Protein AF-0000000078793362 (afdb_homodimer)

pLDDT: mean 88.27, std 21.74, range [21.7, 98.94]

Secondary structure (DSSP, 8-state):
-----TTSGGGG------------------PBPSPSSSSSEETTEE-SPPPPTTEEEEEEEEEEEEGGG-GGGGGGTTS--EEEEEEEEEEETTEEEEEEEETGGGEEEEEEEEEEE--BTTSSS--EEEEEEEEEEE----TT-SSPPP-TTTTEEEEEEEEEEEE-SSSEEEEEEEEEEEES---TTSS-S---SEEEEEEEEEEEEEETTEEEEEEEE-BSSS-SPPEEEEEEEEEETTEEEEEEEESB---SHHHHHHS-BPPTTTS-EEEEEEEEEEE-S------/-TTS-TTGGG--------------------PBPSPSSSSSEETTEE-SPPPPTTEEEEEEEEEEEEGGG-GGGGGGTTS--EEEEEEEEEEETTEEEEEEEETGGGEEEEEEEEEEE--BTTSSS--EEEEEEEEEEE----TT-SSPPP-TTTTEEEEEEEEEEEE-SSSEEEEEEEEEEEES---TTSS-S---SEEEEEEEEEEEEEETTEEEEEEEE-BSSS-SPPEEEEEEEEEETTEEEEEEEESB---SHHHHHHS-BPPTTTS-EEEEEEEEEEE-S------

Foldseek 3Di:
DCPDDPPDDPPPPDDPPPPPVPPPPPVVPFAFDPDLDDDQDFLQDGALDFDDAQKKKKKKKWWFFFQLVDVVCDRRPVGDIWMKIKIKHHNDRFKIKMWMFIPQLRKIKIKMKGWDDTDTPVCPPFKTKMKMKMKMFRDDDPVVDPDDDDDGLQRMKMKMKIWIKGDPDPFKIKIKIWMKMAGSAQDPVRQFAAGHRMWIKIKMKMWGDPDPFKIKIWIWIDTDPDDADIKTKIWMWGDDDQKIKIKMWMQDRDRHRRRNRGHHGHDPPNGIIIMMMIMHMGRDDDPPPPD/DPPDDPPDDPDPPPPPPPCPVPVPPCVVPFAFDPDLDDDQDFLQDGALDFDDAQKKKKKKKWWFFFQLVDVVCDRRVVGDIWMKIKIKHHNDRFKIKMWMFIPQLRKIKIKMKGWDDTDTPVCPPFKTKMKMKMKMFRDDDPVVDPDDDDDGLQRMKMKMKIWIKGDPDPFKIKIKIWMKMAGSAQDPVRQFDAGHRMWIKIKMKMWGDPDPFKIKIWIWIDTDPDDADIKTKIWMWGDDDQKIKIKMWMQDSDRHRRRNRGHHGHDPPNGIIIMMMIMHMGRRDDPPPPD

Nearest PDB structures (foldseek):
  4d65-assembly1_C  TM=4.438E-01  e=2.595E-05  Providencia stuartii
  3pgs-assembly2_B  TM=4.623E-01  e=5.839E-05  Escherichia coli K-12
  7pzf-assembly1_C  TM=4.274E-01  e=9.201E-04  Klebsiella pneumoniae
  6rd3-assembly1_B  TM=3.744E-01  e=4.809E-04  Klebsiella pneumoniae
  3v8x-assembly1_A  TM=3.320E-01  e=4.142E-01  Neisseria meningitidis serogroup B

Structure (mmCIF, N/CA/C/O backbone):
data_AF-0000000078793362-model_v1
#
loop_
_entity.id
_entity.type
_entity.pdbx_description
1 polymer 'DUF5777 domain-containing protein'
#
loop_
_atom_site.group_PDB
_atom_site.id
_atom_site.type_symbol
_atom_site.label_atom_id
_atom_site.label_alt_id
_atom_site.label_comp_id
_atom_site.label_asym_id
_atom_site.label_entity_id
_atom_site.label_seq_id
_atom_site.pdbx_PDB_ins_code
_atom_site.Cartn_x
_atom_site.Cartn_y
_atom_site.Cartn_z
_atom_site.occupancy
_atom_site.B_iso_or_equiv
_atom_site.auth_seq_id
_atom_site.auth_comp_id
_atom_site.auth_asym_id
_atom_site.auth_atom_id
_atom_site.pdbx_PDB_model_num
ATOM 1 N N . MET A 1 1 ? -81.188 -9.18 53.062 1 22.25 1 MET A N 1
ATOM 2 C CA . MET A 1 1 ? -81.938 -7.953 53 1 22.25 1 MET A CA 1
ATOM 3 C C . MET A 1 1 ? -81.375 -6.953 52.031 1 22.25 1 MET A C 1
ATOM 5 O O . MET A 1 1 ? -82 -6.5 51.094 1 22.25 1 MET A O 1
ATOM 9 N N . ARG A 1 2 ? -80.5 -6.125 52.656 1 21.81 2 ARG A N 1
ATOM 10 C CA . ARG A 1 2 ? -80.25 -4.707 52.438 1 21.81 2 ARG A CA 1
ATOM 11 C C . ARG A 1 2 ? -79.375 -4.508 51.188 1 21.81 2 ARG A C 1
ATOM 13 O O . ARG A 1 2 ? -78.125 -4.559 51.281 1 21.81 2 ARG A O 1
ATOM 20 N N . LYS A 1 3 ? -79.75 -5.27 50.094 1 24.55 3 LYS A N 1
ATOM 21 C CA . LYS A 1 3 ? -79 -5.457 48.844 1 24.55 3 LYS A CA 1
ATOM 22 C C . LYS A 1 3 ? -78.75 -4.125 48.156 1 24.55 3 LYS A C 1
ATOM 24 O O . LYS A 1 3 ? -79.312 -3.857 47.094 1 24.55 3 LYS A O 1
ATOM 29 N N . PHE A 1 4 ? -78.812 -3.049 49.156 1 23.23 4 PHE A N 1
ATOM 30 C CA . PHE A 1 4 ? -79 -1.658 48.75 1 23.23 4 PHE A CA 1
ATOM 31 C C . PHE A 1 4 ? -78.062 -1.281 47.625 1 23.23 4 PHE A C 1
ATOM 33 O O . PHE A 1 4 ? -77.125 -2 47.344 1 23.23 4 PHE A O 1
ATOM 40 N N . LEU A 1 5 ? -77.688 0.034 47.438 1 24.77 5 LEU A N 1
ATOM 41 C CA . LEU A 1 5 ? -77.625 1.236 46.625 1 24.77 5 LEU A CA 1
ATOM 42 C C . LEU A 1 5 ? -76.25 1.409 45.969 1 24.77 5 LEU A C 1
ATOM 44 O O . LEU A 1 5 ? -76 2.449 45.375 1 24.77 5 LEU A O 1
ATOM 48 N N . ILE A 1 6 ? -75.312 0.423 46.188 1 28.39 6 ILE A N 1
ATOM 49 C CA . ILE A 1 6 ? -73.938 0.98 46.25 1 28.39 6 ILE A CA 1
ATOM 50 C C . ILE A 1 6 ? -73.5 1.388 44.875 1 28.39 6 ILE A C 1
ATOM 52 O O . ILE A 1 6 ? -72.5 0.839 44.344 1 28.39 6 ILE A O 1
ATOM 56 N N . VAL A 1 7 ? -74.5 1.48 43.875 1 26.69 7 VAL A N 1
ATOM 57 C CA . VAL A 1 7 ? -74.125 1.462 42.469 1 26.69 7 VAL A CA 1
ATOM 58 C C . VAL A 1 7 ? -73.375 2.756 42.125 1 26.69 7 VAL A C 1
ATOM 60 O O . VAL A 1 7 ? -72.938 2.936 41 1 26.69 7 VAL A O 1
ATOM 63 N N . PHE A 1 8 ? -73.688 3.84 43.031 1 23.98 8 PHE A N 1
ATOM 64 C CA . PHE A 1 8 ? -73.75 5.129 42.344 1 23.98 8 PHE A CA 1
ATOM 65 C C . PHE A 1 8 ? -72.375 5.426 41.656 1 23.98 8 PHE A C 1
ATOM 67 O O . PHE A 1 8 ? -72.375 5.871 40.5 1 23.98 8 PHE A O 1
ATOM 74 N N . ALA A 1 9 ? -71.375 5.801 42.438 1 24.72 9 ALA A N 1
ATOM 75 C CA . ALA A 1 9 ? -70.75 7.094 42.312 1 24.72 9 ALA A CA 1
ATOM 76 C C . ALA A 1 9 ? -69.625 7.051 41.281 1 24.72 9 ALA A C 1
ATOM 78 O O . ALA A 1 9 ? -68.812 7.988 41.156 1 24.72 9 ALA A O 1
ATOM 79 N N . PHE A 1 10 ? -69.312 5.91 40.625 1 24.2 10 PHE A N 1
ATOM 80 C CA . PHE A 1 10 ? -67.875 5.84 40.25 1 24.2 10 PHE A CA 1
ATOM 81 C C . PHE A 1 10 ? -67.625 6.711 39.031 1 24.2 10 PHE A C 1
ATOM 83 O O . PHE A 1 10 ? -66.5 6.691 38.5 1 24.2 10 PHE A O 1
ATOM 90 N N . PHE A 1 11 ? -68.688 7.152 38.344 1 25.36 11 PHE A N 1
ATOM 91 C CA . PHE A 1 11 ? -68.375 7.406 36.938 1 25.36 11 PHE A CA 1
ATOM 92 C C . PHE A 1 11 ? -67.5 8.68 36.781 1 25.36 11 PHE A C 1
ATOM 94 O O . PHE A 1 11 ? -67.25 9.109 35.688 1 25.36 11 PHE A O 1
ATOM 101 N N . SER A 1 12 ? -67.5 9.578 37.812 1 23.89 12 SER A N 1
ATOM 102 C CA . SER A 1 12 ? -67.312 10.922 37.281 1 23.89 12 SER A CA 1
ATOM 103 C C . SER A 1 12 ? -65.875 11.094 36.781 1 23.89 12 SER A C 1
ATOM 105 O O . SER A 1 12 ? -65.312 12.195 36.844 1 23.89 12 SER A O 1
ATOM 107 N N . CYS A 1 13 ? -65.062 10.078 36.656 1 26.42 13 CYS A N 1
ATOM 108 C CA . CYS A 1 13 ? -63.688 10.5 36.5 1 26.42 13 CYS A CA 1
ATOM 109 C C . CYS A 1 13 ? -63.5 11.367 35.281 1 26.42 13 CYS A C 1
ATOM 111 O O . CYS A 1 13 ? -63.531 10.859 34.156 1 26.42 13 CYS A O 1
ATOM 113 N N . ALA A 1 14 ? -64.125 12.57 35.219 1 21.91 14 ALA A N 1
ATOM 114 C CA . ALA A 1 14 ? -64.062 13.57 34.156 1 21.91 14 ALA A CA 1
ATOM 115 C C . ALA A 1 14 ? -62.594 13.773 33.75 1 21.91 14 ALA A C 1
ATOM 117 O O . ALA A 1 14 ? -61.656 13.531 34.531 1 21.91 14 ALA A O 1
ATOM 118 N N . SER A 1 15 ? -62.406 14.203 32.406 1 25.67 15 SER A N 1
ATOM 119 C CA . SER A 1 15 ? -61.5 14.469 31.297 1 25.67 15 SER A CA 1
ATOM 120 C C . SER A 1 15 ? -60.562 15.641 31.609 1 25.67 15 SER A C 1
ATOM 122 O O . SER A 1 15 ? -60.938 16.797 31.406 1 25.67 15 SER A O 1
ATOM 124 N N . TRP A 1 16 ? -60.094 15.891 32.844 1 24.94 16 TRP A N 1
ATOM 125 C CA . TRP A 1 16 ? -59.25 17.078 32.844 1 24.94 16 TRP A CA 1
ATOM 126 C C . TRP A 1 16 ? -58.219 17.016 31.734 1 24.94 16 TRP A C 1
ATOM 128 O O . TRP A 1 16 ? -57.375 16.109 31.688 1 24.94 16 TRP A O 1
ATOM 138 N N . SER A 1 17 ? -58.625 17.562 30.531 1 25.78 17 SER A N 1
ATOM 139 C CA . SER A 1 17 ? -57.75 17.922 29.422 1 25.78 17 SER A CA 1
ATOM 140 C C . SER A 1 17 ? -56.594 18.812 29.875 1 25.78 17 SER A C 1
ATOM 142 O O . SER A 1 17 ? -56.812 19.969 30.234 1 25.78 17 SER A O 1
ATOM 144 N N . ALA A 1 18 ? -55.75 18.406 30.766 1 23.22 18 ALA A N 1
ATOM 145 C CA . ALA A 1 18 ? -54.562 19.219 31.031 1 23.22 18 ALA A CA 1
ATOM 146 C C . ALA A 1 18 ? -53.906 19.703 29.734 1 23.22 18 ALA A C 1
ATOM 148 O O . ALA A 1 18 ? -53.469 18.891 28.922 1 23.22 18 ALA A O 1
ATOM 149 N N . ASN A 1 19 ? -54.375 20.844 29.219 1 26.34 19 ASN A N 1
ATOM 150 C CA . ASN A 1 19 ? -53.688 21.625 28.203 1 26.34 19 ASN A CA 1
ATOM 151 C C . ASN A 1 19 ? -52.281 21.969 28.609 1 26.34 19 ASN A C 1
ATOM 153 O O . ASN A 1 19 ? -52.031 22.984 29.266 1 26.34 19 ASN A O 1
ATOM 157 N N . ALA A 1 20 ? -51.469 21.203 29.266 1 26.69 20 ALA A N 1
ATOM 158 C CA . ALA A 1 20 ? -50.094 21.656 29.484 1 26.69 20 ALA A CA 1
ATOM 159 C C . ALA A 1 20 ? -49.438 22.062 28.156 1 26.69 20 ALA A C 1
ATOM 161 O O . ALA A 1 20 ? -49.156 21.203 27.312 1 26.69 20 ALA A O 1
ATOM 162 N N . GLN A 1 21 ? -49.844 23.188 27.672 1 27.19 21 GLN A N 1
ATOM 163 C CA . GLN A 1 21 ? -49.094 23.828 26.594 1 27.19 21 GLN A CA 1
ATOM 164 C C . GLN A 1 21 ? -47.625 23.938 26.938 1 27.19 21 GLN A C 1
ATOM 166 O O . GLN A 1 21 ? -47.219 24.734 27.812 1 27.19 21 GLN A O 1
ATOM 171 N N . LEU A 1 22 ? -46.906 22.906 27.234 1 30.66 22 LEU A N 1
ATOM 172 C CA . LEU A 1 22 ? -45.469 23.047 27.297 1 30.66 22 LEU A CA 1
ATOM 173 C C . LEU A 1 22 ? -44.938 23.938 26.172 1 30.66 22 LEU A C 1
ATOM 175 O O . LEU A 1 22 ? -45.188 23.656 25 1 30.66 22 LEU A O 1
ATOM 179 N N . GLU A 1 23 ? -44.906 25.172 26.344 1 29.25 23 GLU A N 1
ATOM 180 C CA . GLU A 1 23 ? -44.125 26.031 25.453 1 29.25 23 GLU A CA 1
ATOM 181 C C . GLU A 1 23 ? -42.812 25.375 25.078 1 29.25 23 GLU A C 1
ATOM 183 O O . GLU A 1 23 ? -42 25.047 25.938 1 29.25 23 GLU A O 1
ATOM 188 N N . ARG A 1 24 ? -42.75 24.516 24.125 1 30.44 24 ARG A N 1
ATOM 189 C CA . ARG A 1 24 ? -41.531 24.094 23.422 1 30.44 24 ARG A CA 1
ATOM 190 C C . ARG A 1 24 ? -40.562 25.266 23.25 1 30.44 24 ARG A C 1
ATOM 192 O O . ARG A 1 24 ? -40.844 26.188 22.469 1 30.44 24 ARG A O 1
ATOM 199 N N . LYS A 1 25 ? -40.188 25.828 24.344 1 35.38 25 LYS A N 1
ATOM 200 C CA . LYS A 1 25 ? -39.031 26.734 24.156 1 35.38 25 LYS A CA 1
ATOM 201 C C . LYS A 1 25 ? -38.156 26.25 23.016 1 35.38 25 LYS A C 1
ATOM 203 O O . LYS A 1 25 ? -37.625 25.141 23.047 1 35.38 25 LYS A O 1
ATOM 208 N N . LEU A 1 26 ? -38.438 26.5 21.812 1 35.91 26 LEU A N 1
ATOM 209 C CA . LEU A 1 26 ? -37.656 26.453 20.594 1 35.91 26 LEU A CA 1
ATOM 210 C C . LEU A 1 26 ? -36.219 26.938 20.844 1 35.91 26 LEU A C 1
ATOM 212 O O . LEU A 1 26 ? -35.938 28.125 20.781 1 35.91 26 LEU A O 1
ATOM 216 N N . ALA A 1 27 ? -35.75 26.969 21.984 1 40.16 27 ALA A N 1
ATOM 217 C CA . ALA A 1 27 ? -34.344 27.328 22.156 1 40.16 27 ALA A CA 1
ATOM 218 C C . ALA A 1 27 ? -33.5 26.797 21 1 40.16 27 ALA A C 1
ATOM 220 O O . ALA A 1 27 ? -33.344 25.578 20.844 1 40.16 27 ALA A O 1
ATOM 221 N N . THR A 1 28 ? -33.438 27.266 19.797 1 47.19 28 THR A N 1
ATOM 222 C CA . THR A 1 28 ? -32.656 27 18.594 1 47.19 28 THR A CA 1
ATOM 223 C C . THR A 1 28 ? -31.203 26.719 18.953 1 47.19 28 THR A C 1
ATOM 225 O O . THR A 1 28 ? -30.453 27.625 19.297 1 47.19 28 THR A O 1
ATOM 228 N N . GLU A 1 29 ? -30.828 25.875 19.766 1 58.84 29 GLU A N 1
ATOM 229 C CA . GLU A 1 29 ? -29.484 25.422 20.141 1 58.84 29 GLU A CA 1
ATOM 230 C C . GLU A 1 29 ? -28.531 25.516 18.953 1 58.84 29 GLU A C 1
ATOM 232 O O . GLU A 1 29 ? -28.875 25.109 17.828 1 58.84 29 GLU A O 1
ATOM 237 N N . THR A 1 30 ? -27.516 26.5 19.062 1 73.25 30 THR A N 1
ATOM 238 C CA . THR A 1 30 ? -26.438 26.672 18.094 1 73.25 30 THR A CA 1
ATOM 239 C C . THR A 1 30 ? -25.844 25.328 17.672 1 73.25 30 THR A C 1
ATOM 241 O O . THR A 1 30 ? -25.359 24.578 18.5 1 73.25 30 THR A O 1
ATOM 244 N N . GLN A 1 31 ? -26.203 24.953 16.531 1 88.81 31 GLN A N 1
ATOM 245 C CA . GLN A 1 31 ? -25.719 23.688 15.977 1 88.81 31 GLN A CA 1
ATOM 246 C C . GLN A 1 31 ? -24.391 23.875 15.242 1 88.81 31 GLN A C 1
ATOM 248 O O . GLN A 1 31 ? -24.188 24.891 14.57 1 88.81 31 GLN A O 1
ATOM 253 N N . GLU A 1 32 ? -23.422 22.984 15.484 1 88.81 32 GLU A N 1
ATOM 254 C CA . GLU A 1 32 ? -22.172 22.984 14.742 1 88.81 32 GLU A CA 1
ATOM 255 C C . GLU A 1 32 ? -22.406 22.719 13.258 1 88.81 32 GLU A C 1
ATOM 257 O O . GLU A 1 32 ? -23.406 22.125 12.875 1 88.81 32 GLU A O 1
ATOM 262 N N . VAL A 1 33 ? -21.531 23.25 12.484 1 87.06 33 VAL A N 1
ATOM 263 C CA . VAL A 1 33 ? -21.625 22.984 11.055 1 87.06 33 VAL A CA 1
ATOM 264 C C . VAL A 1 33 ? -21.297 21.516 10.789 1 87.06 33 VAL A C 1
ATOM 266 O O . VAL A 1 33 ? -20.656 20.859 11.609 1 87.06 33 VAL A O 1
ATOM 269 N N . ASP A 1 34 ? -21.672 21.016 9.57 1 84.81 34 ASP A N 1
ATOM 270 C CA . ASP A 1 34 ? -21.234 19.703 9.109 1 84.81 34 ASP A CA 1
ATOM 271 C C . ASP A 1 34 ? -19.719 19.641 8.984 1 84.81 34 ASP A C 1
ATOM 273 O O . ASP A 1 34 ? -19.047 20.672 9.102 1 84.81 34 ASP A O 1
ATOM 277 N N . LEU A 1 35 ? -19.25 18.469 8.727 1 89.69 35 LEU A N 1
ATOM 278 C CA . LEU A 1 35 ? -17.812 18.25 8.602 1 89.69 35 LEU A CA 1
ATOM 279 C C . LEU A 1 35 ? -17.203 19.234 7.629 1 89.69 35 LEU A C 1
ATOM 281 O O . LEU A 1 35 ? -17.672 19.391 6.504 1 89.69 35 LEU A O 1
ATOM 285 N N . ILE A 1 36 ? -16.188 19.906 8.109 1 96.19 36 ILE A N 1
ATOM 286 C CA . ILE A 1 36 ? -15.414 20.812 7.258 1 96.19 36 ILE A CA 1
ATOM 287 C C . ILE A 1 36 ? -14.523 20 6.32 1 96.19 36 ILE A C 1
ATOM 289 O O . ILE A 1 36 ? -14.438 20.297 5.125 1 96.19 36 ILE A O 1
ATOM 293 N N . PHE A 1 37 ? -13.883 18.984 6.801 1 97.94 37 PHE A N 1
ATOM 294 C CA . PHE A 1 37 ? -13.07 18.031 6.051 1 97.94 37 PHE A CA 1
ATOM 295 C C . PHE A 1 37 ? -13.492 16.609 6.344 1 97.94 37 PHE A C 1
ATOM 297 O O . PHE A 1 37 ? -14.164 16.344 7.344 1 97.94 37 PHE A O 1
ATOM 304 N N . HIS A 1 38 ? -13.031 15.641 5.496 1 95.81 38 HIS A N 1
ATOM 305 C CA . HIS A 1 38 ? -13.492 14.266 5.582 1 95.81 38 HIS A CA 1
ATOM 306 C C . HIS A 1 38 ? -12.781 13.516 6.707 1 95.81 38 HIS A C 1
ATOM 308 O O . HIS A 1 38 ? -13.297 12.516 7.219 1 95.81 38 HIS A O 1
ATOM 314 N N . ALA A 1 39 ? -11.609 13.961 7.039 1 96.88 39 ALA A N 1
ATOM 315 C CA . ALA A 1 39 ? -10.75 13.195 7.941 1 96.88 39 ALA A CA 1
ATOM 316 C C . ALA A 1 39 ? -9.844 14.117 8.75 1 96.88 39 ALA A C 1
ATOM 318 O O . ALA A 1 39 ? -9.742 15.312 8.453 1 96.88 39 ALA A O 1
ATOM 319 N N . PRO A 1 40 ? -9.234 13.562 9.781 1 97.5 40 PRO A N 1
ATOM 320 C CA . PRO A 1 40 ? -8.312 14.352 10.594 1 97.5 40 PRO A CA 1
ATOM 321 C C . PRO A 1 40 ? -7.113 14.867 9.805 1 97.5 40 PRO A C 1
ATOM 323 O O . PRO A 1 40 ? -6.414 15.781 10.258 1 97.5 40 PRO A O 1
ATOM 326 N N . ARG A 1 41 ? -6.887 14.281 8.695 1 96.75 41 ARG A N 1
ATOM 327 C CA . ARG A 1 41 ? -5.828 14.766 7.812 1 96.75 41 ARG A CA 1
ATOM 328 C C . ARG A 1 41 ? -6.367 15.047 6.414 1 96.75 41 ARG A C 1
ATOM 330 O O . ARG A 1 41 ? -7.27 14.352 5.941 1 96.75 41 ARG A O 1
ATOM 337 N N . HIS A 1 42 ? -5.891 16.016 5.871 1 97.69 42 HIS A N 1
ATOM 338 C CA . HIS A 1 42 ? -6.113 16.469 4.504 1 97.69 42 HIS A CA 1
ATOM 339 C C . HIS A 1 42 ? -4.816 16.469 3.703 1 97.69 42 HIS A C 1
ATOM 341 O O . HIS A 1 42 ? -4.039 17.422 3.768 1 97.69 42 HIS A O 1
ATOM 347 N N . ILE A 1 43 ? -4.648 15.406 2.828 1 97.88 43 ILE A N 1
ATOM 348 C CA . ILE A 1 43 ? -3.367 15.125 2.184 1 97.88 43 ILE A CA 1
ATOM 349 C C . ILE A 1 43 ? -2.275 14.992 3.242 1 97.88 43 ILE A C 1
ATOM 351 O O . ILE A 1 43 ? -2.18 13.961 3.916 1 97.88 43 ILE A O 1
ATOM 355 N N . ASN A 1 44 ? -1.525 16.047 3.609 1 97.81 44 ASN A N 1
ATOM 356 C CA . ASN A 1 44 ? -0.51 15.969 4.656 1 97.81 44 ASN A CA 1
ATOM 357 C C . ASN A 1 44 ? -0.941 16.734 5.906 1 97.81 44 ASN A C 1
ATOM 359 O O . ASN A 1 44 ? -0.541 16.375 7.02 1 97.81 44 ASN A O 1
ATOM 363 N N . LEU A 1 45 ? -1.749 17.703 5.766 1 98.25 45 LEU A N 1
ATOM 364 C CA . LEU A 1 45 ? -2.037 18.641 6.844 1 98.25 45 LEU A CA 1
ATOM 365 C C . LEU A 1 45 ? -3.104 18.078 7.781 1 98.25 45 LEU A C 1
ATOM 367 O O . LEU A 1 45 ? -4.066 17.453 7.328 1 98.25 45 LEU A O 1
ATOM 371 N N . LEU A 1 46 ? -2.914 18.328 9.047 1 98.44 46 LEU A N 1
ATOM 372 C CA . LEU A 1 46 ? -3.975 18.047 10.008 1 98.44 46 LEU A CA 1
ATOM 373 C C . LEU A 1 46 ? -5.125 19.047 9.844 1 98.44 46 LEU A C 1
ATOM 375 O O . LEU A 1 46 ? -4.918 20.188 9.43 1 98.44 46 LEU A O 1
ATOM 379 N N . THR A 1 47 ? -6.309 18.609 10.195 1 98.5 47 THR A N 1
ATOM 380 C CA . THR A 1 47 ? -7.5 19.438 10.055 1 98.5 47 THR A CA 1
ATOM 381 C C . THR A 1 47 ? -8.109 19.75 11.414 1 98.5 47 THR A C 1
ATOM 383 O O . THR A 1 47 ? -7.652 19.234 12.438 1 98.5 47 THR A O 1
ATOM 386 N N . VAL A 1 48 ? -9.188 20.5 11.344 1 98.62 48 VAL A N 1
ATOM 387 C CA . VAL A 1 48 ? -9.898 20.906 12.547 1 98.62 48 VAL A CA 1
ATOM 388 C C . VAL A 1 48 ? -10.906 19.828 12.938 1 98.62 48 VAL A C 1
ATOM 390 O O . VAL A 1 48 ? -11.625 19.984 13.93 1 98.62 48 VAL A O 1
ATOM 393 N N . GLU A 1 49 ? -10.93 18.719 12.227 1 97.69 49 GLU A N 1
ATOM 394 C CA . GLU A 1 49 ? -11.945 17.703 12.508 1 97.69 49 GLU A CA 1
ATOM 395 C C . GLU A 1 49 ? -11.594 16.906 13.758 1 97.69 49 GLU A C 1
ATOM 397 O O . GLU A 1 49 ? -10.578 16.219 13.789 1 97.69 49 GLU A O 1
ATOM 402 N N . PRO A 1 50 ? -12.5 16.969 14.75 1 97.06 50 PRO A N 1
ATOM 403 C CA . PRO A 1 50 ? -12.234 16.141 15.93 1 97.06 50 PRO A CA 1
ATOM 404 C C . PRO A 1 50 ? -12.641 14.68 15.734 1 97.06 50 PRO A C 1
ATOM 406 O O . PRO A 1 50 ? -13.344 14.352 14.773 1 97.06 50 PRO A O 1
ATOM 409 N N . LEU A 1 51 ? -12.062 13.875 16.578 1 97 51 LEU A N 1
ATOM 410 C CA . LEU A 1 51 ? -12.555 12.508 16.719 1 97 51 LEU A CA 1
ATOM 411 C C . LEU A 1 51 ? -13.641 12.43 17.781 1 97 51 LEU A C 1
ATOM 413 O O . LEU A 1 51 ? -13.633 13.211 18.75 1 97 51 LEU A O 1
ATOM 417 N N . ASP A 1 52 ? -14.516 11.461 17.609 1 95.38 52 ASP A N 1
ATOM 418 C CA . ASP A 1 52 ? -15.469 11.195 18.688 1 95.38 52 ASP A CA 1
ATOM 419 C C . ASP A 1 52 ? -14.773 10.57 19.891 1 95.38 52 ASP A C 1
ATOM 421 O O . ASP A 1 52 ? -13.836 9.789 19.75 1 95.38 52 ASP A O 1
ATOM 425 N N . GLU A 1 53 ? -15.383 10.977 21 1 96.69 53 GLU A N 1
ATOM 426 C CA . GLU A 1 53 ? -14.812 10.445 22.234 1 96.69 53 GLU A CA 1
ATOM 427 C C . GLU A 1 53 ? -14.773 8.922 22.219 1 96.69 53 GLU A C 1
ATOM 429 O O . GLU A 1 53 ? -15.727 8.281 21.781 1 96.69 53 GLU A O 1
ATOM 434 N N . LYS A 1 54 ? -13.664 8.344 22.656 1 97.38 54 LYS A N 1
ATOM 435 C CA . LYS A 1 54 ? -13.445 6.906 22.797 1 97.38 54 LYS A CA 1
ATOM 436 C C . LYS A 1 54 ? -13.422 6.219 21.438 1 97.38 54 LYS A C 1
ATOM 438 O O . LYS A 1 54 ? -13.984 5.133 21.281 1 97.38 54 LYS A O 1
ATOM 443 N N . THR A 1 55 ? -12.867 6.918 20.484 1 97.25 55 THR A N 1
ATOM 444 C CA . THR A 1 55 ? -12.641 6.293 19.188 1 97.25 55 THR A CA 1
ATOM 445 C C . THR A 1 55 ? -11.148 6.293 18.844 1 97.25 55 THR A C 1
ATOM 447 O O . THR A 1 55 ? -10.391 7.125 19.344 1 97.25 55 THR A O 1
ATOM 450 N N . LEU A 1 56 ? -10.758 5.289 18.094 1 97.94 56 LEU A N 1
ATOM 451 C CA . LEU A 1 56 ? -9.406 5.141 17.578 1 97.94 56 LEU A CA 1
ATOM 452 C C . LEU A 1 56 ? -9.367 5.379 16.062 1 97.94 56 LEU A C 1
ATOM 454 O O . LEU A 1 56 ? -10.07 4.695 15.312 1 97.94 56 LEU A O 1
ATOM 458 N N . HIS A 1 57 ? -8.695 6.379 15.758 1 98.06 57 HIS A N 1
ATOM 459 C CA . HIS A 1 57 ? -8.453 6.633 14.344 1 98.06 57 HIS A CA 1
ATOM 460 C C . HIS A 1 57 ? -7.141 6 13.883 1 98.06 57 HIS A C 1
ATOM 462 O O . HIS A 1 57 ? -6.078 6.289 14.445 1 98.06 57 HIS A O 1
ATOM 468 N N . PHE A 1 58 ? -7.242 5.129 12.945 1 97.31 58 PHE A N 1
ATOM 469 C CA . PHE A 1 58 ? -6.082 4.512 12.312 1 97.31 58 PHE A CA 1
ATOM 470 C C . PHE A 1 58 ? -5.906 5.023 10.891 1 97.31 58 PHE A C 1
ATOM 472 O O . PHE A 1 58 ? -6.871 5.086 10.125 1 97.31 58 PHE A O 1
ATOM 479 N N . ALA A 1 59 ? -4.641 5.371 10.539 1 97.56 59 ALA A N 1
ATOM 480 C CA . ALA A 1 59 ? -4.383 5.844 9.18 1 97.56 59 ALA A CA 1
ATOM 481 C C . ALA A 1 59 ? -3.055 5.305 8.656 1 97.56 59 ALA A C 1
ATOM 483 O O . ALA A 1 59 ? -2.096 5.148 9.414 1 97.56 59 ALA A O 1
ATOM 484 N N . ILE A 1 60 ? -3.012 4.977 7.434 1 96.56 60 ILE A N 1
ATOM 485 C CA . ILE A 1 60 ? -1.797 4.676 6.684 1 96.56 60 ILE A CA 1
ATOM 486 C C . ILE A 1 60 ? -1.623 5.691 5.555 1 96.56 60 ILE A C 1
ATOM 488 O O . ILE A 1 60 ? -2.539 5.91 4.762 1 96.56 60 ILE A O 1
ATOM 492 N N . MET A 1 61 ? -0.465 6.312 5.523 1 97.75 61 MET A N 1
ATOM 493 C CA . MET A 1 61 ? -0.125 7.273 4.48 1 97.75 61 MET A CA 1
ATOM 494 C C . MET A 1 61 ? 1.011 6.75 3.607 1 97.75 61 MET A C 1
ATOM 496 O O . MET A 1 61 ? 1.953 6.137 4.109 1 97.75 61 MET A O 1
ATOM 500 N N . HIS A 1 62 ? 0.904 7.062 2.334 1 96 62 HIS A N 1
ATOM 501 C CA . HIS A 1 62 ? 1.903 6.652 1.354 1 96 62 HIS A CA 1
ATOM 502 C C . HIS A 1 62 ? 2.207 7.785 0.375 1 96 62 HIS A C 1
ATOM 504 O O . HIS A 1 62 ? 1.292 8.453 -0.114 1 96 62 HIS A O 1
ATOM 510 N N . THR A 1 63 ? 3.42 7.922 0.114 1 97.56 63 THR A N 1
ATOM 511 C CA . THR A 1 63 ? 3.816 8.734 -1.029 1 97.56 63 THR A CA 1
ATOM 512 C C . THR A 1 63 ? 4.93 8.055 -1.82 1 97.56 63 THR A C 1
ATOM 514 O O . THR A 1 63 ? 5.934 7.629 -1.246 1 97.56 63 THR A O 1
ATOM 517 N N . PHE A 1 64 ? 4.734 7.969 -3.127 1 96.94 64 PHE A N 1
ATOM 518 C CA . PHE A 1 64 ? 5.648 7.223 -3.988 1 96.94 64 PHE A CA 1
ATOM 519 C C . PHE A 1 64 ? 6.668 8.156 -4.625 1 96.94 64 PHE A C 1
ATOM 521 O O . PHE A 1 64 ? 6.914 9.258 -4.125 1 96.94 64 PHE A O 1
ATOM 528 N N . GLY A 1 65 ? 7.465 7.641 -5.641 1 96.31 65 GLY A N 1
ATOM 529 C CA . GLY A 1 65 ? 8.438 8.438 -6.367 1 96.31 65 GLY A CA 1
ATOM 530 C C . GLY A 1 65 ? 7.809 9.445 -7.309 1 96.31 65 GLY A C 1
ATOM 531 O O . GLY A 1 65 ? 6.582 9.539 -7.391 1 96.31 65 GLY A O 1
ATOM 532 N N . THR A 1 66 ? 8.688 10.18 -7.922 1 97.12 66 THR A N 1
ATOM 533 C CA . THR A 1 66 ? 8.203 11.25 -8.789 1 97.12 66 THR A CA 1
ATOM 534 C C . THR A 1 66 ? 7.68 10.68 -10.109 1 97.12 66 THR A C 1
ATOM 536 O O . THR A 1 66 ? 8.148 9.633 -10.562 1 97.12 66 THR A O 1
ATOM 539 N N . ILE A 1 67 ? 6.773 11.352 -10.695 1 96.44 67 ILE A N 1
ATOM 540 C CA . ILE A 1 67 ? 6.082 10.852 -11.875 1 96.44 67 ILE A CA 1
ATOM 541 C C . ILE A 1 67 ? 6.973 11.023 -13.102 1 96.44 67 ILE A C 1
ATOM 543 O O . ILE A 1 67 ? 6.727 10.414 -14.148 1 96.44 67 ILE A O 1
ATOM 547 N N . ASP A 1 68 ? 7.98 11.852 -13.023 1 95.19 68 ASP A N 1
ATOM 548 C CA . ASP A 1 68 ? 8.789 12.164 -14.195 1 95.19 68 ASP A CA 1
ATOM 549 C C . ASP A 1 68 ? 9.641 10.977 -14.609 1 95.19 68 ASP A C 1
ATOM 551 O O . ASP A 1 68 ? 10.305 11.008 -15.648 1 95.19 68 ASP A O 1
ATOM 555 N N . GLY A 1 69 ? 9.609 9.945 -13.938 1 91.44 69 GLY A N 1
ATOM 556 C CA . GLY A 1 69 ? 10.25 8.711 -14.359 1 91.44 69 GLY A CA 1
ATOM 557 C C . GLY A 1 69 ? 9.484 7.988 -15.461 1 91.44 69 GLY A C 1
ATOM 558 O O . GLY A 1 69 ? 10.008 7.059 -16.078 1 91.44 69 GLY A O 1
ATOM 559 N N . GLY A 1 70 ? 8.242 8.383 -15.617 1 93 70 GLY A N 1
ATOM 560 C CA . GLY A 1 70 ? 7.441 7.883 -16.719 1 93 70 GLY A CA 1
ATOM 561 C C . GLY A 1 70 ? 6.98 6.449 -16.531 1 93 70 GLY A C 1
ATOM 562 O O . GLY A 1 70 ? 6.961 5.945 -15.406 1 93 70 GLY A O 1
ATOM 563 N N . ILE A 1 71 ? 6.602 5.875 -17.656 1 92.19 71 ILE A N 1
ATOM 564 C CA . ILE A 1 71 ? 6.004 4.547 -17.641 1 92.19 71 ILE A CA 1
ATOM 565 C C . ILE A 1 71 ? 7.047 3.512 -17.234 1 92.19 71 ILE A C 1
ATOM 567 O O . ILE A 1 71 ? 6.711 2.479 -16.641 1 92.19 71 ILE A O 1
ATOM 571 N N . GLN A 1 72 ? 8.352 3.838 -17.438 1 92.12 72 GLN A N 1
ATOM 572 C CA . GLN A 1 72 ? 9.438 2.943 -17.062 1 92.12 72 GLN A CA 1
ATOM 573 C C . GLN A 1 72 ? 9.43 2.662 -15.562 1 92.12 72 GLN A C 1
ATOM 575 O O . GLN A 1 72 ? 9.82 1.578 -15.125 1 92.12 72 GLN A O 1
ATOM 580 N N . ASN A 1 73 ? 8.992 3.592 -14.836 1 93.56 73 ASN A N 1
ATOM 581 C CA . ASN A 1 73 ? 8.883 3.402 -13.398 1 93.56 73 ASN A CA 1
ATOM 582 C C . ASN A 1 73 ? 7.43 3.471 -12.93 1 93.56 73 ASN A C 1
ATOM 584 O O . ASN A 1 73 ? 7.164 3.766 -11.766 1 93.56 73 ASN A O 1
ATOM 588 N N . LEU A 1 74 ? 6.633 3.291 -13.945 1 95.5 74 LEU A N 1
ATOM 589 C CA . LEU A 1 74 ? 5.191 3.324 -13.711 1 95.5 74 LEU A CA 1
ATOM 590 C C . LEU A 1 74 ? 4.797 4.59 -12.961 1 95.5 74 LEU A C 1
ATOM 592 O O . LEU A 1 74 ? 4.102 4.523 -11.938 1 95.5 74 LEU A O 1
ATOM 596 N N . PHE A 1 75 ? 5.352 5.68 -13.43 1 94.81 75 PHE A N 1
ATOM 597 C CA . PHE A 1 75 ? 5.035 7.02 -12.953 1 94.81 75 PHE A CA 1
ATOM 598 C C . PHE A 1 75 ? 5.25 7.121 -11.445 1 94.81 75 PHE A C 1
ATOM 600 O O . PHE A 1 75 ? 4.41 7.668 -10.727 1 94.81 75 PHE A O 1
ATOM 607 N N . GLY A 1 76 ? 6.344 6.5 -10.977 1 95.44 76 GLY A N 1
ATOM 608 C CA . GLY A 1 76 ? 6.773 6.637 -9.594 1 95.44 76 GLY A CA 1
ATOM 609 C C . GLY A 1 76 ? 6.363 5.469 -8.719 1 95.44 76 GLY A C 1
ATOM 610 O O . GLY A 1 76 ? 6.922 5.266 -7.641 1 95.44 76 GLY A O 1
ATOM 611 N N . LEU A 1 77 ? 5.453 4.609 -9.156 1 93.5 77 LEU A N 1
ATOM 612 C CA . LEU A 1 77 ? 4.898 3.525 -8.352 1 93.5 77 LEU A CA 1
ATOM 613 C C . LEU A 1 77 ? 5.93 2.428 -8.125 1 93.5 77 LEU A C 1
ATOM 615 O O . LEU A 1 77 ? 5.832 1.662 -7.164 1 93.5 77 LEU A O 1
ATOM 619 N N . ASP A 1 78 ? 6.887 2.389 -8.984 1 92.81 78 ASP A N 1
ATOM 620 C CA . ASP A 1 78 ? 7.922 1.37 -8.844 1 92.81 78 ASP A CA 1
ATOM 621 C C . ASP A 1 78 ? 8.977 1.796 -7.828 1 92.81 78 ASP A C 1
ATOM 623 O O . ASP A 1 78 ? 9.828 0.994 -7.438 1 92.81 78 ASP A O 1
ATOM 627 N N . ASN A 1 79 ? 8.773 3.016 -7.531 1 88.88 79 ASN A N 1
ATOM 628 C CA . ASN A 1 79 ? 9.75 3.516 -6.574 1 88.88 79 ASN A CA 1
ATOM 629 C C . ASN A 1 79 ? 9.289 3.301 -5.137 1 88.88 79 ASN A C 1
ATOM 631 O O . ASN A 1 79 ? 8.086 3.244 -4.867 1 88.88 79 ASN A O 1
ATOM 635 N N . GLY A 1 80 ? 10.016 2.746 -4.316 1 86.75 80 GLY A N 1
ATOM 636 C CA . GLY A 1 80 ? 9.648 2.578 -2.918 1 86.75 80 GLY A CA 1
ATOM 637 C C . GLY A 1 80 ? 8.852 3.746 -2.367 1 86.75 80 GLY A C 1
ATOM 638 O O . GLY A 1 80 ? 9.039 4.887 -2.797 1 86.75 80 GLY A O 1
ATOM 639 N N . ALA A 1 81 ? 7.863 3.479 -1.54 1 93.62 81 ALA A N 1
ATOM 640 C CA . ALA A 1 81 ? 7.062 4.516 -0.899 1 93.62 81 ALA A CA 1
ATOM 641 C C . ALA A 1 81 ? 7.625 4.875 0.473 1 93.62 81 ALA A C 1
ATOM 643 O O . ALA A 1 81 ? 8.234 4.035 1.142 1 93.62 81 ALA A O 1
ATOM 644 N N . VAL A 1 82 ? 7.461 6.145 0.771 1 96.69 82 VAL A N 1
ATOM 645 C CA . VAL A 1 82 ? 7.496 6.5 2.186 1 96.69 82 VAL A CA 1
ATOM 646 C C . VAL A 1 82 ? 6.137 6.227 2.824 1 96.69 82 VAL A C 1
ATOM 648 O O . VAL A 1 82 ? 5.102 6.633 2.291 1 96.69 82 VAL A O 1
ATOM 651 N N . ILE A 1 83 ? 6.227 5.512 3.889 1 96.81 83 ILE A N 1
ATOM 652 C CA . ILE A 1 83 ? 4.988 5.09 4.531 1 96.81 83 ILE A CA 1
ATOM 653 C C . ILE A 1 83 ? 4.941 5.625 5.961 1 96.81 83 ILE A C 1
ATOM 655 O O . ILE A 1 83 ? 5.969 5.688 6.641 1 96.81 83 ILE A O 1
ATOM 659 N N . GLN A 1 84 ? 3.764 5.984 6.43 1 98 84 GLN A N 1
ATOM 660 C CA . GLN A 1 84 ? 3.535 6.359 7.82 1 98 84 GLN A CA 1
ATOM 661 C C . GLN A 1 84 ? 2.281 5.688 8.375 1 98 84 GLN A C 1
ATOM 663 O O . GLN A 1 84 ? 1.221 5.73 7.746 1 98 84 GLN A O 1
ATOM 668 N N . PHE A 1 85 ? 2.453 5.074 9.484 1 97.56 85 PHE A N 1
ATOM 669 C CA . PHE A 1 85 ? 1.326 4.59 10.281 1 97.56 85 PHE A CA 1
ATOM 670 C C . PHE A 1 85 ? 0.995 5.57 11.398 1 97.56 85 PHE A C 1
ATOM 672 O O . PHE A 1 85 ? 1.895 6.113 12.039 1 97.56 85 PHE A O 1
ATOM 679 N N . SER A 1 86 ? -0.273 5.766 11.641 1 98.31 86 SER A N 1
ATOM 680 C CA . SER A 1 86 ? -0.661 6.637 12.75 1 98.31 86 SER A CA 1
ATOM 681 C C . SER A 1 86 ? -1.87 6.078 13.492 1 98.31 86 SER A C 1
ATOM 683 O O . SER A 1 86 ? -2.795 5.547 12.875 1 98.31 86 SER A O 1
ATOM 685 N N . PHE A 1 87 ? -1.826 6.18 14.789 1 98.44 87 PHE A N 1
ATOM 686 C CA . PHE A 1 87 ? -2.916 5.898 15.711 1 98.44 87 PHE A CA 1
ATOM 687 C C . PHE A 1 87 ? -3.244 7.125 16.562 1 98.44 87 PHE A C 1
ATOM 689 O O . PHE A 1 87 ? -2.357 7.711 17.188 1 98.44 87 PHE A O 1
ATOM 696 N N . GLU A 1 88 ? -4.461 7.5 16.516 1 98.69 88 GLU A N 1
ATOM 697 C CA . GLU A 1 88 ? -4.922 8.633 17.312 1 98.69 88 GLU A CA 1
ATOM 698 C C . GLU A 1 88 ? -6.168 8.273 18.125 1 98.69 88 GLU A C 1
ATOM 700 O O . GLU A 1 88 ? -7.156 7.793 17.562 1 98.69 88 GLU A O 1
ATOM 705 N N . TYR A 1 89 ? -6.094 8.492 19.391 1 98.69 89 TYR A N 1
ATOM 706 C CA . TYR A 1 89 ? -7.184 8.148 20.297 1 98.69 89 TYR A CA 1
ATOM 707 C C . TYR A 1 89 ? -7.797 9.398 20.922 1 98.69 89 TYR A C 1
ATOM 709 O O . TYR A 1 89 ? -7.082 10.234 21.469 1 98.69 89 TYR A O 1
ATOM 717 N N . ALA A 1 90 ? -9.133 9.445 20.891 1 98.56 90 ALA A N 1
ATOM 718 C CA . ALA A 1 90 ? -9.828 10.586 21.484 1 98.56 90 ALA A CA 1
ATOM 719 C C . ALA A 1 90 ? -10.156 10.328 22.953 1 98.56 90 ALA A C 1
ATOM 721 O O . ALA A 1 90 ? -11.125 9.633 23.266 1 98.56 90 ALA A O 1
ATOM 722 N N . LEU A 1 91 ? -9.438 10.977 23.781 1 97.81 91 LEU A N 1
ATOM 723 C CA . LEU A 1 91 ? -9.656 10.852 25.219 1 97.81 91 LEU A CA 1
ATOM 724 C C . LEU A 1 91 ? -10.859 11.672 25.656 1 97.81 91 LEU A C 1
ATOM 726 O O . LEU A 1 91 ? -11.516 11.336 26.641 1 97.81 91 LEU A O 1
ATOM 730 N N . HIS A 1 92 ? -11.133 12.703 24.922 1 96.44 92 HIS A N 1
ATOM 731 C CA . HIS A 1 92 ? -12.242 13.641 25.109 1 96.44 92 HIS A CA 1
ATOM 732 C C . HIS A 1 92 ? -12.758 14.156 23.766 1 96.44 92 HIS A C 1
ATOM 734 O O . HIS A 1 92 ? -12.094 13.984 22.734 1 96.44 92 HIS A O 1
ATOM 740 N N . GLU A 1 93 ? -13.906 14.727 23.797 1 95.25 93 GLU A N 1
ATOM 741 C CA . GLU A 1 93 ? -14.492 15.234 22.562 1 95.25 93 GLU A CA 1
ATOM 742 C C . GLU A 1 93 ? -13.609 16.312 21.922 1 95.25 93 GLU A C 1
ATOM 744 O O . GLU A 1 93 ? -13.641 16.5 20.703 1 95.25 93 GLU A O 1
ATOM 749 N N . ASN A 1 94 ? -12.797 16.984 22.766 1 97.56 94 ASN A N 1
ATOM 750 C CA . ASN A 1 94 ? -11.992 18.078 22.219 1 97.56 94 ASN A CA 1
ATOM 751 C C . ASN A 1 94 ? -10.5 17.75 22.297 1 97.56 94 ASN A C 1
ATOM 753 O O . ASN A 1 94 ? -9.664 18.625 22.062 1 97.56 94 ASN A O 1
ATOM 757 N N . PHE A 1 95 ? -10.195 16.578 22.719 1 98.56 95 PHE A N 1
ATOM 758 C CA . PHE A 1 95 ? -8.781 16.281 22.906 1 98.56 95 PHE A CA 1
ATOM 759 C C . PHE A 1 95 ? -8.461 14.852 22.469 1 98.56 95 PHE A C 1
ATOM 761 O O . PHE A 1 95 ? -9.164 13.906 22.844 1 98.56 95 PHE A O 1
ATOM 768 N N . SER A 1 96 ? -7.375 14.758 21.688 1 98.75 96 SER A N 1
ATOM 769 C CA . SER A 1 96 ? -6.895 13.445 21.266 1 98.75 96 SER A CA 1
ATOM 770 C C . SER A 1 96 ? -5.375 13.367 21.344 1 98.75 96 SER A C 1
ATOM 772 O O . SER A 1 96 ? -4.688 14.391 21.312 1 98.75 96 SER A O 1
ATOM 774 N N . LEU A 1 97 ? -4.914 12.148 21.562 1 98.81 97 LEU A N 1
ATOM 775 C CA . LEU A 1 97 ? -3.492 11.82 21.531 1 98.81 97 LEU A CA 1
ATOM 776 C C . LEU A 1 97 ? -3.186 10.82 20.422 1 98.81 97 LEU A C 1
ATOM 778 O O . LEU A 1 97 ? -3.953 9.883 20.188 1 98.81 97 LEU A O 1
ATOM 782 N N . GLY A 1 98 ? -2.047 11.078 19.781 1 98.5 98 GLY A N 1
ATOM 783 C CA . GLY A 1 98 ? -1.692 10.203 18.672 1 98.5 98 GLY A CA 1
ATOM 784 C C . GLY A 1 98 ? -0.221 9.836 18.656 1 98.5 98 GLY A C 1
ATOM 785 O O . GLY A 1 98 ? 0.597 10.484 19.312 1 98.5 98 GLY A O 1
ATOM 786 N N . MET A 1 99 ? 0.068 8.797 17.969 1 98.62 99 MET A N 1
ATOM 787 C CA . MET A 1 99 ? 1.426 8.352 17.656 1 98.62 99 MET A CA 1
ATOM 788 C C . MET A 1 99 ? 1.55 7.926 16.203 1 98.62 99 MET A C 1
ATOM 790 O O . MET A 1 99 ? 0.589 7.426 15.609 1 98.62 99 MET A O 1
ATOM 794 N N . SER A 1 100 ? 2.652 8.18 15.672 1 98.38 100 SER A N 1
ATOM 795 C CA . SER A 1 100 ? 2.889 7.777 14.289 1 98.38 100 SER A CA 1
ATOM 796 C C . SER A 1 100 ? 4.324 7.309 14.086 1 98.38 100 SER A C 1
ATOM 798 O O . SER A 1 100 ? 5.203 7.609 14.898 1 98.38 100 SER A O 1
ATOM 800 N N . ARG A 1 101 ? 4.574 6.535 13.086 1 98 101 ARG A N 1
ATOM 801 C CA . ARG A 1 101 ? 5.91 6.137 12.648 1 98 101 ARG A CA 1
ATOM 802 C C . ARG A 1 101 ? 6.039 6.242 11.133 1 98 101 ARG A C 1
ATOM 804 O O . ARG A 1 101 ? 5.27 5.625 10.391 1 98 101 ARG A O 1
ATOM 811 N N . GLN A 1 102 ? 6.922 6.973 10.742 1 97.31 102 GLN A N 1
ATOM 812 C CA . GLN A 1 102 ? 7.246 7.141 9.328 1 97.31 102 GLN A CA 1
ATOM 813 C C . GLN A 1 102 ? 8.484 6.336 8.945 1 97.31 102 GLN A C 1
ATOM 815 O O . GLN A 1 102 ? 9.453 6.281 9.703 1 97.31 102 GLN A O 1
ATOM 820 N N . SER A 1 103 ? 8.477 5.785 7.766 1 96.38 103 SER A N 1
ATOM 821 C CA . SER A 1 103 ? 9.578 4.918 7.348 1 96.38 103 SER A CA 1
ATOM 822 C C . SER A 1 103 ? 10.852 5.715 7.117 1 96.38 103 SER A C 1
ATOM 824 O O . SER A 1 103 ? 11.953 5.234 7.398 1 96.38 103 SER A O 1
ATOM 826 N N . ARG A 1 104 ? 10.68 6.953 6.543 1 95.69 104 ARG A N 1
ATOM 827 C CA . ARG A 1 104 ? 11.852 7.805 6.359 1 95.69 104 ARG A CA 1
ATOM 828 C C . ARG A 1 104 ? 12.523 8.109 7.695 1 95.69 104 ARG A C 1
ATOM 830 O O . ARG A 1 104 ? 11.891 8.664 8.602 1 95.69 104 ARG A O 1
ATOM 837 N N . ASP A 1 105 ? 13.727 7.75 7.828 1 96.56 105 ASP A N 1
ATOM 838 C CA . ASP A 1 105 ? 14.531 7.934 9.031 1 96.56 105 ASP A CA 1
ATOM 839 C C . ASP A 1 105 ? 13.914 7.203 10.219 1 96.56 105 ASP A C 1
ATOM 841 O O . ASP A 1 105 ? 14.266 7.465 11.375 1 96.56 105 ASP A O 1
ATOM 845 N N . LYS A 1 106 ? 12.961 6.395 9.93 1 97.12 106 LYS A N 1
ATOM 846 C CA . LYS A 1 106 ? 12.312 5.59 10.953 1 97.12 106 LYS A CA 1
ATOM 847 C C . LYS A 1 106 ? 11.883 6.453 12.141 1 97.12 106 LYS A C 1
ATOM 849 O O . LYS A 1 106 ? 12.203 6.141 13.289 1 97.12 106 LYS A O 1
ATOM 854 N N . MET A 1 107 ? 11.156 7.438 11.875 1 97.44 107 MET A N 1
ATOM 855 C CA . MET A 1 107 ? 10.844 8.469 12.859 1 97.44 107 MET A CA 1
ATOM 856 C C . MET A 1 107 ? 9.57 8.133 13.617 1 97.44 107 MET A C 1
ATOM 858 O O . MET A 1 107 ? 8.516 7.934 13.008 1 97.44 107 MET A O 1
ATOM 862 N N . TYR A 1 108 ? 9.672 8.094 14.945 1 98.25 108 TYR A N 1
ATOM 863 C CA . TYR A 1 108 ? 8.516 7.992 15.82 1 98.25 108 TYR A CA 1
ATOM 864 C C . TYR A 1 108 ? 8.055 9.367 16.281 1 98.25 108 TYR A C 1
ATOM 866 O O . TYR A 1 108 ? 8.875 10.227 16.609 1 98.25 108 TYR A O 1
ATOM 874 N N . ASN A 1 109 ? 6.797 9.555 16.297 1 98.56 109 ASN A N 1
ATOM 875 C CA . ASN A 1 109 ? 6.215 10.844 16.641 1 98.56 109 ASN A CA 1
ATOM 876 C C . ASN A 1 109 ? 5.027 10.695 17.578 1 98.56 109 ASN A C 1
ATOM 878 O O . ASN A 1 109 ? 4.164 9.844 17.375 1 98.56 109 ASN A O 1
ATOM 882 N N . LEU A 1 110 ? 5.055 11.43 18.688 1 98.69 110 LEU A N 1
ATOM 883 C CA . LEU A 1 110 ? 3.906 11.594 19.578 1 98.69 110 LEU A CA 1
ATOM 884 C C . LEU A 1 110 ? 3.277 12.969 19.406 1 98.69 110 LEU A C 1
ATOM 886 O O . LEU A 1 110 ? 3.984 13.977 19.344 1 98.69 110 LEU A O 1
ATOM 890 N N . TYR A 1 111 ? 1.934 12.977 19.281 1 98.75 111 TYR A N 1
ATOM 891 C CA . TYR A 1 111 ? 1.321 14.289 19.109 1 98.75 111 TYR A CA 1
ATOM 892 C C . TYR A 1 111 ? -0.039 14.344 19.797 1 98.75 111 TYR A C 1
ATOM 894 O O . TYR A 1 111 ? -0.642 13.312 20.078 1 98.75 111 TYR A O 1
ATOM 902 N N . GLY A 1 112 ? -0.468 15.539 20.078 1 98.81 112 GLY A N 1
ATOM 903 C CA . GLY A 1 112 ? -1.785 15.836 20.625 1 98.81 112 GLY A CA 1
ATOM 904 C C . GLY A 1 112 ? -2.518 16.922 19.859 1 98.81 112 GLY A C 1
ATOM 905 O O . GLY A 1 112 ? -1.897 17.859 19.359 1 98.81 112 GLY A O 1
ATOM 906 N N . ARG A 1 113 ? -3.799 16.781 19.797 1 98.75 113 ARG A N 1
ATOM 907 C CA . ARG A 1 113 ? -4.641 17.812 19.203 1 98.75 113 ARG A CA 1
ATOM 908 C C . ARG A 1 113 ? -5.688 18.312 20.188 1 98.75 113 ARG A C 1
ATOM 910 O O . ARG A 1 113 ? -6.246 17.531 20.969 1 98.75 113 ARG A O 1
ATOM 917 N N . TYR A 1 114 ? -5.906 19.547 20.172 1 98.81 114 TYR A N 1
ATOM 918 C CA . TYR A 1 114 ? -6.945 20.188 20.984 1 98.81 114 TYR A CA 1
ATOM 919 C C . TYR A 1 114 ? -7.816 21.094 20.125 1 98.81 114 TYR A C 1
ATOM 921 O O . TYR A 1 114 ? -7.301 21.953 19.391 1 98.81 114 TYR A O 1
ATOM 929 N N . HIS A 1 115 ? -9.117 20.922 20.281 1 98.62 115 HIS A N 1
ATOM 930 C CA . HIS A 1 115 ? -10.094 21.672 19.5 1 98.62 115 HIS A CA 1
ATOM 931 C C . HIS A 1 115 ? -10.742 22.766 20.328 1 98.62 115 HIS A C 1
ATOM 933 O O . HIS A 1 115 ? -11.609 22.484 21.156 1 98.62 115 HIS A O 1
ATOM 939 N N . LEU A 1 116 ? -10.438 23.984 20.047 1 98.06 116 LEU A N 1
ATOM 940 C CA . LEU A 1 116 ? -10.773 25.125 20.891 1 98.06 116 LEU A CA 1
ATOM 941 C C . LEU A 1 116 ? -12.156 25.672 20.531 1 98.06 116 LEU A C 1
ATOM 943 O O . LEU A 1 116 ? -12.938 26.016 21.406 1 98.06 116 LEU A O 1
ATOM 947 N N . LEU A 1 117 ? -12.32 25.875 19.219 1 97.88 117 LEU A N 1
ATOM 948 C CA . LEU A 1 117 ? -13.57 26.438 18.719 1 97.88 117 LEU A CA 1
ATOM 949 C C . LEU A 1 117 ? -14.172 25.562 17.625 1 97.88 117 LEU A C 1
ATOM 951 O O . LEU A 1 117 ? -13.438 24.922 16.859 1 97.88 117 LEU A O 1
ATOM 955 N N . LYS A 1 118 ? -15.477 25.594 17.578 1 97.12 118 LYS A N 1
ATOM 956 C CA . LYS A 1 118 ? -16.219 24.922 16.516 1 97.12 118 LYS A CA 1
ATOM 957 C C . LYS A 1 118 ? -17.172 25.891 15.805 1 97.12 118 LYS A C 1
ATOM 959 O O . LYS A 1 118 ? -17.938 26.609 16.453 1 97.12 118 LYS A O 1
ATOM 964 N N . GLN A 1 119 ? -17.016 25.812 14.57 1 97.75 119 GLN A N 1
ATOM 965 C CA . GLN A 1 119 ? -17.906 26.672 13.789 1 97.75 119 GLN A CA 1
ATOM 966 C C . GLN A 1 119 ? -19.375 26.297 14 1 97.75 119 GLN A C 1
ATOM 968 O O . GLN A 1 119 ? -19.703 25.109 14.039 1 97.75 119 GLN A O 1
ATOM 973 N N . THR A 1 120 ? -20.25 27.375 13.984 1 96.38 120 THR A N 1
ATOM 974 C CA . THR A 1 120 ? -21.672 27.109 14.172 1 96.38 120 THR A CA 1
ATOM 975 C C . THR A 1 120 ? -22.453 27.531 12.938 1 96.38 120 THR A C 1
ATOM 977 O O . THR A 1 120 ? -22.031 28.406 12.18 1 96.38 120 THR A O 1
ATOM 980 N N . GLN A 1 121 ? -23.625 26.969 12.797 1 93.88 121 GLN A N 1
ATOM 981 C CA . GLN A 1 121 ? -24.484 27.203 11.641 1 93.88 121 GLN A CA 1
ATOM 982 C C . GLN A 1 121 ? -25.062 28.625 11.672 1 93.88 121 GLN A C 1
ATOM 984 O O . GLN A 1 121 ? -25.297 29.219 10.617 1 93.88 121 GLN A O 1
ATOM 989 N N . ASP A 1 122 ? -25.266 29.078 12.938 1 92.56 122 ASP A N 1
ATOM 990 C CA . ASP A 1 122 ? -25.859 30.391 13.078 1 92.56 122 ASP A CA 1
ATOM 991 C C . ASP A 1 122 ? -24.797 31.484 12.992 1 92.56 122 ASP A C 1
ATOM 993 O O . ASP A 1 122 ? -25.078 32.656 13.258 1 92.56 122 ASP A O 1
ATOM 997 N N . ASP A 1 123 ? -23.594 31.188 12.742 1 92.38 123 ASP A N 1
ATOM 998 C CA . ASP A 1 123 ? -22.453 32.094 12.523 1 92.38 123 ASP A CA 1
ATOM 999 C C . ASP A 1 123 ? -22.078 32.812 13.797 1 92.38 123 ASP A C 1
ATOM 1001 O O . ASP A 1 123 ? -21.375 33.844 13.75 1 92.38 123 ASP A O 1
ATOM 1005 N N . LYS A 1 124 ? -22.625 32.375 14.93 1 94.69 124 LYS A N 1
ATOM 1006 C CA . LYS A 1 124 ? -22.141 32.938 16.188 1 94.69 124 LYS A CA 1
ATOM 1007 C C . LYS A 1 124 ? -20.641 32.656 16.375 1 94.69 124 LYS A C 1
ATOM 1009 O O . LYS A 1 124 ? -19.906 33.5 16.891 1 94.69 124 LYS A O 1
ATOM 1014 N N . MET A 1 125 ? -20.297 31.516 16.047 1 96.81 125 MET A N 1
ATOM 1015 C CA . MET A 1 125 ? -18.875 31.156 15.93 1 96.81 125 MET A CA 1
ATOM 1016 C C . MET A 1 125 ? -18.5 30.875 14.484 1 96.81 125 MET A C 1
ATOM 1018 O O . MET A 1 125 ? -18.656 29.766 14 1 96.81 125 MET A O 1
ATOM 1022 N N . PRO A 1 126 ? -17.891 31.766 13.859 1 97.06 126 PRO A N 1
ATOM 1023 C CA . PRO A 1 126 ? -17.766 31.703 12.398 1 97.06 126 PRO A CA 1
ATOM 1024 C C . PRO A 1 126 ? -16.625 30.797 11.945 1 97.06 126 PRO A C 1
ATOM 1026 O O . PRO A 1 126 ? -16.531 30.469 10.758 1 97.06 126 PRO A O 1
ATOM 1029 N N . ILE A 1 127 ? -15.734 30.375 12.875 1 98.38 127 ILE A N 1
ATOM 1030 C CA . ILE A 1 127 ? -14.609 29.531 12.461 1 98.38 127 ILE A CA 1
ATOM 1031 C C . ILE A 1 127 ? -14.406 28.406 13.469 1 98.38 127 ILE A C 1
ATOM 1033 O O . ILE A 1 127 ? -14.867 28.5 14.602 1 98.38 127 ILE A O 1
ATOM 1037 N N . SER A 1 128 ? -13.789 27.312 12.992 1 98.62 128 SER A N 1
ATOM 1038 C CA . SER A 1 128 ? -13.219 26.312 13.891 1 98.62 128 SER A CA 1
ATOM 1039 C C . SER A 1 128 ? -11.727 26.562 14.109 1 98.62 128 SER A C 1
ATOM 1041 O O . SER A 1 128 ? -11.023 27.016 13.203 1 98.62 128 SER A O 1
ATOM 1043 N N . LEU A 1 129 ? -11.32 26.312 15.297 1 98.81 129 LEU A N 1
ATOM 1044 C CA . LEU A 1 129 ? -9.93 26.531 15.68 1 98.81 129 LEU A CA 1
ATOM 1045 C C . LEU A 1 129 ? -9.383 25.359 16.484 1 98.81 129 LEU A C 1
ATOM 1047 O O . LEU A 1 129 ? -10 24.938 17.453 1 98.81 129 LEU A O 1
ATOM 1051 N N . SER A 1 130 ? -8.25 24.797 16.016 1 98.75 130 SER A N 1
ATOM 1052 C CA . SER A 1 130 ? -7.582 23.688 16.688 1 98.75 130 SER A CA 1
ATOM 1053 C C . SER A 1 130 ? -6.07 23.891 16.734 1 98.75 130 SER A C 1
ATOM 1055 O O . SER A 1 130 ? -5.523 24.672 15.953 1 98.75 130 SER A O 1
ATOM 1057 N N . PHE A 1 131 ? -5.422 23.266 17.609 1 98.12 131 PHE A N 1
ATOM 1058 C CA . PHE A 1 131 ? -3.963 23.266 17.562 1 98.12 131 PHE A CA 1
ATOM 1059 C C . PHE A 1 131 ? -3.412 21.859 17.797 1 98.12 131 PHE A C 1
ATOM 1061 O O . PHE A 1 131 ? -4.109 21 18.328 1 98.12 131 PHE A O 1
ATOM 1068 N N . MET A 1 132 ? -2.238 21.625 17.391 1 98.75 132 MET A N 1
ATOM 1069 C CA . MET A 1 132 ? -1.493 20.375 17.547 1 98.75 132 MET A CA 1
ATOM 1070 C C . MET A 1 132 ? -0.06 20.656 17.984 1 98.75 132 MET A C 1
ATOM 1072 O O . MET A 1 132 ? 0.587 21.562 17.484 1 98.75 132 MET A O 1
ATOM 1076 N N . GLY A 1 133 ? 0.439 19.844 18.891 1 98.88 133 GLY A N 1
ATOM 1077 C CA . GLY A 1 133 ? 1.846 19.75 19.25 1 98.88 133 GLY A CA 1
ATOM 1078 C C . GLY A 1 133 ? 2.41 18.344 19.125 1 98.88 133 GLY A C 1
ATOM 1079 O O . GLY A 1 133 ? 1.73 17.375 19.438 1 98.88 133 GLY A O 1
ATOM 1080 N N . ALA A 1 134 ? 3.693 18.297 18.688 1 98.88 134 ALA A N 1
ATOM 1081 C CA . ALA A 1 134 ? 4.277 16.969 18.484 1 98.88 134 ALA A CA 1
ATOM 1082 C C . ALA A 1 134 ? 5.75 16.953 18.891 1 98.88 134 ALA A C 1
ATOM 1084 O O . ALA A 1 134 ? 6.426 17.984 18.828 1 98.88 134 ALA A O 1
ATOM 1085 N N . ALA A 1 135 ? 6.184 15.836 19.281 1 98.88 135 ALA A N 1
ATOM 1086 C CA . ALA A 1 135 ? 7.582 15.508 19.562 1 98.88 135 ALA A CA 1
ATOM 1087 C C . ALA A 1 135 ? 7.984 14.195 18.891 1 98.88 135 ALA A C 1
ATOM 1089 O O . ALA A 1 135 ? 7.301 13.18 19.047 1 98.88 135 ALA A O 1
ATOM 1090 N N . GLY A 1 136 ? 9.07 14.258 18.156 1 98.69 136 GLY A N 1
ATOM 1091 C CA . GLY A 1 136 ? 9.5 13.07 17.438 1 98.69 136 GLY A CA 1
ATOM 1092 C C . GLY A 1 136 ? 10.984 12.781 17.594 1 98.69 136 GLY A C 1
ATOM 1093 O O . GLY A 1 136 ? 11.742 13.633 18.062 1 98.69 136 GLY A O 1
ATOM 1094 N N . VAL A 1 137 ? 11.328 11.562 17.203 1 98.44 137 VAL A N 1
ATOM 1095 C CA . VAL A 1 137 ? 12.719 11.148 17.297 1 98.44 137 VAL A CA 1
ATOM 1096 C C . VAL A 1 137 ? 13.055 10.227 16.125 1 98.44 137 VAL A C 1
ATOM 1098 O O . VAL A 1 137 ? 12.266 9.344 15.766 1 98.44 137 VAL A O 1
ATOM 1101 N N . ASN A 1 138 ? 14.203 10.516 15.492 1 97.38 138 ASN A N 1
ATOM 1102 C CA . ASN A 1 138 ? 14.781 9.617 14.492 1 97.38 138 ASN A CA 1
ATOM 1103 C C . ASN A 1 138 ? 15.398 8.383 15.148 1 97.38 138 ASN A C 1
ATOM 1105 O O . ASN A 1 138 ? 16.219 8.5 16.062 1 97.38 138 ASN A O 1
ATOM 1109 N N . THR A 1 139 ? 15.047 7.203 14.594 1 96.5 139 THR A N 1
ATOM 1110 C CA . THR A 1 139 ? 15.555 5.996 15.234 1 96.5 139 THR A CA 1
ATOM 1111 C C . THR A 1 139 ? 16.344 5.148 14.234 1 96.5 139 THR A C 1
ATOM 1113 O O . THR A 1 139 ? 16.594 3.965 14.477 1 96.5 139 THR A O 1
ATOM 1116 N N . SER A 1 140 ? 16.734 5.672 13.148 1 95.06 140 SER A N 1
ATOM 1117 C CA . SER A 1 140 ? 17.578 4.969 12.188 1 95.06 140 SER A CA 1
ATOM 1118 C C . SER A 1 1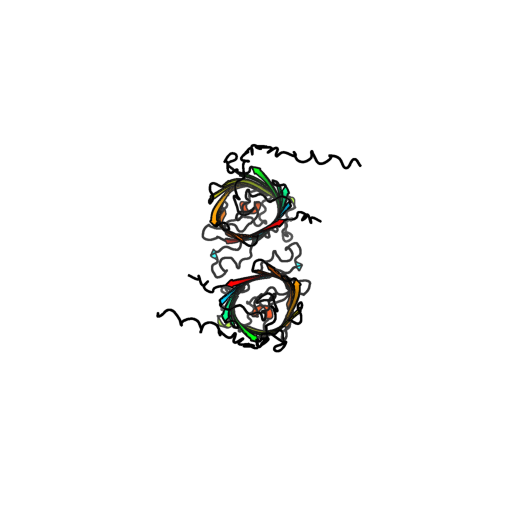40 ? 18.875 4.496 12.828 1 95.06 140 SER A C 1
ATOM 1120 O O . SER A 1 140 ? 19.312 5.059 13.836 1 95.06 140 SER A O 1
ATOM 1122 N N . ASN A 1 141 ? 19.438 3.428 12.227 1 91.75 141 ASN A N 1
ATOM 1123 C CA . ASN A 1 141 ? 20.734 2.936 12.68 1 91.75 141 ASN A CA 1
ATOM 1124 C C . ASN A 1 141 ? 21.875 3.756 12.094 1 91.75 141 ASN A C 1
ATOM 1126 O O . ASN A 1 141 ? 22.078 3.764 10.875 1 91.75 141 ASN A O 1
ATOM 1130 N N . TYR A 1 142 ? 22.609 4.371 12.961 1 89.81 142 TYR A N 1
ATOM 1131 C CA . TYR A 1 142 ? 23.703 5.23 12.508 1 89.81 142 TYR A CA 1
ATOM 1132 C C . TYR A 1 142 ? 25.047 4.633 12.859 1 89.81 142 TYR A C 1
ATOM 1134 O O . TYR A 1 142 ? 26.078 5.324 12.828 1 89.81 142 TYR A O 1
ATOM 1142 N N . GLN A 1 143 ? 25.125 3.379 13.094 1 86.69 143 GLN A N 1
ATOM 1143 C CA . GLN A 1 143 ? 26.344 2.719 13.547 1 86.69 143 GLN A CA 1
ATOM 1144 C C . GLN A 1 143 ? 27.375 2.656 12.43 1 86.69 143 GLN A C 1
ATOM 1146 O O . GLN A 1 143 ? 28.562 2.412 12.695 1 86.69 143 GLN A O 1
ATOM 1151 N N . PHE A 1 144 ? 26.953 2.908 11.32 1 85 144 PHE A N 1
ATOM 1152 C CA . PHE A 1 144 ? 27.875 2.867 10.188 1 85 144 PHE A CA 1
ATOM 1153 C C . PHE A 1 144 ? 28.781 4.098 10.188 1 85 144 PHE A C 1
ATOM 1155 O O . PHE A 1 144 ? 29.781 4.129 9.484 1 85 144 PHE A O 1
ATOM 1162 N N . LEU A 1 145 ? 28.375 5.035 10.953 1 84.19 145 LEU A N 1
ATOM 1163 C CA . LEU A 1 145 ? 29.156 6.273 11 1 84.19 145 LEU A CA 1
ATOM 1164 C C . LEU A 1 145 ? 30.453 6.07 11.758 1 84.19 145 LEU A C 1
ATOM 1166 O O . LEU A 1 145 ? 30.5 5.352 12.766 1 84.19 145 LEU A O 1
ATOM 1170 N N . GLN A 1 146 ? 31.438 6.668 11.156 1 85.12 146 GLN A N 1
ATOM 1171 C CA . GLN A 1 146 ? 32.75 6.625 11.828 1 85.12 146 GLN A CA 1
ATOM 1172 C C . GLN A 1 146 ? 32.75 7.555 13.039 1 85.12 146 GLN A C 1
ATOM 1174 O O . GLN A 1 146 ? 33.406 7.25 14.047 1 85.12 146 GLN A O 1
ATOM 1179 N N . GLU A 1 147 ? 32 8.539 12.883 1 82.12 147 GLU A N 1
ATOM 1180 C CA . GLU A 1 147 ? 31.875 9.477 13.992 1 82.12 147 GLU A CA 1
ATOM 1181 C C . GLU A 1 147 ? 30.828 9 15 1 82.12 147 GLU A C 1
ATOM 1183 O O . GLU A 1 147 ? 30.203 7.957 14.797 1 82.12 147 GLU A O 1
ATOM 1188 N N . ALA A 1 148 ? 30.828 9.734 16.062 1 84.38 148 ALA A N 1
ATOM 1189 C CA . ALA A 1 148 ? 29.844 9.391 17.078 1 84.38 148 ALA A CA 1
ATOM 1190 C C . ALA A 1 148 ? 28.422 9.484 16.531 1 84.38 148 ALA A C 1
ATOM 1192 O O . ALA A 1 148 ? 28.094 10.406 15.766 1 84.38 148 ALA A O 1
ATOM 1193 N N . ASN A 1 149 ? 27.625 8.516 16.828 1 89.44 149 ASN A N 1
ATOM 1194 C CA . ASN A 1 149 ? 26.219 8.555 16.484 1 89.44 149 ASN A CA 1
ATOM 1195 C C . ASN A 1 149 ? 25.5 9.727 17.172 1 89.44 149 ASN A C 1
ATOM 1197 O O . ASN A 1 149 ? 25.797 10.047 18.328 1 89.44 149 ASN A O 1
ATOM 1201 N N . PRO A 1 150 ? 24.578 10.43 16.406 1 94.19 150 PRO A N 1
ATOM 1202 C CA . PRO A 1 150 ? 23.75 11.391 17.125 1 94.19 150 PRO A CA 1
ATOM 1203 C C . PRO A 1 150 ? 23.031 10.758 18.312 1 94.19 150 PRO A C 1
ATOM 1205 O O . PRO A 1 150 ? 22.578 9.609 18.234 1 94.19 150 PRO A O 1
ATOM 1208 N N . ASN A 1 151 ? 23.047 11.484 19.422 1 94.38 151 ASN A N 1
ATOM 1209 C CA . ASN A 1 151 ? 22.344 10.969 20.609 1 94.38 151 ASN A CA 1
ATOM 1210 C C . ASN A 1 151 ? 20.859 11.273 20.547 1 94.38 151 ASN A C 1
ATOM 1212 O O . ASN A 1 151 ? 20.375 11.891 19.594 1 94.38 151 ASN A O 1
ATOM 1216 N N . PHE A 1 152 ? 20.156 10.898 21.531 1 96.25 152 PHE A N 1
ATOM 1217 C CA . PHE A 1 152 ? 18.703 11 21.562 1 96.25 152 PHE A CA 1
ATOM 1218 C C . PHE A 1 152 ? 18.266 12.445 21.391 1 96.25 152 PHE A C 1
ATOM 1220 O O . PHE A 1 152 ? 17.359 12.727 20.594 1 96.25 152 PHE A O 1
ATOM 1227 N N . VAL A 1 153 ? 18.812 13.344 22.109 1 97.44 153 VAL A N 1
ATOM 1228 C CA . VAL A 1 153 ? 18.453 14.75 22.062 1 97.44 153 VAL A CA 1
ATOM 1229 C C . VAL A 1 153 ? 18.719 15.32 20.672 1 97.44 153 VAL A C 1
ATOM 1231 O O . VAL A 1 153 ? 17.875 16 20.094 1 97.44 153 VAL A O 1
ATOM 1234 N N . GLU A 1 154 ? 19.844 14.945 20.062 1 97.12 154 GLU A N 1
ATOM 1235 C CA . GLU A 1 154 ? 20.219 15.414 18.719 1 97.12 154 GLU A CA 1
ATOM 1236 C C . GLU A 1 154 ? 19.266 14.883 17.656 1 97.12 154 GLU A C 1
ATOM 1238 O O . GLU A 1 154 ? 19.031 15.539 16.641 1 97.12 154 GLU A O 1
ATOM 1243 N N . ARG A 1 155 ? 18.672 13.734 17.906 1 97.94 155 ARG A N 1
ATOM 1244 C CA . ARG A 1 155 ? 17.781 13.078 16.953 1 97.94 155 ARG A CA 1
ATOM 1245 C C . ARG A 1 155 ? 16.344 13.57 17.109 1 97.94 155 ARG A C 1
ATOM 1247 O O . ARG A 1 155 ? 15.453 13.172 16.359 1 97.94 155 ARG A O 1
ATOM 1254 N N . SER A 1 156 ? 16.141 14.445 18.078 1 98.62 156 SER A N 1
ATOM 1255 C CA . SER A 1 156 ? 14.781 14.867 18.422 1 98.62 156 SER A CA 1
ATOM 1256 C C . SER A 1 156 ? 14.359 16.078 17.609 1 98.62 156 SER A C 1
ATOM 1258 O O . SER A 1 156 ? 15.188 16.906 17.234 1 98.62 156 SER A O 1
ATOM 1260 N N . SER A 1 157 ? 13.086 16.156 17.328 1 98.75 157 SER A N 1
ATOM 1261 C CA . SER A 1 157 ? 12.461 17.297 16.672 1 98.75 157 SER A CA 1
ATOM 1262 C C . SER A 1 157 ? 11.039 17.516 17.172 1 98.75 157 SER A C 1
ATOM 1264 O O . SER A 1 157 ? 10.43 16.609 17.75 1 98.75 157 SER A O 1
ATOM 1266 N N . PHE A 1 158 ? 10.523 18.703 17 1 98.88 158 PHE A N 1
ATOM 1267 C CA . PHE A 1 158 ? 9.227 19.125 17.516 1 98.88 158 PHE A CA 1
ATOM 1268 C C . PHE A 1 158 ? 8.414 19.828 16.422 1 98.88 158 PHE A C 1
ATOM 1270 O O . PHE A 1 158 ? 8.984 20.391 15.492 1 98.88 158 PHE A O 1
ATOM 1277 N N . ALA A 1 159 ? 7.148 19.766 16.578 1 98.81 159 ALA A N 1
ATOM 1278 C CA . ALA A 1 159 ? 6.27 20.453 15.625 1 98.81 159 ALA A CA 1
ATOM 1279 C C . ALA A 1 159 ? 5.078 21.078 16.344 1 98.81 159 ALA A C 1
ATOM 1281 O O . ALA A 1 159 ? 4.629 20.578 17.375 1 98.81 159 ALA A O 1
ATOM 1282 N N . PHE A 1 160 ? 4.621 22.141 15.773 1 98.75 160 PHE A N 1
ATOM 1283 C CA . PHE A 1 160 ? 3.41 22.828 16.188 1 98.75 160 PHE A CA 1
ATOM 1284 C C . PHE A 1 160 ? 2.596 23.266 14.977 1 98.75 160 PHE A C 1
ATOM 1286 O O . PHE A 1 160 ? 3.158 23.688 13.961 1 98.75 160 PHE A O 1
ATOM 1293 N N . GLN A 1 161 ? 1.296 23.156 15.109 1 98.69 161 GLN A N 1
ATOM 1294 C CA . GLN A 1 161 ? 0.378 23.578 14.055 1 98.69 161 GLN A CA 1
ATOM 1295 C C . GLN A 1 161 ? -0.891 24.188 14.633 1 98.69 161 GLN A C 1
ATOM 1297 O O . GLN A 1 161 ? -1.538 23.578 15.5 1 98.69 161 GLN A O 1
ATOM 1302 N N . LEU A 1 162 ? -1.2 25.391 14.219 1 98.81 162 LEU A N 1
ATOM 1303 C CA . LEU A 1 162 ? -2.5 26.016 14.469 1 98.81 162 LEU A CA 1
ATOM 1304 C C . LEU A 1 162 ? -3.398 25.891 13.242 1 98.81 162 LEU A C 1
ATOM 1306 O O . LEU A 1 162 ? -2.963 26.172 12.125 1 98.81 162 LEU A O 1
ATOM 1310 N N . MET A 1 163 ? -4.621 25.438 13.453 1 98.88 163 MET A N 1
ATOM 1311 C CA . MET A 1 163 ? -5.535 25.234 12.328 1 98.88 163 MET A CA 1
ATOM 1312 C C . MET A 1 163 ? -6.785 26.094 12.484 1 98.88 163 MET A C 1
ATOM 1314 O O . MET A 1 163 ? -7.535 25.938 13.453 1 98.88 163 MET A O 1
ATOM 1318 N N . ALA A 1 164 ? -6.969 27.016 11.609 1 98.88 164 ALA A N 1
ATOM 1319 C CA . ALA A 1 164 ? -8.188 27.812 11.508 1 98.88 164 ALA A CA 1
ATOM 1320 C C . ALA A 1 164 ? -8.945 27.5 10.219 1 98.88 164 ALA A C 1
ATOM 1322 O O . ALA A 1 164 ? -8.406 27.688 9.125 1 98.88 164 ALA A O 1
ATOM 1323 N N . ALA A 1 165 ? -10.188 27.078 10.391 1 98.94 165 ALA A N 1
ATOM 1324 C CA . ALA A 1 165 ? -10.914 26.609 9.211 1 98.94 165 ALA A CA 1
ATOM 1325 C C . ALA A 1 165 ? -12.344 27.141 9.211 1 98.94 165 ALA A C 1
ATOM 1327 O O . ALA A 1 165 ? -12.891 27.469 10.266 1 98.94 165 ALA A O 1
ATOM 1328 N N . ARG A 1 166 ? -12.914 27.172 8.016 1 98.75 166 ARG A N 1
ATOM 1329 C CA . ARG A 1 166 ? -14.305 27.578 7.852 1 98.75 166 ARG A CA 1
ATOM 1330 C C . ARG A 1 166 ? -14.945 26.875 6.66 1 98.75 166 ARG A C 1
ATOM 1332 O O . ARG A 1 166 ? -14.328 26.734 5.605 1 98.75 166 ARG A O 1
ATOM 1339 N N . ARG A 1 167 ? -16.047 26.406 6.945 1 98.31 167 ARG A N 1
ATOM 1340 C CA . ARG A 1 167 ? -16.953 25.984 5.875 1 98.31 167 ARG A CA 1
ATOM 1341 C C . ARG A 1 167 ? -17.75 27.172 5.336 1 98.31 167 ARG A C 1
ATOM 1343 O O . ARG A 1 167 ? -18.734 27.594 5.941 1 98.31 167 ARG A O 1
ATOM 1350 N N . PHE A 1 168 ? -17.422 27.656 4.133 1 97.75 168 PHE A N 1
ATOM 1351 C CA . PHE A 1 168 ? -18.016 28.859 3.586 1 97.75 168 PHE A CA 1
ATOM 1352 C C . PHE A 1 168 ? -19.359 28.578 2.934 1 97.75 168 PHE A C 1
ATOM 1354 O O . PHE A 1 168 ? -20.234 29.438 2.885 1 97.75 168 PHE A O 1
ATOM 1361 N N . SER A 1 169 ? -19.469 27.344 2.426 1 96.62 169 SER A N 1
ATOM 1362 C CA . SER A 1 169 ? -20.688 26.859 1.801 1 96.62 169 SER A CA 1
ATOM 1363 C C . SER A 1 169 ? -20.797 25.344 1.908 1 96.62 169 SER A C 1
ATOM 1365 O O . SER A 1 169 ? -19.953 24.688 2.527 1 96.62 169 SER A O 1
ATOM 1367 N N . ASP A 1 170 ? -21.812 24.875 1.287 1 95.19 170 ASP A N 1
ATOM 1368 C CA . ASP A 1 170 ? -22 23.422 1.296 1 95.19 170 ASP A CA 1
ATOM 1369 C C . ASP A 1 170 ? -20.922 22.734 0.454 1 95.19 170 ASP A C 1
ATOM 1371 O O . ASP A 1 170 ? -20.75 21.516 0.545 1 95.19 170 ASP A O 1
ATOM 1375 N N . LYS A 1 171 ? -20.156 23.516 -0.259 1 97.62 171 LYS A N 1
ATOM 1376 C CA . LYS A 1 171 ? -19.234 22.891 -1.193 1 97.62 171 LYS A CA 1
ATOM 1377 C C . LYS A 1 171 ? -17.797 23.281 -0.884 1 97.62 171 LYS A C 1
ATOM 1379 O O . LYS A 1 171 ? -16.844 22.578 -1.253 1 97.62 171 LYS A O 1
ATOM 1384 N N . ILE A 1 172 ? -17.641 24.406 -0.241 1 98.56 172 ILE A N 1
ATOM 1385 C CA . ILE A 1 172 ? -16.297 24.953 -0.154 1 98.56 172 ILE A CA 1
ATOM 1386 C C . ILE A 1 172 ? -15.875 25.047 1.31 1 98.56 172 ILE 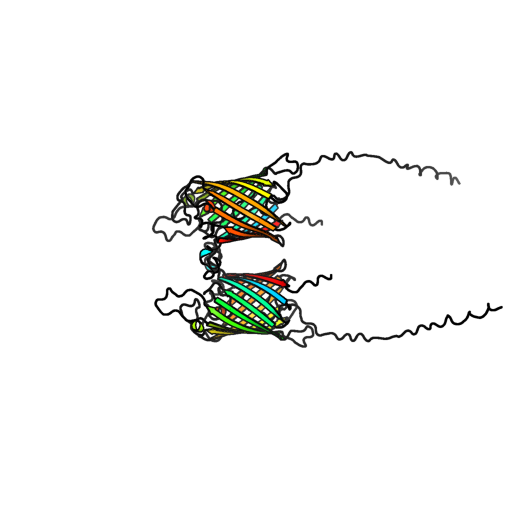A C 1
ATOM 1388 O O . ILE A 1 172 ? -16.547 25.688 2.115 1 98.56 172 ILE A O 1
ATOM 1392 N N . SER A 1 173 ? -14.797 24.469 1.685 1 98.75 173 SER A N 1
ATOM 1393 C CA . SER A 1 173 ? -14.133 24.594 2.977 1 98.75 173 SER A CA 1
ATOM 1394 C C . SER A 1 173 ? -12.664 24.984 2.807 1 98.75 173 SER A C 1
ATOM 1396 O O . SER A 1 173 ? -11.992 24.484 1.901 1 98.75 173 SER A O 1
ATOM 1398 N N . LEU A 1 174 ? -12.234 25.891 3.672 1 98.88 174 LEU A N 1
ATOM 1399 C CA . LEU A 1 174 ? -10.844 26.328 3.639 1 98.88 174 LEU A CA 1
ATOM 1400 C C . LEU A 1 174 ? -10.234 26.312 5.039 1 98.88 174 LEU A C 1
ATOM 1402 O O . LEU A 1 174 ? -10.945 26.531 6.027 1 98.88 174 LEU A O 1
ATOM 1406 N N . GLN A 1 175 ? -8.945 26.078 5.113 1 98.94 175 GLN A N 1
ATOM 1407 C CA . GLN A 1 175 ? -8.188 26.109 6.359 1 98.94 175 GLN A CA 1
ATOM 1408 C C . GLN A 1 175 ? -6.828 26.766 6.156 1 98.94 175 GLN A C 1
ATOM 1410 O O . GLN A 1 175 ? -6.148 26.516 5.156 1 98.94 175 GLN A O 1
ATOM 1415 N N . VAL A 1 176 ? -6.477 27.594 7.078 1 98.94 176 VAL A N 1
ATOM 1416 C CA . VAL A 1 176 ? -5.141 28.172 7.152 1 98.94 176 VAL A CA 1
ATOM 1417 C C . VAL A 1 176 ? -4.43 27.672 8.406 1 98.94 176 VAL A C 1
ATOM 1419 O O . VAL A 1 176 ? -5.016 27.641 9.492 1 98.94 176 VAL A O 1
ATOM 1422 N N . SER A 1 177 ? -3.16 27.266 8.203 1 98.88 177 SER A N 1
ATOM 1423 C CA . SER A 1 177 ? -2.459 26.625 9.305 1 98.88 177 SER A CA 1
ATOM 1424 C C . SER A 1 177 ? -1.042 27.172 9.453 1 98.88 177 SER A C 1
ATOM 1426 O O . SER A 1 177 ? -0.109 26.656 8.828 1 98.88 177 SER A O 1
ATOM 1428 N N . PRO A 1 178 ? -0.854 28.203 10.305 1 98.81 178 PRO A N 1
ATOM 1429 C CA . PRO A 1 178 ? 0.528 28.469 10.719 1 98.81 178 PRO A CA 1
ATOM 1430 C C . PRO A 1 178 ? 1.206 27.234 11.32 1 98.81 178 PRO A C 1
ATOM 1432 O O . PRO A 1 178 ? 0.614 26.547 12.148 1 98.81 178 PRO A O 1
ATOM 1435 N N . MET A 1 179 ? 2.439 26.969 10.859 1 98.62 179 MET A N 1
ATOM 1436 C CA . MET A 1 179 ? 3.145 25.75 11.25 1 98.62 179 MET A CA 1
ATOM 1437 C C . MET A 1 179 ? 4.59 26.062 11.633 1 98.62 179 MET A C 1
ATOM 1439 O O . MET A 1 179 ? 5.184 27 11.117 1 98.62 179 MET A O 1
ATOM 1443 N N . MET A 1 180 ? 5.086 25.188 12.477 1 98.56 180 MET A N 1
ATOM 1444 C CA . MET A 1 180 ? 6.492 25.281 12.859 1 98.56 180 MET A CA 1
ATOM 1445 C C . MET A 1 180 ? 7.082 23.891 13.094 1 98.56 180 MET A C 1
ATOM 1447 O O . MET A 1 180 ? 6.391 23 13.562 1 98.56 180 MET A O 1
ATOM 1451 N N . ALA A 1 181 ? 8.336 23.703 12.781 1 98.81 181 ALA A N 1
ATOM 1452 C CA . ALA A 1 181 ? 9.141 22.531 13.133 1 98.81 181 ALA A CA 1
ATOM 1453 C C . ALA A 1 181 ? 10.508 22.953 13.672 1 98.81 181 ALA A C 1
ATOM 1455 O O . ALA A 1 181 ? 11.125 23.891 13.164 1 98.81 181 ALA A O 1
ATOM 1456 N N . TYR A 1 182 ? 10.891 22.312 14.672 1 98.88 182 TYR A N 1
ATOM 1457 C CA . TYR A 1 182 ? 12.188 22.578 15.281 1 98.88 182 TYR A CA 1
ATOM 1458 C C . TYR A 1 182 ? 13.008 21.297 15.391 1 98.88 182 TYR A C 1
ATOM 1460 O O . TYR A 1 182 ? 12.586 20.344 16.031 1 98.88 182 TYR A O 1
ATOM 1468 N N . PHE A 1 183 ? 14.133 21.297 14.797 1 98.75 183 PHE A N 1
ATOM 1469 C CA . PHE A 1 183 ? 15.102 20.219 14.922 1 98.75 183 PHE A CA 1
ATOM 1470 C C . PHE A 1 183 ? 16.219 20.609 15.891 1 98.75 183 PHE A C 1
ATOM 1472 O O . PHE A 1 183 ? 16.875 21.625 15.711 1 98.75 183 PHE A O 1
ATOM 1479 N N . VAL A 1 184 ? 16.422 19.75 16.891 1 98.5 184 VAL A N 1
ATOM 1480 C CA . VAL A 1 184 ? 17.453 20.062 17.859 1 98.5 184 VAL A CA 1
ATOM 1481 C C . VAL A 1 184 ? 18.812 20.125 17.156 1 98.5 184 VAL A C 1
ATOM 1483 O O . VAL A 1 184 ? 19.609 21.047 17.406 1 98.5 184 VAL A O 1
ATOM 1486 N N . ASP A 1 185 ? 19.031 19.141 16.281 1 96.88 185 ASP A N 1
ATOM 1487 C CA . ASP A 1 185 ? 20.234 19.109 15.445 1 96.88 185 ASP A CA 1
ATOM 1488 C C . ASP A 1 185 ? 19.891 18.75 14 1 96.88 185 ASP A C 1
ATOM 1490 O O . ASP A 1 185 ? 19.641 17.578 13.695 1 96.88 185 ASP A O 1
ATOM 1494 N N . PRO A 1 186 ? 19.906 19.75 13.148 1 95.44 186 PRO A N 1
ATOM 1495 C CA . PRO A 1 186 ? 19.672 19.438 11.734 1 95.44 186 PRO A CA 1
ATOM 1496 C C . PRO A 1 186 ? 20.859 18.734 11.078 1 95.44 186 PRO A C 1
ATOM 1498 O O . PRO A 1 186 ? 21.453 19.266 10.141 1 95.44 186 PRO A O 1
ATOM 1501 N N . ASN A 1 187 ? 21.109 17.594 11.461 1 92.88 187 ASN A N 1
ATOM 1502 C CA . ASN A 1 187 ? 22.266 16.797 11.031 1 92.88 187 ASN A CA 1
ATOM 1503 C C . ASN A 1 187 ? 22.125 16.375 9.57 1 92.88 187 ASN A C 1
ATOM 1505 O O . ASN A 1 187 ? 21.094 15.836 9.164 1 92.88 187 ASN A O 1
ATOM 1509 N N . PRO A 1 188 ? 23.172 16.484 8.812 1 90.88 188 PRO A N 1
ATOM 1510 C CA . PRO A 1 188 ? 23.109 16.141 7.387 1 90.88 188 PRO A CA 1
ATOM 1511 C C . PRO A 1 188 ? 22.828 14.656 7.145 1 90.88 188 PRO A C 1
ATOM 1513 O O . PRO A 1 188 ? 22.469 14.273 6.031 1 90.88 188 PRO A O 1
ATOM 1516 N N . ILE A 1 189 ? 22.984 13.891 8.133 1 92.69 189 ILE A N 1
ATOM 1517 C CA . ILE A 1 189 ? 22.75 12.461 7.957 1 92.69 189 ILE A CA 1
ATOM 1518 C C . ILE A 1 189 ? 21.25 12.18 7.957 1 92.69 189 ILE A C 1
ATOM 1520 O O . ILE A 1 189 ? 20.812 11.102 7.547 1 92.69 189 ILE A O 1
ATOM 1524 N N . PHE A 1 190 ? 20.5 13.125 8.562 1 94.56 190 PHE A N 1
ATOM 1525 C CA . PHE A 1 190 ? 19.062 12.977 8.492 1 94.56 190 PHE A CA 1
ATOM 1526 C C . PHE A 1 190 ? 18.547 13.234 7.074 1 94.56 190 PHE A C 1
ATOM 1528 O O . PHE A 1 190 ? 19.078 14.094 6.371 1 94.56 190 PHE A O 1
ATOM 1535 N N . LEU A 1 191 ? 17.625 12.469 6.625 1 93.81 191 LEU A N 1
ATOM 1536 C CA . LEU A 1 191 ? 17.125 12.555 5.254 1 93.81 191 LEU A CA 1
ATOM 1537 C C . LEU A 1 191 ? 16.156 13.719 5.098 1 93.81 191 LEU A C 1
ATOM 1539 O O . LEU A 1 191 ? 15.016 13.531 4.66 1 93.81 191 LEU A O 1
ATOM 1543 N N . ILE A 1 192 ? 16.609 14.852 5.52 1 95.38 192 ILE A N 1
ATOM 1544 C CA . ILE A 1 192 ? 15.953 16.125 5.266 1 95.38 192 ILE A CA 1
ATOM 1545 C C . ILE A 1 192 ? 16.797 16.953 4.301 1 95.38 192 ILE A C 1
ATOM 1547 O O . ILE A 1 192 ? 17.938 16.594 3.984 1 95.38 192 ILE A O 1
ATOM 1551 N N . GLU A 1 193 ? 16.266 18.031 3.775 1 96.69 193 GLU A N 1
ATOM 1552 C CA . GLU A 1 193 ? 16.984 18.875 2.836 1 96.69 193 GLU A CA 1
ATOM 1553 C C . GLU A 1 193 ? 17.469 20.156 3.512 1 96.69 193 GLU A C 1
ATOM 1555 O O . GLU A 1 193 ? 18.562 20.641 3.217 1 96.69 193 GLU A O 1
ATOM 1560 N N . GLY A 1 194 ? 16.719 20.688 4.457 1 96.38 194 GLY A N 1
ATOM 1561 C CA . GLY A 1 194 ? 17.062 21.922 5.137 1 96.38 194 GLY A CA 1
ATOM 1562 C C . GLY A 1 194 ? 18.172 21.75 6.152 1 96.38 194 GLY A C 1
ATOM 1563 O O . GLY A 1 194 ? 18.5 20.625 6.539 1 96.38 194 GLY A O 1
ATOM 1564 N N . ASP A 1 195 ? 18.75 22.906 6.617 1 96.62 195 ASP A N 1
ATOM 1565 C CA . ASP A 1 195 ? 19.859 22.859 7.562 1 96.62 195 ASP A CA 1
ATOM 1566 C C . ASP A 1 195 ? 19.609 23.781 8.758 1 96.62 195 ASP A C 1
ATOM 1568 O O . ASP A 1 195 ? 20.516 24.078 9.531 1 96.62 195 ASP A O 1
ATOM 1572 N N . GLN A 1 196 ? 18.391 24.203 8.891 1 97.31 196 GLN A N 1
ATOM 1573 C CA . GLN A 1 196 ? 18.031 25.078 9.992 1 97.31 196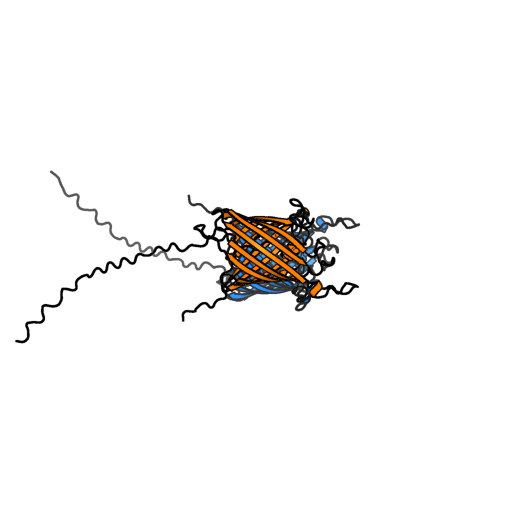 GLN A CA 1
ATOM 1574 C C . GLN A 1 196 ? 17.422 24.281 11.148 1 97.31 196 GLN A C 1
ATOM 1576 O O . GLN A 1 196 ? 16.906 23.188 10.945 1 97.31 196 GLN A O 1
ATOM 1581 N N . ASN A 1 197 ? 17.5 24.891 12.273 1 98.44 197 ASN A N 1
ATOM 1582 C CA . ASN A 1 197 ? 16.812 24.297 13.414 1 98.44 197 ASN A CA 1
ATOM 1583 C C . ASN A 1 197 ? 15.312 24.562 13.359 1 98.44 197 ASN A C 1
ATOM 1585 O O . ASN A 1 197 ? 14.508 23.688 13.688 1 98.44 197 ASN A O 1
ATOM 1589 N N . LEU A 1 198 ? 15.023 25.781 12.953 1 98.75 198 LEU A N 1
ATOM 1590 C CA . LEU A 1 198 ? 13.633 26.219 13.008 1 98.75 198 LEU A CA 1
ATOM 1591 C C . LEU A 1 198 ? 13.07 26.422 11.609 1 98.75 198 LEU A C 1
ATOM 1593 O O . LEU A 1 198 ? 13.688 27.109 10.781 1 98.75 198 LEU A O 1
ATOM 1597 N N . TYR A 1 199 ? 11.953 25.812 11.375 1 98.75 199 TYR A N 1
ATOM 1598 C CA . TYR A 1 199 ? 11.211 25.984 10.141 1 98.75 199 TYR A CA 1
ATOM 1599 C C . TYR A 1 199 ? 9.82 26.562 10.414 1 98.75 199 TYR A C 1
ATOM 1601 O O . TYR A 1 199 ? 9.102 26.078 11.281 1 98.75 199 TYR A O 1
ATOM 1609 N N . LEU A 1 200 ? 9.5 27.625 9.703 1 98.81 200 LEU A N 1
ATOM 1610 C CA . LEU A 1 200 ? 8.18 28.25 9.766 1 98.81 200 LEU A CA 1
ATOM 1611 C C . LEU A 1 200 ? 7.48 28.172 8.414 1 98.81 200 LEU A C 1
ATOM 1613 O O . LEU A 1 200 ? 8.117 28.328 7.367 1 98.81 200 LEU A O 1
ATOM 1617 N N . ALA A 1 201 ? 6.211 27.859 8.445 1 98.75 201 ALA A N 1
ATOM 1618 C CA . ALA A 1 201 ? 5.426 27.766 7.215 1 98.75 201 ALA A CA 1
ATOM 1619 C C . ALA A 1 201 ? 3.969 28.141 7.465 1 98.75 201 ALA A C 1
ATOM 1621 O O . ALA A 1 201 ? 3.545 28.281 8.617 1 98.75 201 ALA A O 1
ATOM 1622 N N . LEU A 1 202 ? 3.271 28.422 6.352 1 98.81 202 LEU A N 1
ATOM 1623 C CA . LEU A 1 202 ? 1.837 28.688 6.375 1 98.81 202 LEU A CA 1
ATOM 1624 C C . LEU A 1 202 ? 1.093 27.703 5.469 1 98.81 202 LEU A C 1
ATOM 1626 O O . LEU A 1 202 ? 1.076 27.875 4.246 1 98.81 202 LEU A O 1
ATOM 1630 N N . GLY A 1 203 ? 0.379 26.766 6.109 1 98.75 203 GLY A N 1
ATOM 1631 C CA . GLY A 1 203 ? -0.343 25.781 5.328 1 98.75 203 GLY A CA 1
ATOM 1632 C C . GLY A 1 203 ? -1.722 26.25 4.902 1 98.75 203 GLY A C 1
ATOM 1633 O O . GLY A 1 203 ? -2.432 26.891 5.672 1 98.75 203 GLY A O 1
ATOM 1634 N N . PHE A 1 204 ? -2.061 25.891 3.658 1 98.88 204 PHE A N 1
ATOM 1635 C CA . PHE A 1 204 ? -3.398 26.125 3.125 1 98.88 204 PHE A CA 1
ATOM 1636 C C . PHE A 1 204 ? -4.043 24.812 2.689 1 98.88 204 PHE A C 1
ATOM 1638 O O . PHE A 1 204 ? -3.438 24.031 1.945 1 98.88 204 PHE A O 1
ATOM 1645 N N . SER A 1 205 ? -5.203 24.562 3.197 1 98.88 205 SER A N 1
ATOM 1646 C CA . SER A 1 205 ? -6.012 23.422 2.775 1 98.88 205 SER A CA 1
ATOM 1647 C C . SER A 1 205 ? -7.328 23.875 2.154 1 98.88 205 SER A C 1
ATOM 1649 O O . SER A 1 205 ? -7.977 24.797 2.664 1 98.88 205 SER A O 1
ATOM 1651 N N . GLY A 1 206 ? -7.684 23.25 1.016 1 98.88 206 GLY A N 1
ATOM 1652 C CA . GLY A 1 206 ? -8.961 23.5 0.36 1 98.88 206 GLY A CA 1
ATOM 1653 C C . GLY A 1 206 ? -9.703 22.219 0.002 1 98.88 206 GLY A C 1
ATOM 1654 O O . GLY A 1 206 ? -9.094 21.234 -0.4 1 98.88 206 GLY A O 1
ATOM 1655 N N . LYS A 1 207 ? -10.969 22.312 0.17 1 98.75 207 LYS A N 1
ATOM 1656 C CA . LYS A 1 207 ? -11.852 21.219 -0.189 1 98.75 207 LYS A CA 1
ATOM 1657 C C . LYS A 1 207 ? -13.031 21.703 -1.025 1 98.75 207 LYS A C 1
ATOM 1659 O O . LYS A 1 207 ? -13.656 22.719 -0.69 1 98.75 207 LYS A O 1
ATOM 1664 N N . TYR A 1 208 ? -13.305 21.094 -2.141 1 98.75 208 TYR A N 1
ATOM 1665 C CA . TYR A 1 208 ? -14.492 21.297 -2.961 1 98.75 208 TYR A CA 1
ATOM 1666 C C . TYR A 1 208 ? -15.32 20.016 -3.057 1 98.75 208 TYR A C 1
ATOM 1668 O O . TYR A 1 208 ? -14.898 19.047 -3.689 1 98.75 208 TYR A O 1
ATOM 1676 N N . LYS A 1 209 ? -16.406 20.078 -2.48 1 98 209 LYS A N 1
ATOM 1677 C CA . LYS A 1 209 ? -17.281 18.906 -2.438 1 98 209 LYS A CA 1
ATOM 1678 C C . LYS A 1 209 ? -17.922 18.641 -3.805 1 98 209 LYS A C 1
ATOM 1680 O O . LYS A 1 209 ? -18.562 19.516 -4.375 1 98 209 LYS A O 1
ATOM 1685 N N . ILE A 1 210 ? -17.75 17.422 -4.312 1 97.81 210 ILE A N 1
ATOM 1686 C CA . ILE A 1 210 ? -18.312 17 -5.59 1 97.81 210 ILE A CA 1
ATOM 1687 C C . ILE A 1 210 ? -19.609 16.234 -5.352 1 97.81 210 ILE A C 1
ATOM 1689 O O . ILE A 1 210 ? -20.594 16.422 -6.07 1 97.81 210 ILE A O 1
ATOM 1693 N N . SER A 1 211 ? -19.578 15.32 -4.371 1 95.69 211 SER A N 1
ATOM 1694 C CA . SER A 1 211 ? -20.734 14.555 -3.914 1 95.69 211 SER A CA 1
ATOM 1695 C C . SER A 1 211 ? -20.719 14.383 -2.398 1 95.69 211 SER A C 1
ATOM 1697 O O . SER A 1 211 ? -19.844 14.922 -1.717 1 95.69 211 SER A O 1
ATOM 1699 N N . SER A 1 212 ? -21.734 13.68 -1.938 1 92.88 212 SER A N 1
ATOM 1700 C CA . SER A 1 212 ? -21.797 13.469 -0.495 1 92.88 212 SER A CA 1
ATOM 1701 C C . SER A 1 212 ? -20.625 12.625 -0.006 1 92.88 212 SER A C 1
ATOM 1703 O O . SER A 1 212 ? -20.281 12.664 1.175 1 92.88 212 SER A O 1
ATOM 1705 N N . LYS A 1 213 ? -20 11.961 -0.939 1 95.19 213 LYS A N 1
ATOM 1706 C CA . LYS A 1 213 ? -18.969 11.008 -0.523 1 95.19 213 LYS A CA 1
ATOM 1707 C C . LYS A 1 213 ? -17.625 11.336 -1.161 1 95.19 213 LYS A C 1
ATOM 1709 O O . LYS A 1 213 ? -16.672 10.578 -1.024 1 95.19 213 LYS A O 1
ATOM 1714 N N . SER A 1 214 ? -17.578 12.43 -1.888 1 97.06 214 SER A N 1
ATOM 1715 C CA . SER A 1 214 ? -16.328 12.711 -2.584 1 97.06 214 SER A CA 1
ATOM 1716 C C . SER A 1 214 ? -16.047 14.203 -2.643 1 97.06 214 SER A C 1
ATOM 1718 O O . SER A 1 214 ? -16.969 15.016 -2.697 1 97.06 214 SER A O 1
ATOM 1720 N N . SER A 1 215 ? -14.75 14.562 -2.619 1 98.5 215 SER A N 1
ATOM 1721 C CA . SER A 1 215 ? -14.32 15.953 -2.701 1 98.5 215 SER A CA 1
ATOM 1722 C C . SER A 1 215 ? -12.977 16.078 -3.416 1 98.5 215 SER A C 1
ATOM 1724 O O . SER A 1 215 ? -12.133 15.18 -3.316 1 98.5 215 SER A O 1
ATOM 1726 N N . ILE A 1 216 ? -12.82 17.188 -4.062 1 98.75 216 ILE A N 1
ATOM 1727 C CA . ILE A 1 216 ? -11.5 17.594 -4.535 1 98.75 216 ILE A CA 1
ATOM 1728 C C . ILE A 1 216 ? -10.742 18.297 -3.412 1 98.75 216 ILE A C 1
ATOM 1730 O O . ILE A 1 216 ? -11.32 19.109 -2.68 1 98.75 216 ILE A O 1
ATOM 1734 N N . THR A 1 217 ? -9.477 18 -3.32 1 98.75 217 THR A N 1
ATOM 1735 C CA . THR A 1 217 ? -8.688 18.562 -2.23 1 98.75 217 THR A CA 1
ATOM 1736 C C . THR A 1 217 ? -7.449 19.266 -2.773 1 98.75 217 THR A C 1
ATOM 1738 O O . THR A 1 217 ? -6.887 18.859 -3.791 1 98.75 217 THR A O 1
ATOM 1741 N N . MET A 1 218 ? -7.07 20.344 -2.055 1 98.69 218 MET A N 1
ATOM 1742 C CA . MET A 1 218 ? -5.898 21.125 -2.424 1 98.69 218 MET A CA 1
ATOM 1743 C C . MET A 1 218 ? -5.055 21.453 -1.196 1 98.69 218 MET A C 1
ATOM 1745 O O . MET A 1 218 ? -5.598 21.734 -0.123 1 98.69 218 MET A O 1
ATOM 1749 N N . GLN A 1 219 ? -3.797 21.453 -1.396 1 98.75 219 GLN A N 1
ATOM 1750 C CA . GLN A 1 219 ? -2.832 21.797 -0.357 1 98.75 219 GLN A CA 1
ATOM 1751 C C . GLN A 1 219 ? -1.741 22.719 -0.903 1 98.75 219 GLN A C 1
ATOM 1753 O O . GLN A 1 219 ? -1.242 22.5 -2.01 1 98.75 219 GLN A O 1
ATOM 1758 N N . TRP A 1 220 ? -1.407 23.766 -0.176 1 98.75 220 TRP A N 1
ATOM 1759 C CA . TRP A 1 220 ? -0.261 24.625 -0.44 1 98.75 220 TRP A CA 1
ATOM 1760 C C . TRP A 1 220 ? 0.424 25.031 0.86 1 98.75 220 TRP A C 1
ATOM 1762 O O . TRP A 1 220 ? -0.227 25.516 1.787 1 98.75 220 TRP A O 1
ATOM 1772 N N . ILE A 1 221 ? 1.746 24.781 0.917 1 98.62 221 ILE A N 1
ATOM 1773 C CA . ILE A 1 221 ? 2.508 25.094 2.119 1 98.62 221 ILE A CA 1
ATOM 1774 C C . ILE A 1 221 ? 3.738 25.922 1.748 1 98.62 221 ILE A C 1
ATOM 1776 O O . ILE A 1 221 ? 4.836 25.375 1.594 1 98.62 221 ILE A O 1
ATOM 1780 N N . PRO A 1 222 ? 3.621 27.172 1.705 1 98.19 222 PRO A N 1
ATOM 1781 C CA . PRO A 1 222 ? 4.801 28.016 1.483 1 98.19 222 PRO A CA 1
ATOM 1782 C C . PRO A 1 222 ? 5.703 28.094 2.713 1 98.19 222 PRO A C 1
ATOM 1784 O O . PRO A 1 222 ? 5.207 28.172 3.842 1 98.19 222 PRO A O 1
ATOM 1787 N N . ASN A 1 223 ? 6.992 28.047 2.41 1 96.88 223 ASN A N 1
ATOM 1788 C CA . ASN A 1 223 ? 7.984 28.266 3.457 1 96.88 223 ASN A CA 1
ATOM 1789 C C . ASN A 1 223 ? 8.172 29.75 3.748 1 96.88 223 ASN A C 1
ATOM 1791 O O . ASN A 1 223 ? 8.188 30.578 2.828 1 96.88 223 ASN A O 1
ATOM 1795 N N . LEU A 1 224 ? 8.367 30.062 5.016 1 98.31 224 LEU A N 1
ATOM 1796 C CA . LEU A 1 224 ? 8.383 31.484 5.359 1 98.31 224 LEU A CA 1
ATOM 1797 C C . LEU A 1 224 ? 9.789 31.938 5.723 1 98.31 224 LEU A C 1
ATOM 1799 O O . LEU A 1 224 ? 10.086 33.125 5.699 1 98.31 224 LEU A O 1
ATOM 1803 N N . ASN A 1 225 ? 10.688 31.031 6.117 1 98.25 225 ASN A N 1
ATOM 1804 C CA . ASN A 1 225 ? 11.969 31.5 6.633 1 98.25 225 ASN A CA 1
ATOM 1805 C C . ASN A 1 225 ? 13.133 30.719 6.047 1 98.25 225 ASN A C 1
ATOM 1807 O O . ASN A 1 225 ? 14.188 30.578 6.68 1 98.25 225 ASN A O 1
ATOM 1811 N N . ASN A 1 226 ? 12.898 30.062 4.93 1 96.81 226 ASN A N 1
ATOM 1812 C CA . ASN A 1 226 ? 13.953 29.359 4.223 1 96.81 226 ASN A CA 1
ATOM 1813 C C . ASN A 1 226 ? 13.688 29.297 2.721 1 96.81 226 ASN A C 1
ATOM 1815 O O . ASN A 1 226 ? 12.648 29.766 2.252 1 96.81 226 ASN A O 1
ATOM 1819 N N . ASP A 1 227 ? 14.617 28.672 1.933 1 96.62 227 ASP A N 1
ATOM 1820 C CA . ASP A 1 227 ? 14.539 28.734 0.477 1 96.62 227 ASP A CA 1
ATOM 1821 C C . ASP A 1 227 ? 14.148 27.375 -0.101 1 96.62 227 ASP A C 1
ATOM 1823 O O . ASP A 1 227 ? 14.359 27.109 -1.287 1 96.62 227 ASP A O 1
ATOM 1827 N N . LEU A 1 228 ? 13.695 26.5 0.748 1 97.19 228 LEU A N 1
ATOM 1828 C CA . LEU A 1 228 ? 13.203 25.234 0.231 1 97.19 228 LEU A CA 1
ATOM 1829 C C . LEU A 1 228 ? 11.969 25.438 -0.642 1 97.19 228 LEU A C 1
ATOM 1831 O O . LEU A 1 228 ? 11.211 26.391 -0.439 1 97.19 228 LEU A O 1
ATOM 1835 N N . ARG A 1 229 ? 11.82 24.547 -1.603 1 97.38 229 ARG A N 1
ATOM 1836 C CA . ARG A 1 229 ? 10.625 24.625 -2.438 1 97.38 229 ARG A CA 1
ATOM 1837 C C . ARG A 1 229 ? 9.359 24.422 -1.612 1 97.38 229 ARG A C 1
ATOM 1839 O O . ARG A 1 229 ? 9.328 23.562 -0.719 1 97.38 229 ARG A O 1
ATOM 1846 N N . ASN A 1 230 ? 8.344 25.109 -2.012 1 97.81 230 ASN A N 1
ATOM 1847 C CA . ASN A 1 230 ? 7.062 24.953 -1.338 1 97.81 230 ASN A CA 1
ATOM 1848 C C . ASN A 1 230 ? 6.414 23.609 -1.659 1 97.81 230 ASN A C 1
ATOM 1850 O O . ASN A 1 230 ? 6.727 23 -2.68 1 97.81 230 ASN A O 1
ATOM 1854 N N . ASN A 1 231 ? 5.547 23.188 -0.766 1 98 231 ASN A N 1
ATOM 1855 C CA . ASN A 1 231 ? 4.77 21.969 -0.965 1 98 231 ASN A CA 1
ATOM 1856 C C . ASN A 1 231 ? 3.426 22.266 -1.627 1 98 231 ASN A C 1
ATOM 1858 O O . ASN A 1 231 ? 2.689 23.141 -1.183 1 98 231 ASN A O 1
ATOM 1862 N N . VAL A 1 232 ? 3.148 21.547 -2.697 1 98.5 232 VAL A N 1
ATOM 1863 C CA . VAL A 1 232 ? 1.878 21.656 -3.404 1 98.5 232 VAL A CA 1
ATOM 1864 C C . VAL A 1 232 ? 1.248 20.266 -3.559 1 98.5 232 VAL A C 1
ATOM 1866 O O . VAL A 1 232 ? 1.95 19.281 -3.799 1 98.5 232 VAL A O 1
ATOM 1869 N N . GLY A 1 233 ? -0.095 20.25 -3.375 1 98.44 233 GLY A N 1
ATOM 1870 C CA . GLY A 1 233 ? -0.805 19 -3.551 1 98.44 233 GLY A CA 1
ATOM 1871 C C . GLY A 1 233 ? -2.209 19.172 -4.098 1 98.44 233 GLY A C 1
ATOM 1872 O O . GLY A 1 233 ? -2.867 20.188 -3.818 1 98.44 233 GLY A O 1
ATOM 1873 N N . LEU A 1 234 ? -2.66 18.234 -4.883 1 98.56 234 LEU A N 1
ATOM 1874 C CA . LEU A 1 234 ? -4.012 18.109 -5.414 1 98.56 234 LEU A CA 1
ATOM 1875 C C . LEU A 1 234 ? -4.508 16.672 -5.305 1 98.56 234 LEU A C 1
ATOM 1877 O O . LEU A 1 234 ? -3.758 15.734 -5.582 1 98.56 234 LEU A O 1
ATOM 1881 N N . GLY A 1 235 ? -5.777 16.562 -4.805 1 98.56 235 GLY A N 1
ATOM 1882 C CA . GLY A 1 235 ? -6.215 15.195 -4.598 1 98.56 235 GLY A CA 1
ATOM 1883 C C . GLY A 1 235 ? -7.723 15.039 -4.621 1 98.56 235 GLY A C 1
ATOM 1884 O O . GLY A 1 235 ? -8.445 15.969 -4.992 1 98.56 235 GLY A O 1
ATOM 1885 N N . ILE A 1 236 ? -8.141 13.82 -4.359 1 98.5 236 ILE A N 1
ATOM 1886 C CA . ILE A 1 236 ? -9.547 13.445 -4.223 1 98.5 236 ILE A CA 1
ATOM 1887 C C . ILE A 1 236 ? -9.742 12.617 -2.953 1 98.5 236 ILE A C 1
ATOM 1889 O O . ILE A 1 236 ? -8.938 11.742 -2.65 1 98.5 236 ILE A O 1
ATOM 1893 N N . ASP A 1 237 ? -10.75 12.984 -2.248 1 98.25 237 ASP A N 1
ATOM 1894 C CA . ASP A 1 237 ? -11.188 12.188 -1.104 1 98.25 237 ASP A CA 1
ATOM 1895 C C . ASP A 1 237 ? -12.453 11.406 -1.432 1 98.25 237 ASP A C 1
ATOM 1897 O O . ASP A 1 237 ? -13.367 11.93 -2.076 1 98.25 237 ASP A O 1
ATOM 1901 N N . LEU A 1 238 ? -12.43 10.172 -0.987 1 95.75 238 LEU A N 1
ATOM 1902 C CA . LEU A 1 238 ? -13.578 9.297 -1.192 1 95.75 238 LEU A CA 1
ATOM 1903 C C . LEU A 1 238 ? -13.945 8.57 0.097 1 95.75 238 LEU A C 1
ATOM 1905 O O . LEU A 1 238 ? -13.078 7.984 0.75 1 95.75 238 LEU A O 1
ATOM 1909 N N . GLU A 1 239 ? -15.203 8.68 0.35 1 93.5 239 GLU A N 1
ATOM 1910 C CA . GLU A 1 239 ? -15.719 7.871 1.454 1 93.5 239 GLU A CA 1
ATOM 1911 C C . GLU A 1 239 ? -16.328 6.57 0.948 1 93.5 239 GLU A C 1
ATOM 1913 O O . GLU A 1 239 ? -17.219 6.59 0.094 1 93.5 239 GLU A O 1
ATOM 1918 N N . ALA A 1 240 ? -15.797 5.477 1.51 1 84.62 240 ALA A N 1
ATOM 1919 C CA . ALA A 1 240 ? -16.328 4.18 1.103 1 84.62 240 ALA A CA 1
ATOM 1920 C C . ALA A 1 240 ? -16.094 3.131 2.188 1 84.62 240 ALA A C 1
ATOM 1922 O O . ALA A 1 240 ? -14.977 2.957 2.668 1 84.62 240 ALA A O 1
ATOM 1923 N N . GLY A 1 241 ? -17.219 2.439 2.656 1 80 241 GLY A N 1
ATOM 1924 C CA . GLY A 1 241 ? -17.094 1.301 3.551 1 80 241 GLY A CA 1
ATOM 1925 C C . GLY A 1 241 ? -16.531 1.67 4.91 1 80 241 GLY A C 1
ATOM 1926 O O . GLY A 1 241 ? -15.703 0.937 5.469 1 80 241 GLY A O 1
ATOM 1927 N N . GLY A 1 242 ? -16.75 2.76 5.367 1 85.81 242 GLY A N 1
ATOM 1928 C CA . GLY A 1 242 ? -16.266 3.17 6.668 1 85.81 242 GLY A CA 1
ATOM 1929 C C . GLY A 1 242 ? -14.852 3.727 6.621 1 85.81 242 GLY A C 1
ATOM 1930 O O . GLY A 1 242 ? -14.25 3.992 7.664 1 85.81 242 GLY A O 1
ATOM 1931 N N . HIS A 1 243 ? -14.406 3.812 5.402 1 91.25 243 HIS A N 1
ATOM 1932 C CA . HIS A 1 243 ? -13.07 4.352 5.199 1 91.25 243 HIS A CA 1
ATOM 1933 C C . HIS A 1 243 ? -13.117 5.688 4.465 1 91.25 243 HIS A C 1
ATOM 1935 O O . HIS A 1 243 ? -14.109 5.996 3.797 1 91.25 243 HIS A O 1
ATOM 1941 N N . VAL A 1 244 ? -12.148 6.531 4.738 1 95.75 244 VAL A N 1
ATOM 1942 C CA . VAL A 1 244 ? -11.867 7.676 3.873 1 95.75 244 VAL A CA 1
ATOM 1943 C C . VAL A 1 244 ? -10.57 7.43 3.102 1 95.75 244 VAL A C 1
ATOM 1945 O O . VAL A 1 244 ? -9.492 7.324 3.695 1 95.75 244 VAL A O 1
ATOM 1948 N N . PHE A 1 245 ? -10.727 7.324 1.834 1 95.25 245 PHE A N 1
ATOM 1949 C CA . PHE A 1 245 ? -9.594 7.176 0.93 1 95.25 245 PHE A CA 1
ATOM 1950 C C . PHE A 1 245 ? -9.172 8.523 0.354 1 95.25 245 PHE A C 1
ATOM 1952 O O . PHE A 1 245 ? -10.016 9.289 -0.11 1 95.25 245 PHE A O 1
ATOM 1959 N N . GLN A 1 246 ? -7.902 8.766 0.404 1 98 246 GLN A N 1
ATOM 1960 C CA . GLN A 1 246 ? -7.352 9.992 -0.157 1 98 246 GLN A CA 1
ATOM 1961 C C . GLN A 1 246 ? -6.27 9.695 -1.19 1 98 246 GLN A C 1
ATOM 1963 O O . GLN A 1 246 ? -5.219 9.148 -0.854 1 98 246 GLN A O 1
ATOM 1968 N N . MET A 1 247 ? -6.559 10.016 -2.357 1 97.94 247 MET A N 1
ATOM 1969 C CA . MET A 1 247 ? -5.574 9.914 -3.432 1 97.94 247 MET A CA 1
ATOM 1970 C C . MET A 1 247 ? -5.121 11.297 -3.887 1 97.94 247 MET A C 1
ATOM 1972 O O . MET A 1 247 ? -5.945 12.203 -4.039 1 97.94 247 MET A O 1
ATOM 1976 N N . TYR A 1 248 ? -3.803 11.453 -4.098 1 98.25 248 TYR A N 1
ATOM 1977 C CA . TYR A 1 248 ? -3.369 12.812 -4.41 1 98.25 248 TYR A CA 1
ATOM 1978 C C . TYR A 1 248 ? -2.033 12.797 -5.148 1 98.25 248 TYR A C 1
ATOM 1980 O O . TYR A 1 248 ? -1.317 11.797 -5.129 1 98.25 248 TYR A O 1
ATOM 1988 N N . PHE A 1 249 ? -1.79 13.875 -5.805 1 98.19 249 PHE A N 1
ATOM 1989 C CA . PHE A 1 249 ? -0.47 14.25 -6.301 1 98.19 249 PHE A CA 1
ATOM 1990 C C . PHE A 1 249 ? 0.146 15.344 -5.438 1 98.19 249 PHE A C 1
ATOM 1992 O O . PHE A 1 249 ? -0.505 16.344 -5.137 1 98.19 249 PHE A O 1
ATOM 1999 N N . VAL A 1 250 ? 1.361 15.117 -5.035 1 98.44 250 VAL A N 1
ATOM 2000 C CA . VAL A 1 250 ? 2.008 16.078 -4.145 1 98.44 250 VAL A CA 1
ATOM 2001 C C . VAL A 1 250 ? 3.48 16.219 -4.523 1 98.44 250 VAL A C 1
ATOM 2003 O O . VAL A 1 250 ? 4.047 15.352 -5.188 1 98.44 250 VAL A O 1
ATOM 2006 N N . THR A 1 251 ? 4.078 17.312 -4.027 1 98.25 251 THR A N 1
ATOM 2007 C CA . THR A 1 251 ? 5.484 17.516 -4.359 1 98.25 251 THR A CA 1
ATOM 2008 C C . THR A 1 251 ? 6.383 16.922 -3.275 1 98.25 251 THR A C 1
ATOM 2010 O O . THR A 1 251 ? 7.57 16.688 -3.508 1 98.25 251 THR A O 1
ATOM 2013 N N . SER A 1 252 ? 5.852 16.766 -2.096 1 97.56 252 SER A N 1
ATOM 2014 C CA . SER A 1 252 ? 6.652 16.219 -1.006 1 97.56 252 SER A CA 1
ATOM 2015 C C . SER A 1 252 ? 6.512 14.695 -0.926 1 97.56 252 SER A C 1
ATOM 2017 O O . SER A 1 252 ? 5.418 14.156 -1.104 1 97.56 252 SER A O 1
ATOM 2019 N N . GLN A 1 253 ? 7.617 14.031 -0.587 1 97.19 253 GLN A N 1
ATOM 2020 C CA . GLN A 1 253 ? 7.539 12.602 -0.308 1 97.19 253 GLN A CA 1
ATOM 2021 C C . GLN A 1 253 ? 7.312 12.344 1.179 1 97.19 253 GLN A C 1
ATOM 2023 O O . GLN A 1 253 ? 6.969 11.227 1.574 1 97.19 253 GLN A O 1
ATOM 2028 N N . LEU A 1 254 ? 7.582 13.305 1.988 1 97.56 254 LEU A N 1
ATOM 2029 C CA . LEU A 1 254 ? 7.594 13.141 3.438 1 97.56 254 LEU A CA 1
ATOM 2030 C C . LEU A 1 254 ? 6.199 13.367 4.02 1 97.56 254 LEU A C 1
ATOM 2032 O O . LEU A 1 254 ? 5.363 14.023 3.398 1 97.56 254 LEU A O 1
ATOM 2036 N N . LEU A 1 255 ? 5.973 12.828 5.23 1 97.5 255 LEU A N 1
ATOM 2037 C CA . LEU A 1 255 ? 4.574 12.68 5.625 1 97.5 255 LEU A CA 1
ATOM 2038 C C . LEU A 1 255 ? 4.309 13.383 6.953 1 97.5 255 LEU A C 1
ATOM 2040 O O . LEU A 1 255 ? 3.238 13.961 7.152 1 97.5 255 LEU A O 1
ATOM 2044 N N . ASN A 1 256 ? 5.191 13.375 7.883 1 95.75 256 ASN A N 1
ATOM 2045 C CA . ASN A 1 256 ? 4.914 14.016 9.164 1 95.75 256 ASN A CA 1
ATOM 2046 C C . ASN A 1 256 ? 5.25 15.508 9.125 1 95.75 256 ASN A C 1
ATOM 2048 O O . ASN A 1 256 ? 5.961 15.961 8.227 1 95.75 256 ASN A O 1
ATOM 2052 N N . GLU A 1 257 ? 4.832 16.219 10.117 1 96.81 257 GLU A N 1
ATOM 2053 C CA . GLU A 1 257 ? 4.879 17.672 10.141 1 96.81 257 GLU A CA 1
ATOM 2054 C C . GLU A 1 257 ? 6.316 18.188 10.117 1 96.81 257 GLU A C 1
ATOM 2056 O O . GLU A 1 257 ? 6.633 19.125 9.391 1 96.81 257 GLU A O 1
ATOM 2061 N N . GLN A 1 258 ? 7.176 17.594 10.883 1 98.12 258 GLN A N 1
ATOM 2062 C CA . GLN A 1 258 ? 8.562 18.047 10.961 1 98.12 258 GLN A CA 1
ATOM 2063 C C . GLN A 1 258 ? 9.266 17.906 9.617 1 98.12 258 GLN A C 1
ATOM 2065 O O . GLN A 1 258 ? 9.836 18.875 9.109 1 98.12 258 GLN A O 1
ATOM 2070 N N . TYR A 1 259 ? 9.133 16.75 9.055 1 97.56 259 TYR A N 1
ATOM 2071 C CA . TYR A 1 259 ? 9.836 16.469 7.812 1 97.56 259 TYR A CA 1
ATOM 2072 C C . TYR A 1 259 ? 9.188 17.188 6.641 1 97.56 259 TYR A C 1
ATOM 2074 O O . TYR A 1 259 ? 9.867 17.562 5.68 1 97.56 259 TYR A O 1
ATOM 2082 N N . LEU A 1 260 ? 7.926 17.375 6.75 1 97.38 260 LEU A N 1
ATOM 2083 C CA . LEU A 1 260 ? 7.211 18.125 5.715 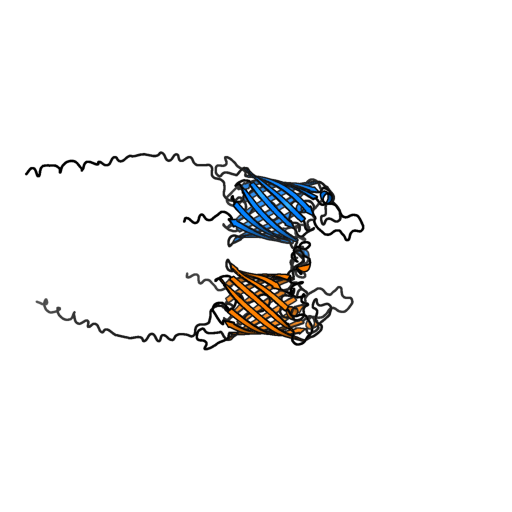1 97.38 260 LEU A CA 1
ATOM 2084 C C . LEU A 1 260 ? 7.801 19.516 5.535 1 97.38 260 LEU A C 1
ATOM 2086 O O . LEU A 1 260 ? 7.883 20.016 4.414 1 97.38 260 LEU A O 1
ATOM 2090 N N . LEU A 1 261 ? 8.219 20.109 6.598 1 98.19 261 LEU A N 1
ATOM 2091 C CA . LEU A 1 261 ? 8.688 21.484 6.543 1 98.19 261 LEU A CA 1
ATOM 2092 C C . LEU A 1 261 ? 10.18 21.547 6.23 1 98.19 261 LEU A C 1
ATOM 2094 O O . LEU A 1 261 ? 10.664 22.531 5.691 1 98.19 261 LEU A O 1
ATOM 2098 N N . ALA A 1 262 ? 10.875 20.469 6.508 1 97.88 262 ALA A N 1
ATOM 2099 C CA . ALA A 1 262 ? 12.328 20.484 6.367 1 97.88 262 ALA A CA 1
ATOM 2100 C C . ALA A 1 262 ? 12.766 19.703 5.137 1 97.88 262 ALA A C 1
ATOM 2102 O O . ALA A 1 262 ? 13.938 19.75 4.75 1 97.88 262 ALA A O 1
ATOM 2103 N N . GLY A 1 263 ? 11.828 18.953 4.621 1 95 263 GLY A N 1
ATOM 2104 C CA . GLY A 1 263 ? 12.18 18.062 3.525 1 95 263 GLY A CA 1
ATOM 2105 C C . GLY A 1 263 ? 12.281 18.781 2.188 1 95 263 GLY A C 1
ATOM 2106 O O . GLY A 1 263 ? 11.883 19.938 2.062 1 95 263 GLY A O 1
ATOM 2107 N N . GLY A 1 264 ? 12.828 18.047 1.224 1 93.69 264 GLY A N 1
ATOM 2108 C CA . GLY A 1 264 ? 12.859 18.547 -0.143 1 93.69 264 GLY A CA 1
ATOM 2109 C C . GLY A 1 264 ? 11.594 18.234 -0.917 1 93.69 264 GLY A C 1
ATOM 2110 O O . GLY A 1 264 ? 11 17.156 -0.75 1 93.69 264 GLY A O 1
ATOM 2111 N N . ASN A 1 265 ? 11.164 19.219 -1.7 1 97.25 265 ASN A N 1
ATOM 2112 C CA . ASN A 1 265 ? 9.977 19.031 -2.527 1 97.25 265 ASN A CA 1
ATOM 2113 C C . ASN A 1 265 ? 10.312 19.094 -4.016 1 97.25 265 ASN A C 1
ATOM 2115 O O . ASN A 1 265 ? 11.25 19.766 -4.418 1 97.25 265 ASN A O 1
ATOM 2119 N N . GLY A 1 266 ? 9.547 18.406 -4.801 1 97.12 266 GLY A N 1
ATOM 2120 C CA . GLY A 1 266 ? 9.734 18.406 -6.242 1 97.12 266 GLY A CA 1
ATOM 2121 C C . GLY A 1 266 ? 9.211 19.656 -6.91 1 97.12 266 GLY A C 1
ATOM 2122 O O . GLY A 1 266 ? 8.508 20.453 -6.289 1 97.12 266 GLY A O 1
ATOM 2123 N N . VAL A 1 267 ? 9.625 19.797 -8.172 1 96.44 267 VAL A N 1
ATOM 2124 C CA . VAL A 1 267 ? 9.117 20.891 -8.992 1 96.44 267 VAL A CA 1
ATOM 2125 C C . VAL A 1 267 ? 7.652 20.641 -9.336 1 96.44 267 VAL A C 1
ATOM 2127 O O . VAL A 1 267 ? 7.305 19.609 -9.898 1 96.44 267 VAL A O 1
ATOM 2130 N N . PRO A 1 268 ? 6.867 21.594 -8.969 1 94.06 268 PRO A N 1
ATOM 2131 C CA . PRO A 1 268 ? 5.449 21.422 -9.297 1 94.06 268 PRO A CA 1
ATOM 2132 C C . PRO A 1 268 ? 5.215 21.125 -10.773 1 94.06 268 PRO A C 1
ATOM 2134 O O . PRO A 1 268 ? 5.832 21.75 -11.633 1 94.06 268 PRO A O 1
ATOM 2137 N N . GLY A 1 269 ? 4.336 20.156 -11.039 1 90.31 269 GLY A N 1
ATOM 2138 C CA . GLY A 1 269 ? 4.039 19.75 -12.398 1 90.31 269 GLY A CA 1
ATOM 2139 C C . GLY A 1 269 ? 4.93 18.625 -12.898 1 90.31 269 GLY A C 1
ATOM 2140 O O . GLY A 1 269 ? 4.438 17.609 -13.406 1 90.31 269 GLY A O 1
ATOM 2141 N N . GLU A 1 270 ? 6.191 18.688 -12.633 1 93.19 270 GLU A N 1
ATOM 2142 C CA . GLU A 1 270 ? 7.156 17.734 -13.188 1 93.19 270 GLU A CA 1
ATOM 2143 C C . GLU A 1 270 ? 7.48 16.625 -12.195 1 93.19 270 GLU A C 1
ATOM 2145 O O . GLU A 1 270 ? 7.637 15.469 -12.578 1 93.19 270 GLU A O 1
ATOM 2150 N N . GLN A 1 271 ? 7.613 17.016 -11.016 1 97.25 271 GLN A N 1
ATOM 2151 C CA . GLN A 1 271 ? 8.102 16.078 -10.016 1 97.25 271 GLN A CA 1
ATOM 2152 C C . GLN A 1 271 ? 7.055 15.836 -8.922 1 97.25 271 GLN A C 1
ATOM 2154 O O . GLN A 1 271 ? 7.379 15.82 -7.738 1 97.25 271 GLN A O 1
ATOM 2159 N N . PHE A 1 272 ? 5.805 15.75 -9.383 1 97.81 272 PHE A N 1
ATOM 2160 C CA . PHE A 1 272 ? 4.754 15.289 -8.484 1 97.81 272 PHE A CA 1
ATOM 2161 C C . PHE A 1 272 ? 4.945 13.812 -8.133 1 97.81 272 PHE A C 1
ATOM 2163 O O . PHE A 1 272 ? 5.621 13.086 -8.859 1 97.81 272 PHE A O 1
ATOM 2170 N N . ARG A 1 273 ? 4.426 13.531 -7.055 1 98.19 273 ARG A N 1
ATOM 2171 C CA . ARG A 1 273 ? 4.391 12.156 -6.559 1 98.19 273 ARG A CA 1
ATOM 2172 C C . ARG A 1 273 ? 2.957 11.703 -6.301 1 98.19 273 ARG A C 1
ATOM 2174 O O . ARG A 1 273 ? 2.141 12.469 -5.789 1 98.19 273 ARG A O 1
ATOM 2181 N N . LEU A 1 274 ? 2.729 10.461 -6.664 1 97.44 274 LEU A N 1
ATOM 2182 C CA . LEU A 1 274 ? 1.443 9.891 -6.281 1 97.44 274 LEU A CA 1
ATOM 2183 C C . LEU A 1 274 ? 1.435 9.516 -4.805 1 97.44 274 LEU A C 1
ATOM 2185 O O . LEU A 1 274 ? 2.408 8.961 -4.293 1 97.44 274 LEU A O 1
ATOM 2189 N N . GLY A 1 275 ? 0.328 9.891 -4.133 1 97.38 275 GLY A N 1
ATOM 2190 C CA . GLY A 1 275 ? 0.117 9.516 -2.742 1 97.38 275 GLY A CA 1
ATOM 2191 C C . GLY A 1 275 ? -1.269 8.953 -2.48 1 97.38 275 GLY A C 1
ATOM 2192 O O . GLY A 1 275 ? -2.199 9.195 -3.252 1 97.38 275 GLY A O 1
ATOM 2193 N N . PHE A 1 276 ? -1.317 8.172 -1.4 1 95.94 276 PHE A N 1
ATOM 2194 C CA . PHE A 1 276 ? -2.562 7.523 -1.007 1 95.94 276 PHE A CA 1
ATOM 2195 C C . PHE A 1 276 ? -2.648 7.391 0.509 1 95.94 276 PHE A C 1
ATOM 2197 O O . PHE A 1 276 ? -1.723 6.891 1.148 1 95.94 276 PHE A O 1
ATOM 2204 N N . ASN A 1 277 ? -3.738 7.91 1.053 1 96.94 277 ASN A N 1
ATOM 2205 C CA . ASN A 1 277 ? -4.027 7.715 2.469 1 96.94 277 ASN A CA 1
ATOM 2206 C C . ASN A 1 277 ? -5.297 6.887 2.672 1 96.94 277 ASN A C 1
ATOM 2208 O O . ASN A 1 277 ? -6.277 7.059 1.946 1 96.94 277 ASN A O 1
ATOM 2212 N N . VAL A 1 278 ? -5.227 6.031 3.643 1 94.69 278 VAL A N 1
ATOM 2213 C CA . VAL A 1 278 ? -6.414 5.324 4.109 1 94.69 278 VAL A CA 1
ATOM 2214 C C . VAL A 1 278 ? -6.676 5.664 5.574 1 94.69 278 VAL A C 1
ATOM 2216 O O . VAL A 1 278 ? -5.777 5.559 6.414 1 94.69 278 VAL A O 1
ATOM 2219 N N . ASN A 1 279 ? -7.93 6.102 5.836 1 96.56 279 ASN A N 1
ATOM 2220 C CA . ASN A 1 279 ? -8.367 6.449 7.184 1 96.56 279 ASN A CA 1
ATOM 2221 C C . ASN A 1 279 ? -9.516 5.559 7.648 1 96.56 279 ASN A C 1
ATOM 2223 O O . ASN A 1 279 ? -10.469 5.336 6.906 1 96.56 279 ASN A O 1
ATOM 2227 N N . ARG A 1 280 ? -9.383 5.109 8.867 1 94.81 280 ARG A N 1
ATOM 2228 C CA . ARG A 1 280 ? -10.469 4.348 9.469 1 94.81 280 ARG A CA 1
ATOM 2229 C C . ARG A 1 280 ? -10.633 4.699 10.945 1 94.81 280 ARG A C 1
ATOM 2231 O O . ARG A 1 280 ? -9.641 4.871 11.656 1 94.81 280 ARG A O 1
ATOM 2238 N N . VAL A 1 281 ? -11.914 4.758 11.367 1 95.25 281 VAL A N 1
ATOM 2239 C CA . VAL A 1 281 ? -12.227 5.039 12.766 1 95.25 281 VAL A CA 1
ATOM 2240 C C . VAL A 1 281 ? -12.898 3.826 13.398 1 95.25 281 VAL A C 1
ATOM 2242 O O . VAL A 1 281 ? -13.82 3.244 12.812 1 95.25 281 VAL A O 1
ATOM 2245 N N . PHE A 1 282 ? -12.406 3.455 14.562 1 93.56 282 PHE A N 1
ATOM 2246 C CA . PHE A 1 282 ? -12.969 2.35 15.328 1 93.56 282 PHE A CA 1
ATOM 2247 C C . PHE A 1 282 ? -13.555 2.848 16.641 1 93.56 282 PHE A C 1
ATOM 2249 O O . PHE A 1 282 ? -12.914 3.629 17.359 1 93.56 282 PHE A O 1
ATOM 2256 N N . ALA A 1 283 ? -14.75 2.375 16.953 1 90.06 283 ALA A N 1
ATOM 2257 C CA . ALA A 1 283 ? -15.32 2.654 18.266 1 90.06 283 ALA A CA 1
ATOM 2258 C C . ALA A 1 283 ? -14.766 1.7 19.328 1 90.06 283 ALA A C 1
ATOM 2260 O O . ALA A 1 283 ? -14.609 0.504 19.062 1 90.06 283 ALA A O 1
ATOM 2261 N N . THR A 1 284 ? -14.352 2.135 20.469 1 88.44 284 THR A N 1
ATOM 2262 C CA . THR A 1 284 ? -13.781 1.276 21.5 1 88.44 284 THR A CA 1
ATOM 2263 C C . THR A 1 284 ? -14.672 1.255 22.734 1 88.44 284 THR A C 1
ATOM 2265 O O . THR A 1 284 ? -14.406 0.522 23.688 1 88.44 284 THR A O 1
ATOM 2268 N N . GLY A 1 285 ? -15.648 1.995 22.875 1 73 285 GLY A N 1
ATOM 2269 C CA . GLY A 1 285 ? -16.5 1.974 24.047 1 73 285 GLY A CA 1
ATOM 2270 C C . GLY A 1 285 ? -17.391 0.748 24.109 1 73 285 GLY A C 1
ATOM 2271 O O . GLY A 1 285 ? -17.609 0.077 23.109 1 73 285 GLY A O 1
ATOM 2272 N N . LYS A 1 286 ? -17.641 0.121 25.375 1 60 286 LYS A N 1
ATOM 2273 C CA . LYS A 1 286 ? -18.469 -1.029 25.703 1 60 286 LYS A CA 1
ATOM 2274 C C . LYS A 1 286 ? -19.844 -0.897 25.047 1 60 286 LYS A C 1
ATOM 2276 O O . LYS A 1 286 ? -20.5 0.144 25.172 1 60 286 LYS A O 1
ATOM 2281 N N . ARG A 1 287 ? -20.109 -1.712 24.125 1 52.72 287 ARG A N 1
ATOM 2282 C CA . ARG A 1 287 ? -21.516 -1.913 23.797 1 52.72 287 ARG A CA 1
ATOM 2283 C C . ARG A 1 287 ? -22.344 -2.146 25.062 1 52.72 287 ARG A C 1
ATOM 2285 O O . ARG A 1 287 ? -22 -3 25.875 1 52.72 287 ARG A O 1
ATOM 2292 N N . LYS A 1 288 ? -22.969 -1.309 25.516 1 41.16 288 LYS A N 1
ATOM 2293 C CA . LYS A 1 288 ? -23.906 -1.692 26.578 1 41.16 288 LYS A CA 1
ATOM 2294 C C . LYS A 1 288 ? -24.766 -2.877 26.141 1 41.16 288 LYS A C 1
ATOM 2296 O O . LYS A 1 288 ? -25.531 -2.777 25.188 1 41.16 288 LYS A O 1
ATOM 2301 N N . THR A 1 289 ? -24.156 -4.051 26.203 1 37.91 289 THR A N 1
ATOM 2302 C CA . THR A 1 289 ? -25.141 -5.125 26.188 1 37.91 289 THR A CA 1
ATOM 2303 C C . THR A 1 289 ? -26.266 -4.84 27.188 1 37.91 289 THR A C 1
ATOM 2305 O O . THR A 1 289 ? -26.016 -4.637 28.375 1 37.91 289 THR A O 1
ATOM 2308 N N . ASN A 1 290 ? -27.25 -4.102 26.734 1 32.16 290 ASN A N 1
ATOM 2309 C CA . ASN A 1 290 ? -28.422 -4.293 27.562 1 32.16 290 ASN A CA 1
ATOM 2310 C C . ASN A 1 290 ? -28.641 -5.766 27.906 1 32.16 290 ASN A C 1
ATOM 2312 O O . ASN A 1 290 ? -28.875 -6.582 27 1 32.16 290 ASN A O 1
ATOM 2316 N N . TRP A 1 291 ? -27.984 -6.18 28.984 1 29.92 291 TRP A N 1
ATOM 2317 C CA . TRP A 1 291 ? -28.672 -7.312 29.578 1 29.92 291 TRP A CA 1
ATOM 2318 C C . TRP A 1 291 ? -30.094 -6.926 30 1 29.92 291 TRP A C 1
ATOM 2320 O O . TRP A 1 291 ? -30.328 -5.793 30.422 1 29.92 291 TRP A O 1
ATOM 2330 N N . MET B 1 1 ? -95.812 -11.258 -25.172 1 21.7 1 MET B N 1
ATOM 2331 C CA . MET B 1 1 ? -95.875 -12.695 -24.938 1 21.7 1 MET B CA 1
ATOM 2332 C C . MET B 1 1 ? -94.5 -13.266 -24.594 1 21.7 1 MET B C 1
ATOM 2334 O O . MET B 1 1 ? -94.375 -14.469 -24.312 1 21.7 1 MET B O 1
ATOM 2338 N N . ARG B 1 2 ? -93.438 -12.555 -25.219 1 23.98 2 ARG B N 1
ATOM 2339 C CA . ARG B 1 2 ? -92.188 -13.141 -25.672 1 23.98 2 ARG B CA 1
ATOM 2340 C C . ARG B 1 2 ? -91.312 -13.438 -24.484 1 23.98 2 ARG B C 1
ATOM 2342 O O . ARG B 1 2 ? -90.062 -13.289 -24.578 1 23.98 2 ARG B O 1
ATOM 2349 N N . LYS B 1 3 ? -91.812 -13.344 -23.25 1 22.88 3 LYS B N 1
ATOM 2350 C CA . LYS B 1 3 ? -91.188 -13.164 -21.938 1 22.88 3 LYS B CA 1
ATOM 2351 C C . LYS B 1 3 ? -90.375 -14.383 -21.562 1 22.88 3 LYS B C 1
ATOM 2353 O O . LYS B 1 3 ? -89.625 -14.352 -20.594 1 22.88 3 LYS B O 1
ATOM 2358 N N . PHE B 1 4 ? -90.812 -15.531 -22.031 1 24.02 4 PHE B N 1
ATOM 2359 C CA . PHE B 1 4 ? -90.688 -16.656 -21.125 1 24.02 4 PHE B CA 1
ATOM 2360 C C . PHE B 1 4 ? -89.25 -17.141 -21.016 1 24.02 4 PHE B C 1
ATOM 2362 O O . PHE B 1 4 ? -88.75 -17.453 -19.922 1 24.02 4 PHE B O 1
ATOM 2369 N N . LEU B 1 5 ? -88.562 -17.531 -22.109 1 24.84 5 LEU B N 1
ATOM 2370 C CA . LEU B 1 5 ? -87.875 -18.828 -22.141 1 24.84 5 LEU B CA 1
ATOM 2371 C C . LEU B 1 5 ? -86.5 -18.75 -21.531 1 24.84 5 LEU B C 1
ATOM 2373 O O . LEU B 1 5 ? -85.812 -19.75 -21.5 1 24.84 5 LEU B O 1
ATOM 2377 N N . ILE B 1 6 ? -85.875 -17.547 -21.25 1 30.22 6 ILE B N 1
ATOM 2378 C CA . ILE B 1 6 ? -84.438 -17.484 -21.422 1 30.22 6 ILE B CA 1
ATOM 2379 C C . ILE B 1 6 ? -83.75 -18.109 -20.234 1 30.22 6 ILE B C 1
ATOM 2381 O O . ILE B 1 6 ? -83.062 -17.422 -19.484 1 30.22 6 ILE B O 1
ATOM 2385 N N . VAL B 1 7 ? -84.5 -18.938 -19.406 1 25.72 7 VAL B N 1
ATOM 2386 C CA . VAL B 1 7 ? -84.062 -19.25 -18.047 1 25.72 7 VAL B CA 1
ATOM 2387 C C . VAL B 1 7 ? -82.75 -20.062 -18.094 1 25.72 7 VAL B C 1
ATOM 2389 O O . VAL B 1 7 ? -81.875 -19.891 -17.234 1 25.72 7 VAL B O 1
ATOM 2392 N N . PHE B 1 8 ? -82.75 -21.141 -18.875 1 24.67 8 PHE B N 1
ATOM 2393 C CA . PHE B 1 8 ? -82.25 -22.391 -18.312 1 24.67 8 PHE B CA 1
ATOM 2394 C C . PHE B 1 8 ? -80.688 -22.375 -18.219 1 24.67 8 PHE B C 1
ATOM 2396 O O . PHE B 1 8 ? -80.125 -23.125 -17.453 1 24.67 8 PHE B O 1
ATOM 2403 N N . ALA B 1 9 ? -80 -21.938 -19.25 1 27.33 9 ALA B N 1
ATOM 2404 C CA . ALA B 1 9 ? -78.812 -22.734 -19.656 1 27.33 9 ALA B CA 1
ATOM 2405 C C . ALA B 1 9 ? -77.625 -22.469 -18.734 1 27.33 9 ALA B C 1
ATOM 2407 O O . ALA B 1 9 ? -76.5 -22.641 -19.125 1 27.33 9 ALA B O 1
ATOM 2408 N N . PHE B 1 10 ? -77.875 -21.797 -17.609 1 23.58 10 PHE B N 1
ATOM 2409 C CA . PHE B 1 10 ? -76.688 -21.172 -16.984 1 23.58 10 PHE B CA 1
ATOM 2410 C C . PHE B 1 10 ? -75.75 -22.234 -16.422 1 23.58 10 PHE B C 1
ATOM 2412 O O . PHE B 1 10 ? -74.562 -21.953 -16.219 1 23.58 10 PHE B O 1
ATOM 2419 N N . PHE B 1 11 ? -76.312 -23.25 -15.75 1 24.48 11 PHE B N 1
ATOM 2420 C CA . PHE B 1 11 ? -75.562 -23.609 -14.531 1 24.48 11 PHE B CA 1
ATOM 2421 C C . PHE B 1 11 ? -74.312 -24.453 -14.859 1 24.48 11 PHE B C 1
ATOM 2423 O O . PHE B 1 11 ? -73.562 -24.797 -13.961 1 24.48 11 PHE B O 1
ATOM 2430 N N . SER B 1 12 ? -74.438 -25.281 -15.883 1 23.67 12 SER B N 1
ATOM 2431 C CA . SER B 1 12 ? -73.625 -26.484 -15.633 1 23.67 12 SER B CA 1
ATOM 2432 C C . SER B 1 12 ? -72.125 -26.188 -15.688 1 23.67 12 SER B C 1
ATOM 2434 O O . SER B 1 12 ? -71.5 -26.438 -16.703 1 23.67 12 SER B O 1
ATOM 2436 N N . CYS B 1 13 ? -71.688 -24.984 -15.477 1 25.67 13 CYS B N 1
ATOM 2437 C CA . CYS B 1 13 ? -70.312 -24.844 -15.711 1 25.67 13 CYS B CA 1
ATOM 2438 C C . CYS B 1 13 ? -69.5 -25.828 -14.859 1 25.67 13 CYS B C 1
ATOM 2440 O O . CYS B 1 13 ? -69.438 -25.688 -13.633 1 25.67 13 CYS B O 1
ATOM 2442 N N . ALA B 1 14 ? -69.625 -27.141 -15.133 1 22.52 14 ALA B N 1
ATOM 2443 C CA . ALA B 1 14 ? -68.875 -28.25 -14.539 1 22.52 14 ALA B CA 1
ATOM 2444 C C . ALA B 1 14 ? -67.375 -27.891 -14.406 1 22.52 14 ALA B C 1
ATOM 2446 O O . ALA B 1 14 ? -66.812 -27.297 -15.305 1 22.52 14 ALA B O 1
ATOM 2447 N N . SER B 1 15 ? -66.875 -28.031 -13.141 1 26.03 15 SER B N 1
ATOM 2448 C CA . SER B 1 15 ? -65.625 -27.938 -12.438 1 26.03 15 SER B CA 1
ATOM 2449 C C . SER B 1 15 ? -64.562 -28.859 -13.07 1 26.03 15 SER B C 1
ATOM 2451 O O . SER B 1 15 ? -64.562 -30.062 -12.836 1 26.03 15 SER B O 1
ATOM 2453 N N . TRP B 1 16 ? -64.438 -28.969 -14.391 1 25.78 16 TRP B N 1
ATOM 2454 C CA . TRP B 1 16 ? -63.344 -29.859 -14.758 1 25.78 16 TRP B CA 1
ATOM 2455 C C . TRP B 1 16 ? -62.094 -29.5 -13.977 1 25.78 16 TRP B C 1
ATOM 2457 O O . TRP B 1 16 ? -61.594 -28.375 -14.086 1 25.78 16 TRP B O 1
ATOM 2467 N N . SER B 1 17 ? -62 -30.125 -12.758 1 26.55 17 SER B N 1
ATOM 2468 C CA . SER B 1 17 ? -60.781 -30.203 -11.969 1 26.55 17 SER B CA 1
ATOM 2469 C C . SER B 1 17 ? -59.594 -30.719 -12.812 1 26.55 17 SER B C 1
ATOM 2471 O O . SER B 1 17 ? -59.562 -31.891 -13.188 1 26.55 17 SER B O 1
ATOM 2473 N N . ALA B 1 18 ? -59.25 -30.109 -13.906 1 23.62 18 ALA B N 1
ATOM 2474 C CA . ALA B 1 18 ? -58 -30.562 -14.5 1 23.62 18 ALA B CA 1
ATOM 2475 C C . ALA B 1 18 ? -56.906 -30.734 -13.438 1 23.62 18 ALA B C 1
ATOM 2477 O O . ALA B 1 18 ? -56.5 -29.766 -12.797 1 23.62 18 ALA B O 1
ATOM 2478 N N . ASN B 1 19 ? -56.906 -31.922 -12.773 1 27.45 19 ASN B N 1
ATOM 2479 C CA . ASN B 1 19 ? -55.75 -32.406 -12.008 1 27.45 19 ASN B CA 1
ATOM 2480 C C . ASN B 1 19 ? -54.5 -32.375 -12.852 1 27.45 19 ASN B C 1
ATOM 2482 O O . ASN B 1 19 ? -54.188 -33.344 -13.562 1 27.45 19 ASN B O 1
ATOM 2486 N N . ALA B 1 20 ? -54.188 -31.469 -13.734 1 27.55 20 ALA B N 1
ATOM 2487 C CA . ALA B 1 20 ? -52.844 -31.531 -14.312 1 27.55 20 ALA B CA 1
ATOM 2488 C C . ALA B 1 20 ? -51.781 -31.641 -13.227 1 27.55 20 ALA B C 1
ATOM 2490 O O . ALA B 1 20 ? -51.531 -30.672 -12.492 1 27.55 20 ALA B O 1
ATOM 2491 N N . GLN B 1 21 ? -51.719 -32.781 -12.641 1 27.41 21 GLN B N 1
ATOM 2492 C CA . GLN B 1 21 ? -50.562 -33.125 -11.82 1 27.41 21 GLN B CA 1
ATOM 2493 C C . GLN B 1 21 ? -49.281 -32.844 -12.57 1 27.41 21 GLN B C 1
ATOM 2495 O O . GLN B 1 21 ? -48.938 -33.562 -13.516 1 27.41 21 GLN B O 1
ATOM 2500 N N . LEU B 1 22 ? -49.031 -31.688 -13.086 1 30.62 22 LEU B N 1
ATOM 2501 C CA . LEU B 1 22 ? -47.656 -31.438 -13.516 1 30.62 22 LEU B CA 1
ATOM 2502 C C . LEU B 1 22 ? -46.656 -32.062 -12.523 1 30.62 22 LEU B C 1
ATOM 2504 O O . LEU B 1 22 ? -46.688 -31.719 -11.336 1 30.62 22 LEU B O 1
ATOM 2508 N N . GLU B 1 23 ? -46.375 -33.281 -12.594 1 29.16 23 GLU B N 1
ATOM 2509 C CA . GLU B 1 23 ? -45.188 -33.812 -11.938 1 29.16 23 GLU B CA 1
ATOM 2510 C C . GLU B 1 23 ? -44.031 -32.812 -11.984 1 29.16 23 GLU B C 1
ATOM 2512 O O . GLU B 1 23 ? -43.594 -32.438 -13.07 1 29.16 23 GLU B O 1
ATOM 2517 N N . ARG B 1 24 ? -44 -31.828 -11.211 1 30.62 24 ARG B N 1
ATOM 2518 C CA . ARG B 1 24 ? -42.781 -31.078 -10.938 1 30.62 24 ARG B CA 1
ATOM 2519 C C . ARG B 1 24 ? -41.562 -32.031 -10.93 1 30.62 24 ARG B C 1
ATOM 2521 O O . ARG B 1 24 ? -41.406 -32.844 -10.016 1 30.62 24 ARG B O 1
ATOM 2528 N N . LYS B 1 25 ? -41.344 -32.688 -12.023 1 35.22 25 LYS B N 1
ATOM 2529 C CA . LYS B 1 25 ? -40 -33.281 -12.078 1 35.22 25 LYS B CA 1
ATOM 2530 C C . LYS B 1 25 ? -39 -32.5 -11.281 1 35.22 25 LYS B C 1
ATOM 2532 O O . LYS B 1 25 ? -38.781 -31.297 -11.539 1 35.22 25 LYS B O 1
ATOM 2537 N N . LEU B 1 26 ? -38.969 -32.594 -10.008 1 36.06 26 LEU B N 1
ATOM 2538 C CA . LEU B 1 26 ? -37.875 -32.25 -9.117 1 36.06 26 LEU B CA 1
ATOM 2539 C C . LEU B 1 26 ? -36.531 -32.531 -9.797 1 36.06 26 LEU B C 1
ATOM 2541 O O . LEU B 1 26 ? -36.031 -33.656 -9.805 1 36.06 26 LEU B O 1
ATOM 2545 N N . ALA B 1 27 ? -36.438 -32.5 -11.031 1 40.62 27 ALA B N 1
ATOM 2546 C CA . ALA B 1 27 ? -35.094 -32.594 -11.617 1 40.62 27 ALA B CA 1
ATOM 2547 C C . ALA B 1 27 ? -34.062 -31.953 -10.711 1 40.62 27 ALA B C 1
ATOM 2549 O O . ALA B 1 27 ? -34.062 -30.734 -10.516 1 40.62 27 ALA B O 1
ATOM 2550 N N . THR B 1 28 ? -33.688 -32.438 -9.562 1 47.03 28 THR B N 1
ATOM 2551 C CA . THR B 1 28 ? -32.625 -32.062 -8.648 1 47.03 28 THR B CA 1
ATOM 2552 C C . THR B 1 28 ? -31.391 -31.578 -9.422 1 47.03 28 THR B C 1
ATOM 2554 O O . THR B 1 28 ? -30.672 -32.406 -10.008 1 47.03 28 THR B O 1
ATOM 2557 N N . GLU B 1 29 ? -31.406 -30.719 -10.289 1 58.88 29 GLU B N 1
ATOM 2558 C CA . GLU B 1 29 ? -30.312 -30.094 -11.023 1 58.88 29 GLU B CA 1
ATOM 2559 C C . GLU B 1 29 ? -29.047 -30.031 -10.18 1 58.88 29 GLU B C 1
ATOM 2561 O O . GLU B 1 29 ? -29.109 -29.641 -9.008 1 58.88 29 GLU B O 1
ATOM 2566 N N . THR B 1 30 ? -28.016 -30.875 -10.602 1 73.44 30 THR B N 1
ATOM 2567 C CA . THR B 1 30 ? -26.688 -30.891 -9.992 1 73.44 30 THR B CA 1
ATOM 2568 C C . THR B 1 30 ? -26.188 -29.469 -9.75 1 73.44 30 THR B C 1
ATOM 2570 O O . THR B 1 30 ? -26.078 -28.672 -10.68 1 73.44 30 THR B O 1
ATOM 2573 N N . GLN B 1 31 ? -26.219 -29.125 -8.523 1 88.94 31 GLN B N 1
ATOM 2574 C CA . GLN B 1 31 ? -25.766 -27.797 -8.133 1 88.94 31 GLN B CA 1
ATOM 2575 C C . GLN B 1 31 ? -24.266 -27.781 -7.824 1 88.94 31 GLN B C 1
ATOM 2577 O O . GLN B 1 31 ? -23.75 -28.75 -7.258 1 88.94 31 GLN B O 1
ATOM 2582 N N . GLU B 1 32 ? -23.578 -26.781 -8.312 1 89.12 32 GLU B N 1
ATOM 2583 C CA . GLU B 1 32 ? -22.156 -26.578 -7.984 1 89.12 32 GLU B CA 1
ATOM 2584 C C . GLU B 1 32 ? -21.969 -26.328 -6.492 1 89.12 32 GLU B C 1
ATOM 2586 O O . GLU B 1 32 ? -22.891 -25.859 -5.816 1 89.12 32 GLU B O 1
ATOM 2591 N N . VAL B 1 33 ? -20.859 -26.719 -6.031 1 87.06 33 VAL B N 1
ATOM 2592 C CA . VAL B 1 33 ? -20.562 -26.438 -4.633 1 87.06 33 VAL B CA 1
ATOM 2593 C C . VAL B 1 33 ? -20.359 -24.938 -4.449 1 87.06 33 VAL B C 1
ATOM 2595 O O . VAL B 1 33 ? -20.094 -24.219 -5.41 1 87.06 33 VAL B O 1
ATOM 2598 N N . ASP B 1 34 ? -20.438 -24.453 -3.174 1 85.06 34 ASP B N 1
ATOM 2599 C CA . ASP B 1 34 ? -20.062 -23.094 -2.836 1 85.06 34 ASP B CA 1
ATOM 2600 C C . ASP B 1 34 ? -18.594 -22.812 -3.168 1 85.06 34 ASP B C 1
ATOM 2602 O O . ASP B 1 34 ? -17.859 -23.734 -3.496 1 85.06 34 ASP B O 1
ATOM 2606 N N . LEU B 1 35 ? -18.234 -21.578 -3.025 1 90.06 35 LEU B N 1
ATOM 2607 C CA . LEU B 1 35 ? -16.875 -21.156 -3.338 1 90.06 35 LEU B CA 1
ATOM 2608 C C . LEU B 1 35 ? -15.867 -22.047 -2.611 1 90.06 35 LEU B C 1
ATOM 2610 O O . LEU B 1 35 ? -15.961 -22.234 -1.396 1 90.06 35 LEU B O 1
ATOM 2614 N N . ILE B 1 36 ? -14.961 -22.578 -3.381 1 96.19 36 ILE B N 1
ATOM 2615 C CA . ILE B 1 36 ? -13.859 -23.344 -2.818 1 96.19 36 ILE B CA 1
ATOM 2616 C C . ILE B 1 36 ? -12.844 -22.406 -2.174 1 96.19 36 ILE B C 1
ATOM 2618 O O . ILE B 1 36 ? -12.367 -22.672 -1.066 1 96.19 36 ILE B O 1
ATOM 2622 N N . PHE B 1 37 ? -12.539 -21.328 -2.814 1 97.94 37 PHE B N 1
ATOM 2623 C CA . PHE B 1 37 ? -11.672 -20.266 -2.326 1 97.94 37 PHE B CA 1
ATOM 2624 C C . PHE B 1 37 ? -12.352 -18.906 -2.445 1 97.94 37 PHE B C 1
ATOM 2626 O O . PHE B 1 37 ? -13.328 -18.75 -3.188 1 97.94 37 PHE B O 1
ATOM 2633 N N . HIS B 1 38 ? -11.789 -17.875 -1.753 1 95.81 38 HIS B N 1
ATOM 2634 C CA . HIS B 1 38 ? -12.438 -16.578 -1.669 1 95.81 38 HIS B CA 1
ATOM 2635 C C . HIS B 1 38 ? -12.211 -15.766 -2.939 1 95.81 38 HIS B C 1
ATOM 2637 O O . HIS B 1 38 ? -12.984 -14.859 -3.248 1 95.81 38 HIS B O 1
ATOM 2643 N N . ALA B 1 39 ? -11.148 -16.062 -3.621 1 96.88 39 ALA B N 1
ATOM 2644 C CA . ALA B 1 39 ? -10.711 -15.203 -4.723 1 96.88 39 ALA B CA 1
ATOM 2645 C C . ALA B 1 39 ? -9.969 -16.016 -5.785 1 96.88 39 ALA B C 1
ATOM 2647 O O . ALA B 1 39 ? -9.625 -17.172 -5.559 1 96.88 39 ALA B O 1
ATOM 2648 N N . PRO B 1 40 ? -9.781 -15.391 -6.938 1 97.44 40 PRO B N 1
ATOM 2649 C CA . PRO B 1 40 ? -9.039 -16.062 -8.008 1 97.44 40 PRO B CA 1
ATOM 2650 C C . PRO B 1 40 ? -7.602 -16.391 -7.621 1 97.44 40 PRO B C 1
ATOM 2652 O O . PRO B 1 40 ? -6.949 -17.203 -8.281 1 97.44 40 PRO B O 1
ATOM 2655 N N . ARG B 1 41 ? -7.137 -15.766 -6.613 1 96.69 41 ARG B N 1
ATOM 2656 C CA . ARG B 1 41 ? -5.805 -16.078 -6.102 1 96.69 41 ARG B CA 1
ATOM 2657 C C . ARG B 1 41 ? -5.855 -16.406 -4.609 1 96.69 41 ARG B C 1
ATOM 2659 O O . ARG B 1 41 ? -6.66 -15.828 -3.871 1 96.69 41 ARG B O 1
ATOM 2666 N N . HIS B 1 42 ? -5.105 -17.281 -4.262 1 97.62 42 HIS B N 1
ATOM 2667 C CA . HIS B 1 42 ? -4.84 -17.734 -2.902 1 97.62 42 HIS B CA 1
ATOM 2668 C C . HIS B 1 42 ? -3.373 -17.531 -2.533 1 97.62 42 HIS B C 1
ATOM 2670 O O . HIS B 1 42 ? -2.525 -18.375 -2.854 1 97.62 42 HIS B O 1
ATOM 2676 N N . ILE B 1 43 ? -3.104 -16.438 -1.729 1 97.88 43 ILE B N 1
ATOM 2677 C CA . ILE B 1 43 ? -1.74 -15.977 -1.492 1 97.88 43 ILE B CA 1
ATOM 2678 C C . ILE B 1 43 ? -1.045 -15.719 -2.826 1 97.88 43 ILE B C 1
ATOM 2680 O O . ILE B 1 43 ? -1.294 -14.703 -3.477 1 97.88 43 ILE B O 1
ATOM 2684 N N . ASN B 1 44 ? -0.31 -16.672 -3.426 1 97.75 44 ASN B N 1
ATOM 2685 C CA . ASN B 1 44 ? 0.326 -16.484 -4.727 1 97.75 44 ASN B CA 1
ATOM 2686 C C . ASN B 1 44 ? -0.354 -17.328 -5.805 1 97.75 44 ASN B C 1
ATOM 2688 O O . ASN B 1 44 ? -0.354 -16.953 -6.98 1 97.75 44 ASN B O 1
ATOM 2692 N N . LEU B 1 45 ? -0.938 -18.375 -5.449 1 98.25 45 LEU B N 1
ATOM 2693 C CA . LEU B 1 45 ? -1.403 -19.375 -6.41 1 98.25 45 LEU B CA 1
ATOM 2694 C C . LEU B 1 45 ? -2.768 -18.984 -6.973 1 98.25 45 LEU B C 1
ATOM 2696 O O . LEU B 1 45 ? -3.629 -18.5 -6.238 1 98.25 45 LEU B O 1
ATOM 2700 N N . LEU B 1 46 ? -2.934 -19.25 -8.234 1 98.44 46 LEU B N 1
ATOM 2701 C CA . LEU B 1 46 ? -4.262 -19.141 -8.828 1 98.44 46 LEU B CA 1
ATOM 2702 C C . LEU B 1 46 ? -5.168 -20.266 -8.352 1 98.44 46 LEU B C 1
ATOM 2704 O O . LEU B 1 46 ? -4.688 -21.359 -8.047 1 98.44 46 LEU B O 1
ATOM 2708 N N . THR B 1 47 ? -6.441 -20.016 -8.32 1 98.5 47 THR B N 1
ATOM 2709 C CA . THR B 1 47 ? -7.406 -21 -7.844 1 98.5 47 THR B CA 1
ATOM 2710 C C . THR B 1 47 ? -8.352 -21.422 -8.969 1 98.5 47 THR B C 1
ATOM 2712 O O . THR B 1 47 ? -8.289 -20.875 -10.07 1 98.5 47 THR B O 1
ATOM 2715 N N . VAL B 1 48 ? -9.242 -22.297 -8.586 1 98.62 48 VAL B N 1
ATOM 2716 C CA . VAL B 1 48 ? -10.219 -22.828 -9.531 1 98.62 48 VAL B CA 1
ATOM 2717 C C . VAL B 1 48 ? -11.438 -21.906 -9.586 1 98.62 48 VAL B C 1
ATOM 2719 O O . VAL B 1 48 ? -12.398 -22.172 -10.312 1 98.62 48 VAL B O 1
ATOM 2722 N N . GLU B 1 49 ? -11.398 -20.797 -8.883 1 97.62 49 GLU B N 1
ATOM 2723 C CA . GLU B 1 49 ? -12.578 -19.938 -8.828 1 97.62 49 GLU B CA 1
ATOM 2724 C C . GLU B 1 49 ? -12.727 -19.125 -10.109 1 97.62 49 GLU B C 1
ATOM 2726 O O . GLU B 1 49 ? -11.867 -18.297 -10.422 1 97.62 49 GLU B O 1
ATOM 2731 N N . PRO B 1 50 ? -13.875 -19.328 -10.781 1 97 50 PRO B N 1
ATOM 2732 C CA . PRO B 1 50 ? -14.094 -18.5 -11.969 1 97 50 PRO B CA 1
ATOM 2733 C C . PRO B 1 50 ? -14.617 -17.109 -11.625 1 97 50 PRO B C 1
ATOM 2735 O O . PRO B 1 50 ? -15.039 -16.859 -10.492 1 97 50 PRO B O 1
ATOM 2738 N N . LEU B 1 51 ? -14.438 -16.25 -12.578 1 97 51 LEU B N 1
ATOM 2739 C CA . LEU B 1 51 ? -15.133 -14.961 -12.539 1 97 51 LEU B CA 1
ATOM 2740 C C . LEU B 1 51 ? -16.484 -15.062 -13.227 1 97 51 LEU B C 1
ATOM 2742 O O . LEU B 1 51 ? -16.672 -15.852 -14.148 1 97 51 LEU B O 1
ATOM 2746 N N . ASP B 1 52 ? -17.391 -14.211 -12.781 1 95.31 52 ASP B N 1
ATOM 2747 C CA . ASP B 1 52 ? -18.656 -14.094 -13.516 1 95.31 52 ASP B CA 1
ATOM 2748 C C . ASP B 1 52 ? -18.438 -13.414 -14.867 1 95.31 52 ASP B C 1
ATOM 2750 O O . ASP B 1 52 ? -17.609 -12.508 -14.984 1 95.31 52 ASP B O 1
ATOM 2754 N N . GLU B 1 53 ? -19.297 -13.922 -15.734 1 96.56 53 GLU B N 1
ATOM 2755 C CA . GLU B 1 53 ? -19.203 -13.344 -17.078 1 96.56 53 GLU B CA 1
ATOM 2756 C C . GLU B 1 53 ? -19.359 -11.828 -17.031 1 96.56 53 GLU B C 1
ATOM 2758 O O . GLU B 1 53 ? -20.219 -11.312 -16.312 1 96.56 53 GLU B O 1
ATOM 2763 N N . LYS B 1 54 ? -18.531 -11.109 -17.781 1 97.31 54 LYS B N 1
ATOM 2764 C CA . LYS B 1 54 ? -18.562 -9.664 -17.953 1 97.31 54 LYS B CA 1
ATOM 2765 C C . LYS B 1 54 ? -18.219 -8.945 -16.656 1 97.31 54 LYS B C 1
ATOM 2767 O O . LYS B 1 54 ? -18.859 -7.945 -16.297 1 97.31 54 LYS B O 1
ATOM 2772 N N . THR B 1 55 ? -17.312 -9.539 -15.922 1 97.19 55 THR B N 1
ATOM 2773 C CA . THR B 1 55 ? -16.781 -8.867 -14.734 1 97.19 55 THR B CA 1
ATOM 2774 C C . THR B 1 55 ? -15.281 -8.648 -14.859 1 97.19 55 THR B C 1
ATOM 2776 O O . THR B 1 55 ? -14.602 -9.375 -15.578 1 97.19 55 THR B O 1
ATOM 2779 N N . LEU B 1 56 ? -14.836 -7.578 -14.242 1 97.94 56 LEU B N 1
ATOM 2780 C CA . LEU B 1 56 ? -13.422 -7.234 -14.148 1 97.94 56 LEU B CA 1
ATOM 2781 C C . LEU B 1 56 ? -12.906 -7.434 -12.727 1 97.94 56 LEU B C 1
ATOM 2783 O O . LEU B 1 56 ? -13.43 -6.84 -11.781 1 97.94 56 LEU B O 1
ATOM 2787 N N . HIS B 1 57 ? -12.031 -8.328 -12.648 1 98 57 HIS B N 1
ATOM 2788 C CA . HIS B 1 57 ? -11.344 -8.516 -11.383 1 98 57 HIS B CA 1
ATOM 2789 C C . HIS B 1 57 ? -10.055 -7.703 -11.328 1 98 57 HIS B C 1
ATOM 2791 O O . HIS B 1 57 ? -9.18 -7.859 -12.18 1 98 57 HIS B O 1
ATOM 2797 N N . PHE B 1 58 ? -9.992 -6.828 -10.383 1 97.25 58 PHE B N 1
ATOM 2798 C CA . PHE B 1 58 ? -8.789 -6.047 -10.117 1 97.25 58 PHE B CA 1
ATOM 2799 C C . PHE B 1 58 ? -8.133 -6.496 -8.82 1 97.25 58 PHE B C 1
ATOM 2801 O O . PHE B 1 58 ? -8.805 -6.66 -7.801 1 97.25 58 PHE B O 1
ATOM 2808 N N . ALA B 1 59 ? -6.777 -6.68 -8.867 1 97.56 59 ALA B N 1
ATOM 2809 C CA . ALA B 1 59 ? -6.062 -7.086 -7.664 1 97.56 59 ALA B CA 1
ATOM 2810 C C . ALA B 1 59 ? -4.727 -6.359 -7.551 1 97.56 59 ALA B C 1
ATOM 2812 O O . ALA B 1 59 ? -4.066 -6.098 -8.562 1 97.56 59 ALA B O 1
ATOM 2813 N N . ILE B 1 60 ? -4.363 -6 -6.395 1 96.62 60 ILE B N 1
ATOM 2814 C CA . ILE B 1 60 ? -3.033 -5.523 -6.035 1 96.62 60 ILE B CA 1
ATOM 2815 C C . ILE B 1 60 ? -2.393 -6.48 -5.035 1 96.62 60 ILE B C 1
ATOM 2817 O O . ILE B 1 60 ? -2.99 -6.805 -4.004 1 96.62 60 ILE B O 1
ATOM 2821 N N . MET B 1 61 ? -1.2 -6.926 -5.363 1 97.75 61 MET B N 1
ATOM 2822 C CA . MET B 1 61 ? -0.435 -7.809 -4.488 1 97.75 61 MET B CA 1
ATOM 2823 C C . MET B 1 61 ? 0.828 -7.117 -3.986 1 97.75 61 MET B C 1
ATOM 2825 O O . MET B 1 61 ? 1.483 -6.391 -4.734 1 97.75 61 MET B O 1
ATOM 2829 N N . HIS B 1 62 ? 1.145 -7.406 -2.742 1 96.06 62 HIS B N 1
ATOM 2830 C CA . HIS B 1 62 ? 2.328 -6.848 -2.102 1 96.06 62 HIS B CA 1
ATOM 2831 C C . HIS B 1 62 ? 3.061 -7.902 -1.28 1 96.06 62 HIS B C 1
ATOM 2833 O O . HIS B 1 62 ? 2.436 -8.672 -0.546 1 96.06 62 HIS B O 1
ATOM 2839 N N . THR B 1 63 ? 4.301 -7.871 -1.399 1 97.56 63 THR B N 1
ATOM 2840 C CA . THR B 1 63 ? 5.129 -8.602 -0.444 1 97.56 63 THR B CA 1
ATOM 2841 C C . THR B 1 63 ? 6.32 -7.754 -0.01 1 97.56 63 THR B C 1
ATOM 2843 O O . THR B 1 63 ? 7.043 -7.211 -0.85 1 97.56 63 THR B O 1
ATOM 2846 N N . PHE B 1 64 ? 6.52 -7.66 1.299 1 96.94 64 PHE B N 1
ATOM 2847 C CA . PHE B 1 64 ? 7.535 -6.781 1.862 1 96.94 64 PHE B CA 1
ATOM 2848 C C . PHE B 1 64 ? 8.82 -7.551 2.15 1 96.94 64 PHE B C 1
ATOM 2850 O O . PHE B 1 64 ? 9.047 -8.617 1.582 1 96.94 64 PHE B O 1
ATOM 2857 N N . GLY B 1 65 ? 9.797 -6.898 2.885 1 96.31 65 GLY B N 1
ATOM 2858 C CA . GLY B 1 65 ? 11.047 -7.535 3.277 1 96.31 65 GLY B CA 1
ATOM 2859 C C . GLY B 1 65 ? 10.867 -8.602 4.34 1 96.31 65 GLY B C 1
ATOM 2860 O O . GLY B 1 65 ? 9.742 -8.859 4.785 1 96.31 65 GLY B O 1
ATOM 2861 N N . THR B 1 66 ? 11.984 -9.203 4.652 1 97.06 66 THR B N 1
ATOM 2862 C CA . THR B 1 66 ? 11.922 -10.305 5.602 1 97.06 66 THR B CA 1
ATOM 2863 C C . THR B 1 66 ? 11.75 -9.781 7.027 1 97.06 66 THR B C 1
ATOM 2865 O O . THR B 1 66 ? 12.188 -8.672 7.344 1 97.06 66 THR B O 1
ATOM 2868 N N . ILE B 1 67 ? 11.164 -10.562 7.836 1 96.38 67 ILE B N 1
ATOM 2869 C CA . ILE B 1 67 ? 10.797 -10.141 9.18 1 96.38 67 ILE B CA 1
ATOM 2870 C C . ILE B 1 67 ? 12.031 -10.164 10.086 1 96.38 67 ILE B C 1
ATOM 2872 O O . ILE B 1 67 ? 12.031 -9.57 11.164 1 96.38 67 ILE B O 1
ATOM 2876 N N . ASP B 1 68 ? 13.07 -10.836 9.68 1 95.12 68 ASP B N 1
ATOM 2877 C CA . ASP B 1 68 ? 14.227 -11.016 10.555 1 95.12 68 ASP B CA 1
ATOM 2878 C C . ASP B 1 68 ? 15 -9.711 10.719 1 95.12 68 ASP B C 1
ATOM 2880 O O . ASP B 1 68 ? 15.938 -9.633 11.516 1 95.12 68 ASP B O 1
ATOM 2884 N N . GLY B 1 69 ? 14.633 -8.711 10.109 1 91.38 69 GLY B N 1
ATOM 2885 C CA . GLY B 1 69 ? 15.195 -7.391 10.352 1 91.38 69 GLY B CA 1
ATOM 2886 C C . GLY B 1 69 ? 14.703 -6.762 11.641 1 91.38 69 GLY B C 1
ATOM 2887 O O . GLY B 1 69 ? 15.242 -5.75 12.094 1 91.38 69 GLY B O 1
ATOM 2888 N N . GLY B 1 70 ? 13.625 -7.324 12.156 1 93 70 GLY B N 1
ATOM 2889 C CA . GLY B 1 70 ? 13.133 -6.922 13.461 1 93 70 GLY B CA 1
ATOM 2890 C C . GLY B 1 70 ? 12.438 -5.57 13.445 1 93 70 GLY B C 1
ATOM 2891 O O . GLY B 1 70 ? 12.016 -5.098 12.391 1 93 70 GLY B O 1
ATOM 2892 N N . ILE B 1 71 ? 12.352 -5.027 14.641 1 92.25 71 ILE B N 1
ATOM 2893 C CA . ILE B 1 71 ? 11.594 -3.793 14.844 1 92.25 71 ILE B CA 1
ATOM 2894 C C . ILE B 1 71 ? 12.312 -2.633 14.156 1 92.25 71 ILE B C 1
ATOM 2896 O O . ILE B 1 71 ? 11.672 -1.67 13.719 1 92.25 71 ILE B O 1
ATOM 2900 N N . GLN B 1 72 ? 13.641 -2.76 13.953 1 92.31 72 GLN B N 1
ATOM 2901 C CA . GLN B 1 72 ? 14.43 -1.731 13.289 1 92.31 72 GLN B CA 1
ATOM 2902 C C . GLN B 1 72 ? 13.938 -1.486 11.867 1 92.31 72 GLN B C 1
ATOM 2904 O O . GLN B 1 72 ? 14.023 -0.368 11.352 1 92.31 72 GLN B O 1
ATOM 2909 N N . ASN B 1 73 ? 13.422 -2.484 11.281 1 93.62 73 ASN B N 1
ATOM 2910 C CA . ASN B 1 73 ? 12.859 -2.342 9.945 1 93.62 73 ASN B CA 1
ATOM 2911 C C . ASN B 1 73 ? 11.359 -2.613 9.938 1 93.62 73 ASN B C 1
ATOM 2913 O O . ASN B 1 73 ? 10.789 -2.955 8.898 1 93.62 73 ASN B O 1
ATOM 2917 N N . LEU B 1 74 ? 10.883 -2.525 11.148 1 95.62 74 LEU B N 1
ATOM 2918 C CA . LEU B 1 74 ? 9.461 -2.766 11.359 1 95.62 74 LEU B CA 1
ATOM 2919 C C . LEU B 1 74 ? 9.039 -4.09 10.727 1 95.62 74 LEU B C 1
ATOM 2921 O O . LEU B 1 74 ? 8.07 -4.141 9.969 1 95.62 74 LEU B O 1
ATOM 2925 N N . PHE B 1 75 ? 9.859 -5.09 10.984 1 94.81 75 PHE B N 1
ATOM 2926 C CA . PHE B 1 75 ? 9.609 -6.473 10.594 1 94.81 75 PHE B CA 1
ATOM 2927 C C . PHE B 1 75 ? 9.375 -6.574 9.086 1 94.81 75 PHE B C 1
ATOM 2929 O O . PHE B 1 75 ? 8.438 -7.25 8.648 1 94.81 75 PHE B O 1
ATOM 2936 N N . GLY B 1 76 ? 10.18 -5.812 8.336 1 95.44 76 GLY B N 1
ATOM 2937 C CA . GLY B 1 76 ? 10.188 -5.922 6.887 1 95.44 76 GLY B CA 1
ATOM 2938 C C . GLY B 1 76 ? 9.383 -4.84 6.199 1 95.44 76 GLY B C 1
ATOM 2939 O O . GLY B 1 76 ? 9.562 -4.586 5.004 1 95.44 76 GLY B O 1
ATOM 2940 N N . LEU B 1 77 ? 8.539 -4.102 6.898 1 93.62 77 LEU B N 1
ATOM 2941 C CA . LEU B 1 77 ? 7.621 -3.121 6.32 1 93.62 77 LEU B CA 1
ATOM 2942 C C . LEU B 1 77 ? 8.383 -1.897 5.816 1 93.62 77 LEU B C 1
ATOM 2944 O O . LEU B 1 77 ? 7.895 -1.177 4.941 1 93.62 77 LEU B O 1
ATOM 2948 N N . ASP B 1 78 ? 9.531 -1.697 6.367 1 92.94 78 ASP B N 1
ATOM 2949 C CA . ASP B 1 78 ? 10.32 -0.549 5.941 1 92.94 78 ASP B CA 1
ATOM 2950 C C . ASP B 1 78 ? 11.078 -0.851 4.648 1 92.94 78 ASP B C 1
ATOM 2952 O O . ASP B 1 78 ? 11.648 0.051 4.035 1 92.94 78 ASP B O 1
ATOM 2956 N N . ASN B 1 79 ? 10.969 -2.1 4.406 1 89 79 ASN B N 1
ATOM 2957 C CA . ASN B 1 79 ? 11.672 -2.48 3.186 1 89 79 ASN B CA 1
ATOM 2958 C C . ASN B 1 79 ? 10.766 -2.361 1.961 1 89 79 ASN B C 1
ATOM 2960 O O . ASN B 1 79 ? 9.547 -2.486 2.07 1 89 79 ASN B O 1
ATOM 2964 N N . GLY B 1 80 ? 11.164 -1.763 0.948 1 86.81 80 GLY B N 1
ATOM 2965 C CA . GLY B 1 80 ? 10.367 -1.673 -0.265 1 86.81 80 GLY B CA 1
ATOM 2966 C C . GLY B 1 80 ? 9.617 -2.949 -0.579 1 86.81 80 GLY B C 1
ATOM 2967 O O . GLY B 1 80 ? 10.078 -4.047 -0.267 1 86.81 80 GLY B O 1
ATOM 2968 N N . ALA B 1 81 ? 8.383 -2.83 -1.056 1 93.75 81 ALA B N 1
ATOM 2969 C CA . ALA B 1 81 ? 7.57 -3.979 -1.45 1 93.75 81 ALA B CA 1
ATOM 2970 C C . ALA B 1 81 ? 7.742 -4.285 -2.936 1 93.75 81 ALA B C 1
ATOM 2972 O O . ALA B 1 81 ? 8 -3.387 -3.736 1 93.75 81 ALA B O 1
ATOM 2973 N N . VAL B 1 82 ? 7.672 -5.566 -3.197 1 96.62 82 VAL B N 1
ATOM 2974 C CA . VAL B 1 82 ? 7.332 -5.945 -4.566 1 96.62 82 VAL B CA 1
ATOM 2975 C C . VAL B 1 82 ? 5.82 -5.875 -4.762 1 96.62 82 VAL B C 1
ATOM 2977 O O . VAL B 1 82 ? 5.059 -6.406 -3.951 1 96.62 82 VAL B O 1
ATOM 2980 N N . ILE B 1 83 ? 5.496 -5.176 -5.781 1 96.81 83 ILE B N 1
ATOM 2981 C CA . ILE B 1 83 ? 4.078 -4.941 -6.02 1 96.81 83 ILE B CA 1
ATOM 2982 C C . ILE B 1 83 ? 3.68 -5.512 -7.379 1 96.81 83 ILE B C 1
ATOM 2984 O O . ILE B 1 83 ? 4.453 -5.441 -8.336 1 96.81 83 ILE B O 1
ATOM 2988 N N . GLN B 1 84 ? 2.473 -6.031 -7.48 1 97.94 84 GLN B N 1
ATOM 2989 C CA . GLN B 1 84 ? 1.892 -6.469 -8.75 1 97.94 84 GLN B CA 1
ATOM 2990 C C . GLN B 1 84 ? 0.45 -5.984 -8.883 1 97.94 84 GLN B C 1
ATOM 2992 O O . GLN B 1 84 ? -0.358 -6.16 -7.969 1 97.94 84 GLN B O 1
ATOM 2997 N N . PHE B 1 85 ? 0.194 -5.379 -9.992 1 97.62 85 PHE B N 1
ATOM 2998 C CA . PHE B 1 85 ? -1.173 -5.074 -10.398 1 97.62 85 PHE B CA 1
ATOM 2999 C C . PHE B 1 85 ? -1.689 -6.113 -11.383 1 97.62 85 PHE B C 1
ATOM 3001 O O . PHE B 1 85 ? -0.96 -6.543 -12.281 1 97.62 85 PHE B O 1
ATOM 3008 N N . SER B 1 86 ? -2.93 -6.488 -11.234 1 98.31 86 SER B N 1
ATOM 3009 C CA . SER B 1 86 ? -3.51 -7.434 -12.188 1 98.31 86 SER B CA 1
ATOM 3010 C C . SER B 1 86 ? -4.949 -7.059 -12.523 1 98.31 86 SER B C 1
ATOM 3012 O O . SER B 1 86 ? -5.711 -6.648 -11.648 1 98.31 86 SER B O 1
ATOM 3014 N N . PHE B 1 87 ? -5.277 -7.18 -13.781 1 98.44 87 PHE B N 1
ATOM 3015 C CA . PHE B 1 87 ? -6.621 -7.066 -14.336 1 98.44 87 PHE B CA 1
ATOM 3016 C C . PHE B 1 87 ? -7.016 -8.344 -15.062 1 98.44 87 PHE B C 1
ATOM 3018 O O . PHE B 1 87 ? -6.285 -8.82 -15.938 1 98.44 87 PHE B O 1
ATOM 3025 N N . GLU B 1 88 ? -8.109 -8.875 -14.68 1 98.69 88 GLU B N 1
ATOM 3026 C CA . GLU B 1 88 ? -8.625 -10.086 -15.32 1 98.69 88 GLU B CA 1
ATOM 3027 C C . GLU B 1 88 ? -10.094 -9.914 -15.711 1 98.69 88 GLU B C 1
ATOM 3029 O O . GLU B 1 88 ? -10.922 -9.562 -14.875 1 98.69 88 GLU B O 1
ATOM 3034 N N . TYR B 1 89 ? -10.375 -10.148 -16.953 1 98.62 89 TYR B N 1
ATOM 3035 C CA . TYR B 1 89 ? -11.727 -9.977 -17.484 1 98.62 89 TYR B CA 1
ATOM 3036 C C . TYR B 1 89 ? -12.32 -11.312 -17.922 1 98.62 89 TYR B C 1
ATOM 3038 O O . TYR B 1 89 ? -11.695 -12.055 -18.672 1 98.62 89 TYR B O 1
ATOM 3046 N N . ALA B 1 90 ? -13.57 -11.547 -17.484 1 98.5 90 ALA B N 1
ATOM 3047 C CA . ALA B 1 90 ? -14.25 -12.781 -17.875 1 98.5 90 ALA B CA 1
ATOM 3048 C C . ALA B 1 90 ? -15.031 -12.602 -19.172 1 98.5 90 ALA B C 1
ATOM 3050 O O . ALA B 1 90 ? -16.141 -12.055 -19.156 1 98.5 90 ALA B O 1
ATOM 3051 N N . LEU B 1 91 ? -14.508 -13.164 -20.172 1 97.81 91 LEU B N 1
ATOM 3052 C CA . LEU B 1 91 ? -15.164 -13.102 -21.484 1 97.81 91 LEU B CA 1
ATOM 3053 C C . LEU B 1 91 ? -16.328 -14.094 -21.547 1 97.81 91 LEU B C 1
ATOM 3055 O O . LEU B 1 91 ? -17.281 -13.867 -22.281 1 97.81 91 LEU B O 1
ATOM 3059 N N . HIS B 1 92 ? -16.219 -15.141 -20.797 1 96.38 92 HIS B N 1
ATOM 3060 C CA . HIS B 1 92 ? -17.188 -16.219 -20.656 1 96.38 92 HIS B CA 1
ATOM 3061 C C . HIS B 1 92 ? -17.203 -16.766 -19.219 1 96.38 92 HIS B C 1
ATOM 3063 O O . HIS B 1 92 ? -16.297 -16.484 -18.438 1 96.38 92 HIS B O 1
ATOM 3069 N N . GLU B 1 93 ? -18.203 -17.5 -18.938 1 95.19 93 GLU B N 1
ATOM 3070 C CA . GLU B 1 93 ? -18.328 -18.047 -17.594 1 95.19 93 GLU B CA 1
ATOM 3071 C C . GLU B 1 93 ? -17.156 -18.984 -17.266 1 95.19 93 GLU B C 1
ATOM 3073 O O . GLU B 1 93 ? -16.797 -19.156 -16.109 1 95.19 93 GLU B O 1
ATOM 3078 N N . ASN B 1 94 ? -16.547 -19.547 -18.328 1 97.56 94 ASN B N 1
ATOM 3079 C CA . ASN B 1 94 ? -15.477 -20.5 -18.078 1 97.56 94 ASN B CA 1
ATOM 3080 C C . ASN B 1 94 ? -14.133 -19.984 -18.594 1 97.56 94 ASN B C 1
ATOM 3082 O O . ASN B 1 94 ? -13.148 -20.719 -18.641 1 97.56 94 ASN B O 1
ATOM 3086 N N . PHE B 1 95 ? -14.133 -18.781 -19.062 1 98.56 95 PHE B N 1
ATOM 3087 C CA . PHE B 1 95 ? -12.891 -18.297 -19.656 1 98.56 95 PHE B CA 1
ATOM 3088 C C . PHE B 1 95 ? -12.656 -16.828 -19.312 1 98.56 95 PHE B C 1
ATOM 3090 O O . PHE B 1 95 ? -13.562 -16 -19.438 1 98.56 95 PHE B O 1
ATOM 3097 N N . SER B 1 96 ? -11.414 -16.578 -18.875 1 98.75 96 SER B N 1
ATOM 3098 C CA . SER B 1 96 ? -11.008 -15.203 -18.594 1 98.75 96 SER B CA 1
ATOM 3099 C C . SER B 1 96 ? -9.609 -14.914 -19.125 1 98.75 96 SER B C 1
ATOM 3101 O O . SER B 1 96 ? -8.812 -15.828 -19.328 1 98.75 96 SER B O 1
ATOM 3103 N N . LEU B 1 97 ? -9.406 -13.656 -19.438 1 98.81 97 LEU B N 1
ATOM 3104 C CA . LEU B 1 97 ? -8.102 -13.133 -19.828 1 98.81 97 LEU B CA 1
ATOM 3105 C C . LEU B 1 97 ? -7.613 -12.078 -18.844 1 98.81 97 LEU B C 1
ATOM 3107 O O . LEU B 1 97 ? -8.398 -11.258 -18.375 1 98.81 97 LEU B O 1
ATOM 3111 N N . GLY B 1 98 ? -6.316 -12.172 -18.578 1 98.5 98 GLY B N 1
ATOM 3112 C CA . GLY B 1 98 ? -5.77 -11.234 -17.609 1 98.5 98 GLY B CA 1
ATOM 3113 C C . GLY B 1 98 ? -4.422 -10.664 -18.031 1 98.5 98 GLY B C 1
ATOM 3114 O O . GLY B 1 98 ? -3.76 -11.203 -18.906 1 98.5 98 GLY B O 1
ATOM 3115 N N . MET B 1 99 ? -4.086 -9.57 -17.438 1 98.62 99 MET B N 1
ATOM 3116 C CA . MET B 1 99 ? -2.775 -8.93 -17.547 1 98.62 99 MET B CA 1
ATOM 3117 C C . MET B 1 99 ? -2.279 -8.461 -16.188 1 98.62 99 MET B C 1
ATOM 3119 O O . MET B 1 99 ? -3.078 -8.086 -15.328 1 98.62 99 MET B O 1
ATOM 3123 N N . SER B 1 100 ? -1.041 -8.562 -16.016 1 98.38 100 SER B N 1
ATOM 3124 C CA . SER B 1 100 ? -0.46 -8.102 -14.75 1 98.38 100 SER B CA 1
ATOM 3125 C C . SER B 1 100 ? 0.894 -7.438 -14.984 1 98.38 100 SER B C 1
ATOM 3127 O O . SER B 1 100 ? 1.517 -7.633 -16.031 1 98.38 100 SER B O 1
ATOM 3129 N N . ARG B 1 101 ? 1.314 -6.598 -14.086 1 98 101 ARG B N 1
ATOM 3130 C CA . ARG B 1 101 ? 2.652 -6.016 -14.055 1 98 101 ARG B CA 1
ATOM 3131 C C . ARG B 1 101 ? 3.244 -6.074 -12.656 1 98 101 ARG B C 1
ATOM 3133 O O . ARG B 1 101 ? 2.654 -5.551 -11.703 1 98 101 ARG B O 1
ATOM 3140 N N . GLN B 1 102 ? 4.305 -6.688 -12.57 1 97.31 102 GLN B N 1
ATOM 3141 C CA . GLN B 1 102 ? 5.055 -6.781 -11.32 1 97.31 102 GLN B CA 1
ATOM 3142 C C . GLN B 1 102 ? 6.23 -5.812 -11.305 1 97.31 102 GLN B C 1
ATOM 3144 O O . GLN B 1 102 ? 6.914 -5.641 -12.32 1 97.31 102 GLN B O 1
ATOM 3149 N N . SER B 1 103 ? 6.5 -5.223 -10.164 1 96.31 103 SER B N 1
ATOM 3150 C CA . SER B 1 103 ? 7.539 -4.207 -10.078 1 96.31 103 SER B CA 1
ATOM 3151 C C . SER B 1 103 ? 8.93 -4.812 -10.266 1 96.31 103 SER B C 1
ATOM 3153 O O . SER B 1 103 ? 9.812 -4.191 -10.852 1 96.31 103 SER B O 1
ATOM 3155 N N . ARG B 1 104 ? 9.102 -6.055 -9.695 1 95.62 104 ARG B N 1
ATOM 3156 C CA . ARG B 1 104 ? 10.383 -6.734 -9.891 1 95.62 104 ARG B CA 1
ATOM 3157 C C . ARG B 1 104 ? 10.656 -6.977 -11.367 1 95.62 104 ARG B C 1
ATOM 3159 O O . ARG B 1 104 ? 9.867 -7.633 -12.055 1 95.62 104 ARG B O 1
ATOM 3166 N N . ASP B 1 105 ? 11.703 -6.453 -11.844 1 96.5 105 ASP B N 1
ATOM 3167 C CA . ASP B 1 105 ? 12.125 -6.547 -13.242 1 96.5 105 ASP B CA 1
ATOM 3168 C C . ASP B 1 105 ? 11.086 -5.934 -14.172 1 96.5 105 ASP B C 1
ATOM 3170 O O . ASP B 1 105 ? 11.109 -6.168 -15.383 1 96.5 105 ASP B O 1
ATOM 3174 N N . LYS B 1 106 ? 10.172 -5.262 -13.586 1 97.06 106 LYS B N 1
ATOM 3175 C CA . LYS B 1 106 ? 9.133 -4.574 -14.352 1 97.06 106 LYS B CA 1
ATOM 3176 C C . LYS B 1 106 ? 8.492 -5.512 -15.367 1 97.06 106 LYS B C 1
ATOM 3178 O O . LYS B 1 106 ? 8.406 -5.184 -16.562 1 97.06 106 LYS B O 1
ATOM 3183 N N . MET B 1 107 ? 8.023 -6.582 -14.922 1 97.44 107 MET B N 1
ATOM 3184 C CA . MET B 1 107 ? 7.574 -7.664 -15.797 1 97.44 107 MET B CA 1
ATOM 3185 C C . MET B 1 107 ? 6.09 -7.52 -16.125 1 97.44 107 MET B C 1
ATOM 3187 O O . MET B 1 107 ? 5.254 -7.453 -15.219 1 97.44 107 MET B O 1
ATOM 3191 N N . TYR B 1 108 ? 5.793 -7.504 -17.422 1 98.25 108 TYR B N 1
ATOM 3192 C CA . TYR B 1 108 ? 4.418 -7.582 -17.906 1 98.25 108 TYR B CA 1
ATOM 3193 C C . TYR B 1 108 ? 4.039 -9.023 -18.234 1 98.25 108 TYR B C 1
ATOM 3195 O O . TYR B 1 108 ? 4.836 -9.766 -18.797 1 98.25 108 TYR B O 1
ATOM 3203 N N . ASN B 1 109 ? 2.867 -9.367 -17.875 1 98.56 109 ASN B N 1
ATOM 3204 C CA . ASN B 1 109 ? 2.393 -10.734 -18.047 1 98.56 109 ASN B CA 1
ATOM 3205 C C . ASN B 1 109 ? 0.967 -10.773 -18.594 1 98.56 109 ASN B C 1
ATOM 3207 O O . ASN B 1 109 ? 0.097 -10.039 -18.109 1 98.56 109 ASN B O 1
ATOM 3211 N N . LEU B 1 110 ? 0.774 -11.531 -19.672 1 98.69 110 LEU B N 1
ATOM 3212 C CA . LEU B 1 110 ? -0.552 -11.867 -20.188 1 98.69 110 LEU B CA 1
ATOM 3213 C C . LEU B 1 110 ? -0.909 -13.312 -19.859 1 98.69 110 LEU B C 1
ATOM 3215 O O . LEU B 1 110 ? -0.085 -14.211 -20.047 1 98.69 110 LEU B O 1
ATOM 3219 N N . TYR B 1 111 ? -2.15 -13.492 -19.344 1 98.75 111 TYR B N 1
ATOM 3220 C CA . TYR B 1 111 ? -2.498 -14.867 -19.031 1 98.75 111 TYR B CA 1
ATOM 3221 C C . TYR B 1 111 ? -3.979 -15.133 -19.266 1 98.75 111 TYR B C 1
ATOM 3223 O O . TYR B 1 111 ? -4.777 -14.195 -19.344 1 98.75 111 TYR B O 1
ATOM 3231 N N . GLY B 1 112 ? -4.301 -16.375 -19.438 1 98.81 112 GLY B N 1
ATOM 3232 C CA . GLY B 1 112 ? -5.668 -16.859 -19.562 1 98.81 112 GLY B CA 1
ATOM 3233 C C . GLY B 1 112 ? -5.98 -18.016 -18.641 1 98.81 112 GLY B C 1
ATOM 3234 O O . GLY B 1 112 ? -5.117 -18.859 -18.375 1 98.81 112 GLY B O 1
ATOM 3235 N N . ARG B 1 113 ? -7.195 -18.062 -18.203 1 98.75 113 ARG B N 1
ATOM 3236 C CA . ARG B 1 113 ? -7.668 -19.188 -17.391 1 98.75 113 ARG B CA 1
ATOM 3237 C C . ARG B 1 113 ? -8.891 -19.844 -18.031 1 98.75 113 ARG B C 1
ATOM 3239 O O . ARG B 1 113 ? -9.75 -19.156 -18.594 1 98.75 113 ARG B O 1
ATOM 3246 N N . TYR B 1 114 ? -8.922 -21.094 -17.984 1 98.81 114 TYR B N 1
ATOM 3247 C CA . TYR B 1 114 ? -10.055 -21.875 -18.453 1 98.81 114 TYR B CA 1
ATOM 3248 C C . TYR B 1 114 ? -10.492 -22.891 -17.391 1 98.81 114 TYR B C 1
ATOM 3250 O O . TYR B 1 114 ? -9.672 -23.641 -16.859 1 98.81 114 TYR B O 1
ATOM 3258 N N . HIS B 1 115 ? -11.789 -22.891 -17.156 1 98.62 115 HIS B N 1
ATOM 3259 C CA . HIS B 1 115 ? -12.367 -23.75 -16.125 1 98.62 115 HIS B CA 1
ATOM 3260 C C . HIS B 1 115 ? -13.086 -24.938 -16.734 1 98.62 115 HIS B C 1
ATOM 3262 O O . HIS B 1 115 ? -14.188 -24.812 -17.266 1 98.62 115 HIS B O 1
ATOM 3268 N N . LEU B 1 116 ? -12.555 -26.094 -16.578 1 98.06 116 LEU B N 1
ATOM 3269 C CA . LEU B 1 116 ? -12.961 -27.297 -17.312 1 98.06 116 LEU B CA 1
ATOM 3270 C C . LEU B 1 116 ? -14.078 -28.016 -16.562 1 98.06 116 LEU B C 1
ATOM 3272 O O . LEU B 1 116 ? -15.039 -28.484 -17.172 1 98.06 116 LEU B O 1
ATOM 3276 N N . LEU B 1 117 ? -13.82 -28.219 -15.273 1 97.88 117 LEU B N 1
ATOM 3277 C CA . LEU B 1 117 ? -14.773 -28.938 -14.438 1 97.88 117 LEU B CA 1
ATOM 3278 C C . LEU B 1 117 ? -15.133 -28.125 -13.195 1 97.88 117 LEU B C 1
ATOM 3280 O O . LEU B 1 117 ? -14.305 -27.375 -12.672 1 97.88 117 LEU B O 1
ATOM 3284 N N . LYS B 1 118 ? -16.344 -28.344 -12.758 1 97.12 118 LYS B N 1
ATOM 3285 C CA . LYS B 1 118 ? -16.812 -27.75 -11.516 1 97.12 118 LYS B CA 1
ATOM 3286 C C . LYS B 1 118 ? -17.375 -28.812 -10.57 1 97.12 118 LYS B C 1
ATOM 3288 O O . LYS B 1 118 ? -18.188 -29.641 -10.977 1 97.12 118 LYS B O 1
ATOM 3293 N N . GLN B 1 119 ? -16.875 -28.688 -9.438 1 97.75 119 GLN B N 1
ATOM 3294 C CA . GLN B 1 119 ? -17.359 -29.641 -8.445 1 97.75 119 GLN B CA 1
ATOM 3295 C C . GLN B 1 119 ? -18.859 -29.453 -8.195 1 97.75 119 GLN B C 1
ATOM 3297 O O . GLN B 1 119 ? -19.344 -28.328 -8.109 1 97.75 119 GLN B O 1
ATOM 3302 N N . THR B 1 120 ? -19.516 -30.656 -7.945 1 96.44 120 THR B N 1
ATOM 3303 C CA . THR B 1 120 ? -20.953 -30.594 -7.695 1 96.44 120 THR B CA 1
ATOM 3304 C C . THR B 1 120 ? -21.281 -31.094 -6.289 1 96.44 120 THR B C 1
ATOM 3306 O O . THR B 1 120 ? -20.531 -31.891 -5.715 1 96.44 120 THR B O 1
ATOM 3309 N N . GLN B 1 121 ? -22.422 -30.688 -5.797 1 93.94 121 GLN B N 1
ATOM 3310 C CA . GLN B 1 121 ? -22.859 -31.031 -4.441 1 93.94 121 GLN B CA 1
ATOM 3311 C C . GLN B 1 121 ? -23.203 -32.5 -4.324 1 93.94 121 GLN B C 1
ATOM 3313 O O . GLN B 1 121 ? -23.047 -33.094 -3.262 1 93.94 121 GLN B O 1
ATOM 3318 N N . ASP B 1 122 ? -23.719 -33 -5.473 1 92.56 122 ASP B N 1
ATOM 3319 C CA . ASP B 1 122 ? -24.141 -34.406 -5.453 1 92.56 122 ASP B CA 1
ATOM 3320 C C . ASP B 1 122 ? -22.969 -35.344 -5.703 1 92.56 122 ASP B C 1
ATOM 3322 O O . ASP B 1 122 ? -23.156 -36.531 -5.895 1 92.56 122 ASP B O 1
ATOM 3326 N N . ASP B 1 123 ? -21.797 -34.875 -5.828 1 92.31 123 ASP B N 1
ATOM 3327 C CA . ASP B 1 123 ? -20.531 -35.594 -5.969 1 92.31 123 ASP B CA 1
ATOM 3328 C C . ASP B 1 123 ? -20.438 -36.312 -7.316 1 92.31 123 ASP B C 1
ATOM 3330 O O . ASP B 1 123 ? -19.625 -37.219 -7.5 1 92.31 123 ASP B O 1
ATOM 3334 N N . LYS B 1 124 ? -21.359 -35.969 -8.227 1 94.75 124 LYS B N 1
ATOM 3335 C CA . LYS B 1 124 ? -21.203 -36.469 -9.586 1 94.75 124 LYS B CA 1
ATOM 3336 C C . LYS B 1 124 ? -19.891 -36 -10.203 1 94.75 124 LYS B C 1
ATOM 3338 O O . LYS B 1 124 ? -19.219 -36.75 -10.922 1 94.75 124 LYS B O 1
ATOM 3343 N N . MET B 1 125 ? -19.609 -34.812 -9.969 1 96.81 125 MET B N 1
ATOM 3344 C CA . MET B 1 125 ? -18.297 -34.281 -10.281 1 96.81 125 MET B CA 1
ATOM 3345 C C . MET B 1 125 ? -17.547 -33.906 -9 1 96.81 125 MET B C 1
ATOM 3347 O O . MET B 1 125 ? -17.703 -32.812 -8.477 1 96.81 125 MET B O 1
ATOM 3351 N N . PRO B 1 126 ? -16.656 -34.688 -8.609 1 97.12 126 PRO B N 1
ATOM 3352 C CA . PRO B 1 126 ? -16.125 -34.562 -7.25 1 97.12 126 PRO B CA 1
ATOM 3353 C C . PRO B 1 126 ? -15.031 -33.5 -7.137 1 97.12 126 PRO B C 1
ATOM 3355 O O . PRO B 1 126 ? -14.633 -33.156 -6.027 1 97.12 126 PRO B O 1
ATOM 3358 N N . ILE B 1 127 ? -14.523 -33 -8.289 1 98.38 127 ILE B N 1
ATOM 3359 C CA . ILE B 1 127 ? -13.461 -32 -8.211 1 98.38 127 ILE B CA 1
ATOM 3360 C C . ILE B 1 127 ? -13.719 -30.875 -9.211 1 98.38 127 ILE B C 1
ATOM 3362 O O . ILE B 1 127 ? -14.484 -31.062 -10.164 1 98.38 127 ILE B O 1
ATOM 3366 N N . SER B 1 128 ? -13.148 -29.703 -8.922 1 98.62 128 SER B N 1
ATOM 3367 C CA . SER B 1 128 ? -13.016 -28.656 -9.93 1 98.62 128 SER B CA 1
ATOM 3368 C C . SER B 1 128 ? -11.641 -28.703 -10.586 1 98.62 128 SER B C 1
ATOM 3370 O O . SER B 1 128 ? -10.648 -29.016 -9.938 1 98.62 128 SER B O 1
ATOM 3372 N N . LEU B 1 129 ? -11.633 -28.422 -11.844 1 98.81 129 LEU B N 1
ATOM 3373 C CA . LEU B 1 129 ? -10.406 -28.469 -12.625 1 98.81 129 LEU B CA 1
ATOM 3374 C C . LEU B 1 129 ? -10.289 -27.25 -13.531 1 98.81 129 LEU B C 1
ATOM 3376 O O . LEU B 1 129 ? -11.219 -26.922 -14.273 1 98.81 129 LEU B O 1
ATOM 3380 N N . SER B 1 130 ? -9.156 -26.531 -13.414 1 98.75 130 SER B N 1
ATOM 3381 C CA . SER B 1 130 ? -8.891 -25.359 -14.234 1 98.75 130 SER B CA 1
ATOM 3382 C C . SER B 1 130 ? -7.445 -25.344 -14.734 1 98.75 130 SER B C 1
ATOM 3384 O O . SER B 1 130 ? -6.59 -26.031 -14.172 1 98.75 130 SER B O 1
ATOM 3386 N N . PHE B 1 131 ? -7.168 -24.656 -15.742 1 98.12 131 PHE B N 1
ATOM 3387 C CA . PHE B 1 131 ? -5.777 -24.453 -16.141 1 98.12 131 PHE B CA 1
ATOM 3388 C C . PHE B 1 131 ? -5.52 -23 -16.5 1 98.12 131 PHE B C 1
ATOM 3390 O O . PHE B 1 131 ? -6.457 -22.25 -16.781 1 98.12 131 PHE B O 1
ATOM 3397 N N . MET B 1 132 ? -4.328 -22.594 -16.469 1 98.75 132 MET B N 1
ATOM 3398 C CA . MET B 1 132 ? -3.84 -21.25 -16.797 1 98.75 132 MET B CA 1
ATOM 3399 C C . MET B 1 132 ? -2.584 -21.344 -17.672 1 98.75 132 MET B C 1
ATOM 3401 O O . MET B 1 132 ? -1.696 -22.156 -17.391 1 98.75 132 MET B O 1
ATOM 3405 N N . GLY B 1 133 ? -2.5 -20.484 -18.672 1 98.88 133 GLY B N 1
ATOM 3406 C CA . GLY B 1 133 ? -1.293 -20.203 -19.438 1 98.88 133 GLY B CA 1
ATOM 3407 C C . GLY B 1 133 ? -0.915 -18.734 -19.453 1 98.88 133 GLY B C 1
ATOM 3408 O O . GLY B 1 133 ? -1.785 -17.875 -19.516 1 98.88 133 GLY B O 1
ATOM 3409 N N . ALA B 1 134 ? 0.419 -18.5 -19.422 1 98.88 134 ALA B N 1
ATOM 3410 C CA . ALA B 1 134 ? 0.851 -17.109 -19.375 1 98.88 134 ALA B CA 1
ATOM 3411 C C . ALA B 1 134 ? 2.115 -16.891 -20.188 1 98.88 134 ALA B C 1
ATOM 3413 O O . ALA B 1 134 ? 2.914 -17.812 -20.359 1 98.88 134 ALA B O 1
ATOM 3414 N N . ALA B 1 135 ? 2.254 -15.734 -20.672 1 98.88 135 ALA B N 1
ATOM 3415 C CA . ALA B 1 135 ? 3.447 -15.234 -21.344 1 98.88 135 ALA B CA 1
ATOM 3416 C C . ALA B 1 135 ? 3.848 -13.859 -20.812 1 98.88 135 ALA B C 1
ATOM 3418 O O . ALA B 1 135 ? 3.018 -12.953 -20.719 1 98.88 135 ALA B O 1
ATOM 3419 N N . GLY B 1 136 ? 5.105 -13.766 -20.438 1 98.69 136 GLY B N 1
ATOM 3420 C CA . GLY B 1 136 ? 5.566 -12.516 -19.844 1 98.69 136 GLY B CA 1
ATOM 3421 C C . GLY B 1 136 ? 6.875 -12.023 -20.438 1 98.69 136 GLY B C 1
ATOM 3422 O O . GLY B 1 136 ? 7.566 -12.766 -21.125 1 98.69 136 GLY B O 1
ATOM 3423 N N . VAL B 1 137 ? 7.148 -10.758 -20.141 1 98.44 137 VAL B N 1
ATOM 3424 C CA . VAL B 1 137 ? 8.383 -10.148 -20.641 1 98.44 137 VAL B CA 1
ATOM 3425 C C . VAL B 1 137 ? 8.922 -9.164 -19.594 1 98.44 137 VAL B C 1
ATOM 3427 O O . VAL B 1 137 ? 8.156 -8.398 -19 1 98.44 137 VAL B O 1
ATOM 3430 N N . ASN B 1 138 ? 10.234 -9.281 -19.344 1 97.38 138 ASN B N 1
ATOM 3431 C CA . ASN B 1 138 ? 10.945 -8.289 -18.547 1 97.38 138 ASN B CA 1
ATOM 3432 C C . ASN B 1 138 ? 11.156 -6.992 -19.328 1 97.38 138 ASN B C 1
ATOM 3434 O O . ASN B 1 138 ? 11.672 -7.012 -20.453 1 97.38 138 ASN B O 1
ATOM 3438 N N . THR B 1 139 ? 10.836 -5.855 -18.656 1 96.5 139 THR B N 1
ATOM 3439 C CA . THR B 1 139 ? 10.961 -4.602 -19.391 1 96.5 139 THR B CA 1
ATOM 3440 C C . THR B 1 139 ? 11.883 -3.635 -18.656 1 96.5 139 THR B C 1
ATOM 3442 O O . THR B 1 139 ? 11.875 -2.432 -18.938 1 96.5 139 THR B O 1
ATOM 3445 N N . SER B 1 140 ? 12.664 -4.078 -17.75 1 94.94 140 SER B N 1
ATOM 3446 C CA . SER B 1 140 ? 13.648 -3.246 -17.078 1 94.94 140 SER B CA 1
ATOM 3447 C C . SER B 1 140 ? 14.625 -2.619 -18.062 1 94.94 140 SER B C 1
ATOM 3449 O O . SER B 1 140 ? 14.812 -3.141 -19.172 1 94.94 140 SER B O 1
ATOM 3451 N N . ASN B 1 141 ? 15.172 -1.471 -17.641 1 91.62 141 ASN B N 1
ATOM 3452 C CA . ASN B 1 141 ? 16.188 -0.821 -18.453 1 91.62 141 ASN B CA 1
ATOM 3453 C C . ASN B 1 141 ? 17.562 -1.464 -18.25 1 91.62 141 ASN B C 1
ATOM 3455 O O . ASN B 1 141 ? 18.109 -1.418 -17.141 1 91.62 141 ASN B O 1
ATOM 3459 N N . TYR B 1 142 ? 18.094 -1.99 -19.328 1 89.56 142 TYR B N 1
ATOM 3460 C CA . TYR B 1 142 ? 19.359 -2.688 -19.234 1 89.56 142 TYR B CA 1
ATOM 3461 C C . TYR B 1 142 ? 20.469 -1.916 -19.953 1 89.56 142 TYR B C 1
ATOM 3463 O O . TYR B 1 142 ? 21.531 -2.463 -20.234 1 89.56 142 TYR B O 1
ATOM 3471 N N . GLN B 1 143 ? 20.297 -0.673 -20.156 1 86.38 143 GLN B N 1
ATOM 3472 C CA . GLN B 1 143 ? 21.234 0.136 -20.938 1 86.38 143 GLN B CA 1
ATOM 3473 C C . GLN B 1 143 ? 22.531 0.359 -20.188 1 86.38 143 GLN B C 1
ATOM 3475 O O . GLN B 1 143 ? 23.531 0.757 -20.781 1 86.38 143 GLN B O 1
ATOM 3480 N N . PHE B 1 144 ? 22.484 0.061 -18.984 1 84.88 144 PHE B N 1
ATOM 3481 C CA . PHE B 1 144 ? 23.688 0.248 -18.188 1 84.88 144 PHE B CA 1
ATOM 3482 C C . PHE B 1 144 ? 24.703 -0.846 -18.484 1 84.88 144 PHE B C 1
ATOM 3484 O O . PHE B 1 144 ? 25.875 -0.727 -18.109 1 84.88 144 PHE B O 1
ATOM 3491 N N . LEU B 1 145 ? 24.234 -1.837 -19.125 1 84.19 145 LEU B N 1
ATOM 3492 C CA . LEU B 1 145 ? 25.125 -2.957 -19.422 1 84.19 145 LEU B CA 1
ATOM 3493 C C . LEU B 1 145 ? 26.094 -2.59 -20.531 1 84.19 145 LEU B C 1
ATOM 3495 O O . LEU B 1 145 ? 25.734 -1.895 -21.484 1 84.19 145 LEU B O 1
ATOM 3499 N N . GLN B 1 146 ? 27.281 -3.043 -20.25 1 84.81 146 GLN B N 1
ATOM 3500 C CA . GLN B 1 146 ? 28.297 -2.84 -21.281 1 84.81 146 GLN B CA 1
ATOM 3501 C C . GLN B 1 146 ? 28.078 -3.781 -22.469 1 84.81 146 GLN B C 1
ATOM 3503 O O . GLN B 1 146 ? 28.312 -3.41 -23.609 1 84.81 146 GLN B O 1
ATOM 3508 N N . GLU B 1 147 ? 27.547 -4.844 -22.125 1 82.31 147 GLU B N 1
ATOM 3509 C CA . GLU B 1 147 ? 27.203 -5.816 -23.156 1 82.31 147 GLU B CA 1
ATOM 3510 C C . GLU B 1 147 ? 25.859 -5.5 -23.797 1 82.31 147 GLU B C 1
ATOM 3512 O O . GLU B 1 147 ? 25.188 -4.547 -23.391 1 82.31 147 GLU B O 1
ATOM 3517 N N . ALA B 1 148 ? 25.641 -6.254 -24.812 1 84.62 148 ALA B N 1
ATOM 3518 C CA . ALA B 1 148 ? 24.359 -6.07 -25.5 1 84.62 148 ALA B CA 1
ATOM 3519 C C . ALA B 1 148 ? 23.188 -6.34 -24.547 1 84.62 148 ALA B C 1
ATOM 3521 O O . ALA B 1 148 ? 23.25 -7.273 -23.734 1 84.62 148 ALA B O 1
ATOM 3522 N N . ASN B 1 149 ? 22.219 -5.496 -24.609 1 89.12 149 ASN B N 1
ATOM 3523 C CA . ASN B 1 149 ? 20.984 -5.723 -23.859 1 89.12 149 ASN B CA 1
ATOM 3524 C C . ASN B 1 149 ? 20.281 -6.992 -24.312 1 89.12 149 ASN B C 1
ATOM 3526 O O . ASN B 1 149 ? 20.25 -7.297 -25.516 1 89.12 149 ASN B O 1
ATOM 3530 N N . PRO B 1 150 ? 19.734 -7.781 -23.312 1 94.19 150 PRO B N 1
ATOM 3531 C CA . PRO B 1 150 ? 18.859 -8.867 -23.781 1 94.19 150 PRO B CA 1
ATOM 3532 C C . PRO B 1 150 ? 17.734 -8.367 -24.688 1 94.19 150 PRO B C 1
ATOM 3534 O O . PRO B 1 150 ? 17.188 -7.293 -24.453 1 94.19 150 PRO B O 1
ATOM 3537 N N . ASN B 1 151 ? 17.531 -9.109 -25.781 1 94.44 151 ASN B N 1
ATOM 3538 C CA . ASN B 1 151 ? 16.453 -8.719 -26.672 1 94.44 151 ASN B CA 1
ATOM 3539 C C . ASN B 1 151 ? 15.102 -9.227 -26.188 1 94.44 151 ASN B C 1
ATOM 3541 O O . ASN B 1 151 ? 15.023 -9.883 -25.141 1 94.44 151 ASN B O 1
ATOM 3545 N N . PHE B 1 152 ? 14.102 -8.977 -26.906 1 96.25 152 PHE B N 1
ATOM 3546 C CA . PHE B 1 152 ? 12.734 -9.281 -26.5 1 96.25 152 PHE B CA 1
ATOM 3547 C C . PHE B 1 152 ? 12.57 -10.773 -26.219 1 96.25 152 PHE B C 1
ATOM 3549 O O . PHE B 1 152 ? 11.984 -11.156 -25.203 1 96.25 152 PHE B O 1
ATOM 3556 N N . VAL B 1 153 ? 13.008 -11.594 -27.094 1 97.44 153 VAL B N 1
ATOM 3557 C CA . VAL B 1 153 ? 12.867 -13.039 -26.969 1 97.44 153 VAL B CA 1
ATOM 3558 C C . VAL B 1 153 ? 13.609 -13.531 -25.734 1 97.44 153 VAL B C 1
ATOM 3560 O O . VAL B 1 153 ? 13.078 -14.312 -24.953 1 97.44 153 VAL B O 1
ATOM 3563 N N . GLU B 1 154 ? 14.805 -13.008 -25.484 1 97.19 154 GLU B N 1
ATOM 3564 C CA . GLU B 1 154 ? 15.625 -13.391 -24.328 1 97.19 154 GLU B CA 1
ATOM 3565 C C . GLU B 1 154 ? 14.961 -12.969 -23.016 1 97.19 154 GLU B C 1
ATOM 3567 O O . GLU B 1 154 ? 15.133 -13.625 -22 1 97.19 154 GLU B O 1
ATOM 3572 N N . ARG B 1 155 ? 14.172 -11.906 -23.047 1 97.94 155 ARG B N 1
ATOM 3573 C CA . ARG B 1 155 ? 13.523 -11.359 -21.859 1 97.94 155 ARG B CA 1
ATOM 3574 C C . ARG B 1 155 ? 12.188 -12.055 -21.594 1 97.94 155 ARG B C 1
ATOM 3576 O O . ARG B 1 155 ? 11.523 -11.773 -20.594 1 97.94 155 ARG B O 1
ATOM 3583 N N . SER B 1 156 ? 11.828 -12.977 -22.484 1 98.62 156 SER B N 1
ATOM 3584 C CA . SER B 1 156 ? 10.5 -13.586 -22.406 1 98.62 156 SER B CA 1
ATOM 3585 C C . SER B 1 156 ? 10.516 -14.828 -21.531 1 98.62 156 SER B C 1
ATOM 3587 O O . SER B 1 156 ? 11.523 -15.523 -21.438 1 98.62 156 SER B O 1
ATOM 3589 N N . SER B 1 157 ? 9.398 -15.055 -20.891 1 98.75 157 SER B N 1
ATOM 3590 C CA . SER B 1 157 ? 9.164 -16.266 -20.094 1 98.75 157 SER B CA 1
ATOM 3591 C C . SER B 1 157 ? 7.707 -16.688 -20.156 1 98.75 157 SER B C 1
ATOM 3593 O O . SER B 1 157 ? 6.832 -15.891 -20.5 1 98.75 157 SER B O 1
ATOM 3595 N N . PHE B 1 158 ? 7.43 -17.938 -19.859 1 98.88 158 PHE B N 1
ATOM 3596 C CA . PHE B 1 158 ? 6.109 -18.547 -19.969 1 98.88 158 PHE B CA 1
ATOM 3597 C C . PHE B 1 158 ? 5.766 -19.328 -18.703 1 98.88 158 PHE B C 1
ATOM 3599 O O . PHE B 1 158 ? 6.66 -19.781 -18 1 98.88 158 PHE B O 1
ATOM 3606 N N . ALA B 1 159 ? 4.516 -19.453 -18.469 1 98.81 159 ALA B N 1
ATOM 3607 C CA . ALA B 1 159 ? 4.066 -20.219 -17.312 1 98.81 159 ALA B CA 1
ATOM 3608 C C . ALA B 1 159 ? 2.811 -21.016 -17.656 1 98.81 159 ALA B C 1
ATOM 3610 O O . ALA B 1 159 ? 2.01 -20.609 -18.5 1 98.81 159 ALA B O 1
ATOM 3611 N N . PHE B 1 160 ? 2.701 -22.109 -16.984 1 98.69 160 PHE B N 1
ATOM 3612 C CA . PHE B 1 160 ? 1.526 -22.984 -17.031 1 98.69 160 PHE B CA 1
ATOM 3613 C C . PHE B 1 160 ? 1.182 -23.5 -15.641 1 98.69 160 PHE B C 1
ATOM 3615 O O . PHE B 1 160 ? 2.074 -23.797 -14.852 1 98.69 160 PHE B O 1
ATOM 3622 N N . GLN B 1 161 ? -0.106 -23.578 -15.383 1 98.69 161 GLN B N 1
ATOM 3623 C CA . GLN B 1 161 ? -0.6 -24.094 -14.109 1 98.69 161 GLN B CA 1
ATOM 3624 C C . GLN B 1 161 ? -1.889 -24.875 -14.297 1 98.69 161 GLN B C 1
ATOM 3626 O O . GLN B 1 161 ? -2.838 -24.391 -14.922 1 98.69 161 GLN B O 1
ATOM 3631 N N . LEU B 1 162 ? -1.883 -26.109 -13.82 1 98.81 162 LEU B N 1
ATOM 3632 C CA . LEU B 1 162 ? -3.102 -26.906 -13.68 1 98.81 162 LEU B CA 1
ATOM 3633 C C . LEU B 1 162 ? -3.596 -26.891 -12.234 1 98.81 162 LEU B C 1
ATOM 3635 O O . LEU B 1 162 ? -2.812 -27.078 -11.305 1 98.81 162 LEU B O 1
ATOM 3639 N N . MET B 1 163 ? -4.879 -26.609 -12.062 1 98.88 163 MET B N 1
ATOM 3640 C CA . MET B 1 163 ? -5.43 -26.516 -10.719 1 98.88 163 MET B CA 1
ATOM 3641 C C . MET B 1 163 ? -6.539 -27.531 -10.508 1 98.88 163 MET B C 1
ATOM 3643 O O . MET B 1 163 ? -7.559 -27.5 -11.203 1 98.88 163 MET B O 1
ATOM 3647 N N . ALA B 1 164 ? -6.332 -28.438 -9.617 1 98.88 164 ALA B N 1
ATOM 3648 C CA . ALA B 1 164 ? -7.344 -29.391 -9.18 1 98.88 164 ALA B CA 1
ATOM 3649 C C . ALA B 1 164 ? -7.715 -29.156 -7.719 1 98.88 164 ALA B C 1
ATOM 3651 O O . ALA B 1 164 ? -6.859 -29.234 -6.832 1 98.88 164 ALA B O 1
ATOM 3652 N N . ALA B 1 165 ? -9.008 -28.922 -7.504 1 98.94 165 ALA B N 1
ATOM 3653 C CA . ALA B 1 165 ? -9.398 -28.531 -6.148 1 98.94 165 ALA B CA 1
ATOM 3654 C C . ALA B 1 165 ? -10.688 -29.25 -5.73 1 98.94 165 ALA B C 1
ATOM 3656 O O . ALA B 1 165 ? -11.469 -29.688 -6.582 1 98.94 165 ALA B O 1
ATOM 3657 N N . ARG B 1 166 ? -10.852 -29.312 -4.422 1 98.75 166 ARG B N 1
ATOM 3658 C CA . ARG B 1 166 ? -12.062 -29.922 -3.857 1 98.75 166 ARG B CA 1
ATOM 3659 C C . ARG B 1 166 ? -12.414 -29.281 -2.518 1 98.75 166 ARG B C 1
ATOM 3661 O O . ARG B 1 166 ? -11.531 -29.031 -1.691 1 98.75 166 ARG B O 1
ATOM 3668 N N . ARG B 1 167 ? -13.602 -28.984 -2.455 1 98.31 167 ARG B N 1
ATOM 3669 C CA . ARG B 1 167 ? -14.188 -28.672 -1.154 1 98.31 167 ARG B CA 1
ATOM 3670 C C . ARG B 1 167 ? -14.609 -29.938 -0.43 1 98.31 167 ARG B C 1
ATOM 3672 O O . ARG B 1 167 ? -15.672 -30.5 -0.723 1 98.31 167 ARG B O 1
ATOM 3679 N N . PHE B 1 168 ? -13.883 -30.344 0.618 1 97.81 168 PHE B N 1
ATOM 3680 C CA . PHE B 1 168 ? -14.109 -31.609 1.288 1 97.81 168 PHE B CA 1
ATOM 3681 C C . PHE B 1 168 ? -15.227 -31.5 2.318 1 97.81 168 PHE B C 1
ATOM 3683 O O . PHE B 1 168 ? -15.922 -32.469 2.604 1 97.81 168 PHE B O 1
ATOM 3690 N N . SER B 1 169 ? -15.336 -30.281 2.861 1 96.69 169 SER B N 1
ATOM 3691 C CA . SER B 1 169 ? -16.375 -29.953 3.834 1 96.69 169 SER B CA 1
ATOM 3692 C C . SER B 1 169 ? -16.719 -28.469 3.795 1 96.69 169 SER B C 1
ATOM 3694 O O . SER B 1 169 ? -16.203 -27.719 2.963 1 96.69 169 SER B O 1
ATOM 3696 N N . ASP B 1 170 ? -17.562 -28.125 4.699 1 95.19 170 ASP B N 1
ATOM 3697 C CA . ASP B 1 170 ? -17.922 -26.719 4.77 1 95.19 170 ASP B CA 1
ATOM 3698 C C . ASP B 1 170 ? -16.766 -25.875 5.266 1 95.19 170 ASP B C 1
ATOM 3700 O O . ASP B 1 170 ? -16.781 -24.641 5.145 1 95.19 170 ASP B O 1
ATOM 3704 N N . LYS B 1 171 ? -15.719 -26.516 5.707 1 97.69 171 LYS B N 1
ATOM 3705 C CA . LYS B 1 171 ? -14.648 -25.75 6.332 1 97.69 171 LYS B CA 1
ATOM 3706 C C . LYS B 1 171 ? -13.32 -25.953 5.598 1 97.69 171 LYS B C 1
ATOM 3708 O O . LYS B 1 171 ? -12.422 -25.125 5.691 1 97.69 171 LYS B O 1
ATOM 3713 N N . ILE B 1 172 ? -13.227 -27.062 4.918 1 98.56 172 ILE B N 1
ATOM 3714 C CA . ILE B 1 172 ? -11.898 -27.406 4.418 1 98.56 172 ILE B CA 1
ATOM 3715 C C . ILE B 1 172 ? -11.93 -27.484 2.893 1 98.56 172 ILE B C 1
ATOM 3717 O O . ILE B 1 172 ? -12.719 -28.234 2.314 1 98.56 172 ILE B O 1
ATOM 3721 N N . SER B 1 173 ? -11.109 -26.781 2.225 1 98.75 173 SER B N 1
ATOM 3722 C CA . SER B 1 173 ? -10.852 -26.844 0.791 1 98.75 173 SER B CA 1
ATOM 3723 C C . SER B 1 173 ? -9.359 -27.016 0.506 1 98.75 173 SER B C 1
ATOM 3725 O O . SER B 1 173 ? -8.523 -26.422 1.175 1 98.75 173 SER B O 1
ATOM 3727 N N . LEU B 1 174 ? -9.094 -27.875 -0.468 1 98.88 174 LEU B N 1
ATOM 3728 C CA . LEU B 1 174 ? -7.707 -28.109 -0.859 1 98.88 174 LEU B CA 1
ATOM 3729 C C . LEU B 1 174 ? -7.555 -28.047 -2.375 1 98.88 174 LEU B C 1
ATOM 3731 O O . LEU B 1 174 ? -8.484 -28.391 -3.111 1 98.88 174 LEU B O 1
ATOM 3735 N N . GLN B 1 175 ? -6.391 -27.641 -2.828 1 98.94 175 GLN B N 1
ATOM 3736 C CA . GLN B 1 175 ? -6.039 -27.594 -4.242 1 98.94 175 GLN B CA 1
ATOM 3737 C C . GLN B 1 175 ? -4.605 -28.062 -4.473 1 98.94 175 GLN B C 1
ATOM 3739 O O . GLN B 1 175 ? -3.701 -27.703 -3.713 1 98.94 175 GLN B O 1
ATOM 3744 N N . VAL B 1 176 ? -4.422 -28.844 -5.473 1 98.94 176 VAL B N 1
ATOM 3745 C CA . VAL B 1 176 ? -3.104 -29.234 -5.953 1 98.94 176 VAL B CA 1
ATOM 3746 C C . VAL B 1 176 ? -2.875 -28.672 -7.352 1 98.94 176 VAL B C 1
ATOM 3748 O O . VAL B 1 176 ? -3.758 -28.734 -8.211 1 98.94 176 VAL B O 1
ATOM 3751 N N . SER B 1 177 ? -1.674 -28.109 -7.535 1 98.88 177 SER B N 1
ATOM 3752 C CA . SER B 1 177 ? -1.434 -27.406 -8.789 1 98.88 177 SER B CA 1
ATOM 3753 C C . SER B 1 177 ? -0.066 -27.75 -9.367 1 98.88 177 SER B C 1
ATOM 3755 O O . SER B 1 177 ? 0.935 -27.109 -9.031 1 98.88 177 SER B O 1
ATOM 3757 N N . PRO B 1 178 ? 0.013 -28.766 -10.25 1 98.81 178 PRO B N 1
ATOM 3758 C CA . PRO B 1 178 ? 1.229 -28.844 -11.062 1 98.81 178 PRO B CA 1
ATOM 3759 C C . PRO B 1 178 ? 1.523 -27.547 -11.812 1 98.81 178 PRO B C 1
ATOM 3761 O O . PRO B 1 178 ? 0.62 -26.953 -12.414 1 98.81 178 PRO B O 1
ATOM 3764 N N . MET B 1 179 ? 2.783 -27.094 -11.742 1 98.62 179 MET B N 1
ATOM 3765 C CA . MET B 1 179 ? 3.164 -25.812 -12.305 1 98.62 179 MET B CA 1
ATOM 3766 C C . MET B 1 179 ? 4.453 -25.922 -13.109 1 98.62 179 MET B C 1
ATOM 3768 O O . MET B 1 179 ? 5.301 -26.766 -12.812 1 98.62 179 MET B O 1
ATOM 3772 N N . MET B 1 180 ? 4.555 -25.016 -14.039 1 98.56 180 MET B N 1
ATOM 3773 C CA . MET B 1 180 ? 5.773 -24.922 -14.836 1 98.56 180 MET B CA 1
ATOM 3774 C C . MET B 1 180 ? 6.07 -23.469 -15.203 1 98.56 180 MET B C 1
ATOM 3776 O O . MET B 1 180 ? 5.152 -22.672 -15.422 1 98.56 180 MET B O 1
ATOM 3780 N N . ALA B 1 181 ? 7.32 -23.109 -15.281 1 98.81 181 ALA B N 1
ATOM 3781 C CA . ALA B 1 181 ? 7.812 -21.844 -15.828 1 98.81 181 ALA B CA 1
ATOM 3782 C C . ALA B 1 181 ? 8.992 -22.078 -16.766 1 98.81 181 ALA B C 1
ATOM 3784 O O . ALA B 1 181 ? 9.859 -22.906 -16.484 1 98.81 181 ALA B O 1
ATOM 3785 N N . TYR B 1 182 ? 8.984 -21.406 -17.812 1 98.88 182 TYR B N 1
ATOM 3786 C CA . TYR B 1 182 ? 10.062 -21.5 -18.781 1 98.88 182 TYR B CA 1
ATOM 3787 C C . TYR B 1 182 ? 10.633 -20.125 -19.109 1 98.88 182 TYR B C 1
ATOM 3789 O O . TYR B 1 182 ? 9.906 -19.25 -19.578 1 98.88 182 TYR B O 1
ATOM 3797 N N . PHE B 1 183 ? 11.867 -19.969 -18.891 1 98.75 183 PHE B N 1
ATOM 3798 C CA . PHE B 1 183 ? 12.602 -18.766 -19.281 1 98.75 183 PHE B CA 1
ATOM 3799 C C . PHE B 1 183 ? 13.414 -19.016 -20.531 1 98.75 183 PHE B C 1
ATOM 3801 O O . PHE B 1 183 ? 14.234 -19.938 -20.578 1 98.75 183 PHE B O 1
ATOM 3808 N N . VAL B 1 184 ? 13.18 -18.172 -21.547 1 98.44 184 VAL B N 1
ATOM 3809 C CA . VAL B 1 184 ? 13.922 -18.359 -22.797 1 98.44 184 VAL B CA 1
ATOM 3810 C C . VAL B 1 184 ? 15.422 -18.219 -22.531 1 98.44 184 VAL B C 1
ATOM 3812 O O . VAL B 1 184 ? 16.219 -19.016 -23.016 1 98.44 184 VAL B O 1
ATOM 3815 N N . ASP B 1 185 ? 15.75 -17.188 -21.719 1 96.88 185 ASP B N 1
ATOM 3816 C CA . ASP B 1 185 ? 17.125 -16.969 -21.297 1 96.88 185 ASP B CA 1
ATOM 3817 C C . ASP B 1 185 ? 17.188 -16.625 -19.812 1 96.88 185 ASP B C 1
ATOM 3819 O O . ASP B 1 185 ? 16.891 -15.492 -19.406 1 96.88 185 ASP B O 1
ATOM 3823 N N . PRO B 1 186 ? 17.594 -17.609 -19.016 1 95.44 186 PRO B N 1
ATOM 3824 C CA . PRO B 1 186 ? 17.75 -17.312 -17.594 1 95.44 186 PRO B CA 1
ATOM 3825 C C . PRO B 1 186 ? 18.969 -16.438 -17.312 1 95.44 186 PRO B C 1
ATOM 3827 O O . PRO B 1 186 ? 19.891 -16.875 -16.594 1 95.44 186 PRO B O 1
ATOM 3830 N N . ASN B 1 187 ? 18.938 -15.258 -17.734 1 92.88 187 ASN B N 1
ATOM 3831 C CA . ASN B 1 187 ? 20.047 -14.305 -17.641 1 92.88 187 ASN B CA 1
ATOM 3832 C C . ASN B 1 187 ? 20.281 -13.867 -16.203 1 92.88 187 ASN B C 1
ATOM 3834 O O . ASN B 1 187 ? 19.359 -13.477 -15.5 1 92.88 187 ASN B O 1
ATOM 3838 N N . PRO B 1 188 ? 21.516 -13.82 -15.781 1 90.75 188 PRO B N 1
ATOM 3839 C CA . PRO B 1 188 ? 21.828 -13.461 -14.391 1 90.75 188 PRO B CA 1
ATOM 3840 C C . PRO B 1 188 ? 21.422 -12.023 -14.047 1 90.75 188 PRO B C 1
ATOM 3842 O O . PRO B 1 188 ? 21.359 -11.664 -12.875 1 90.75 188 PRO B O 1
ATOM 3845 N N . ILE B 1 189 ? 21.172 -11.258 -15.023 1 92.69 189 ILE B N 1
ATOM 3846 C CA . ILE B 1 189 ? 20.797 -9.867 -14.75 1 92.69 189 ILE B CA 1
ATOM 3847 C C . ILE B 1 189 ? 19.344 -9.805 -14.297 1 92.69 189 ILE B C 1
ATOM 3849 O O . ILE B 1 189 ? 18.906 -8.789 -13.75 1 92.69 189 ILE B O 1
ATOM 3853 N N . PHE B 1 190 ? 18.609 -10.859 -14.672 1 94.44 190 PHE B N 1
ATOM 3854 C CA . PHE B 1 190 ? 17.234 -10.914 -14.172 1 94.44 190 PHE B CA 1
ATOM 3855 C C . PHE B 1 190 ? 17.219 -11.211 -12.68 1 94.44 190 PHE B C 1
ATOM 3857 O O . PHE B 1 190 ? 18.031 -11.992 -12.188 1 94.44 190 PHE B O 1
ATOM 3864 N N . LEU B 1 191 ? 16.375 -10.57 -11.945 1 93.75 191 LEU B N 1
ATOM 3865 C CA . LEU B 1 191 ? 16.328 -10.695 -10.492 1 93.75 191 LEU B CA 1
ATOM 3866 C C . LEU B 1 191 ? 15.625 -11.984 -10.078 1 93.75 191 LEU B C 1
ATOM 3868 O O . LEU B 1 191 ? 14.656 -11.945 -9.305 1 93.75 191 LEU B O 1
ATOM 3872 N N . ILE B 1 192 ? 16.078 -13.055 -10.648 1 95.5 192 ILE B N 1
ATOM 3873 C CA . ILE B 1 192 ? 15.711 -14.406 -10.234 1 95.5 192 ILE B CA 1
ATOM 3874 C C . ILE B 1 192 ? 16.906 -15.086 -9.594 1 95.5 192 ILE B C 1
ATOM 3876 O O . ILE B 1 192 ? 18.031 -14.57 -9.633 1 95.5 192 ILE B O 1
ATOM 3880 N N . GLU B 1 193 ? 16.703 -16.188 -8.945 1 96.75 193 GLU B N 1
ATOM 3881 C CA . GLU B 1 193 ? 17.781 -16.922 -8.281 1 96.75 193 GLU B CA 1
ATOM 3882 C C . GLU B 1 193 ? 18.219 -18.125 -9.102 1 96.75 193 GLU B C 1
ATOM 3884 O O . GLU B 1 193 ? 19.406 -18.453 -9.156 1 96.75 193 GLU B O 1
ATOM 3889 N N . GLY B 1 194 ? 17.297 -18.781 -9.781 1 96.5 194 GLY B N 1
ATOM 3890 C CA . GLY B 1 194 ? 17.594 -19.969 -10.562 1 96.5 194 GLY B CA 1
ATOM 3891 C C . GLY B 1 194 ? 18.312 -19.672 -11.859 1 96.5 194 GLY B C 1
ATOM 3892 O O . GLY B 1 194 ? 18.359 -18.516 -12.297 1 96.5 194 GLY B O 1
ATOM 3893 N N . ASP B 1 195 ? 18.875 -20.766 -12.508 1 96.69 195 ASP B N 1
ATOM 3894 C CA . ASP B 1 195 ? 19.641 -20.578 -13.734 1 96.69 195 ASP B CA 1
ATOM 3895 C C . ASP B 1 195 ? 19.156 -21.547 -14.82 1 96.69 195 ASP B C 1
ATOM 3897 O O . ASP B 1 195 ? 19.828 -21.719 -15.844 1 96.69 195 ASP B O 1
ATOM 3901 N N . GLN B 1 196 ? 18.047 -22.125 -14.594 1 97.31 196 GLN B N 1
ATOM 3902 C CA . GLN B 1 196 ? 17.5 -23.078 -15.562 1 97.31 196 GLN B CA 1
ATOM 3903 C C . GLN B 1 196 ? 16.469 -22.391 -16.469 1 97.31 196 GLN B C 1
ATOM 3905 O O . GLN B 1 196 ? 15.883 -21.375 -16.094 1 97.31 196 GLN B O 1
ATOM 3910 N N . ASN B 1 197 ? 16.281 -23.016 -17.578 1 98.44 197 ASN B N 1
ATOM 3911 C CA . ASN B 1 197 ? 15.211 -22.547 -18.438 1 98.44 197 ASN B CA 1
ATOM 3912 C C . ASN B 1 197 ? 13.852 -23.016 -17.953 1 98.44 197 ASN B C 1
ATOM 3914 O O . ASN B 1 197 ? 12.875 -22.266 -18 1 98.44 197 ASN B O 1
ATOM 3918 N N . LEU B 1 198 ? 13.867 -24.25 -17.5 1 98.69 198 LEU B N 1
ATOM 3919 C CA . LEU B 1 198 ? 12.594 -24.875 -17.141 1 98.69 198 LEU B CA 1
ATOM 3920 C C . LEU B 1 198 ? 12.516 -25.125 -15.641 1 98.69 198 LEU B C 1
ATOM 3922 O O . LEU B 1 198 ? 13.43 -25.688 -15.047 1 98.69 198 LEU B O 1
ATOM 3926 N N . TYR B 1 199 ? 11.445 -24.672 -15.07 1 98.75 199 TYR B N 1
ATOM 3927 C CA . TYR B 1 199 ? 11.133 -24.922 -13.672 1 98.75 199 TYR B CA 1
ATOM 3928 C C . TYR B 1 199 ? 9.82 -25.688 -13.523 1 98.75 199 TYR B C 1
ATOM 3930 O O . TYR B 1 199 ? 8.812 -25.328 -14.133 1 98.75 199 TYR B O 1
ATOM 3938 N N . LEU B 1 200 ? 9.875 -26.75 -12.766 1 98.81 200 LEU B N 1
ATOM 3939 C CA . LEU B 1 200 ? 8.703 -27.562 -12.438 1 98.81 200 LEU B CA 1
ATOM 3940 C C . LEU B 1 200 ? 8.43 -27.531 -10.938 1 98.81 200 LEU B C 1
ATOM 3942 O O . LEU B 1 200 ? 9.367 -27.578 -10.133 1 98.81 200 LEU B O 1
ATOM 3946 N N . ALA B 1 201 ? 7.176 -27.422 -10.578 1 98.75 201 ALA B N 1
ATOM 3947 C CA . ALA B 1 201 ? 6.793 -27.406 -9.172 1 98.75 201 ALA B CA 1
ATOM 3948 C C . ALA B 1 201 ? 5.395 -27.984 -8.977 1 98.75 201 ALA B C 1
ATOM 3950 O O . ALA B 1 201 ? 4.668 -28.203 -9.953 1 98.75 201 ALA B O 1
ATOM 3951 N N . LEU B 1 202 ? 5.109 -28.328 -7.711 1 98.81 202 LEU B N 1
ATOM 3952 C CA . LEU B 1 202 ? 3.783 -28.781 -7.309 1 98.81 202 LEU B CA 1
ATOM 3953 C C . LEU B 1 202 ? 3.217 -27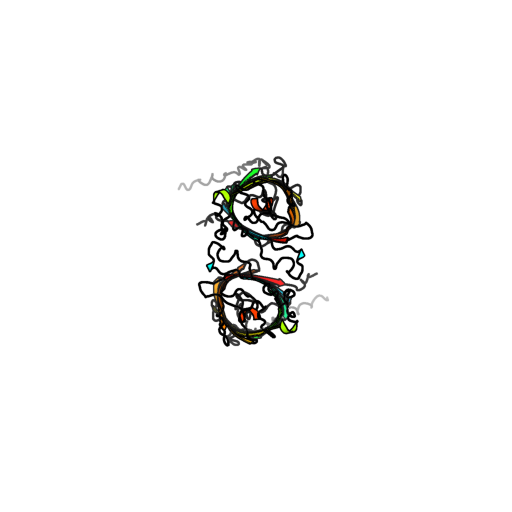.906 -6.203 1 98.81 202 LEU B C 1
ATOM 3955 O O . LEU B 1 202 ? 3.594 -28.047 -5.039 1 98.81 202 LEU B O 1
ATOM 3959 N N . GLY B 1 203 ? 2.223 -27.094 -6.578 1 98.75 203 GLY B N 1
ATOM 3960 C CA . GLY B 1 203 ? 1.638 -26.188 -5.602 1 98.75 203 GLY B CA 1
ATOM 3961 C C . GLY B 1 203 ? 0.526 -26.828 -4.789 1 98.75 203 GLY B C 1
ATOM 3962 O O . GLY B 1 203 ? -0.287 -27.578 -5.328 1 98.75 203 GLY B O 1
ATOM 3963 N N . PHE B 1 204 ? 0.528 -26.484 -3.5 1 98.88 204 PHE B N 1
ATOM 3964 C CA . PHE B 1 204 ? -0.545 -26.891 -2.598 1 98.88 204 PHE B CA 1
ATOM 3965 C C . PHE B 1 204 ? -1.201 -25.672 -1.961 1 98.88 204 PHE B C 1
ATOM 3967 O O . PHE B 1 204 ? -0.514 -24.797 -1.418 1 98.88 204 PHE B O 1
ATOM 3974 N N . SER B 1 205 ? -2.488 -25.609 -2.088 1 98.88 205 SER B N 1
ATOM 3975 C CA . SER B 1 205 ? -3.277 -24.578 -1.419 1 98.88 205 SER B CA 1
ATOM 3976 C C . SER B 1 205 ? -4.273 -25.188 -0.442 1 98.88 205 SER B C 1
ATOM 3978 O O . SER B 1 205 ? -4.91 -26.203 -0.751 1 98.88 205 SER B O 1
ATOM 3980 N N . GLY B 1 206 ? -4.359 -24.578 0.762 1 98.88 206 GLY B N 1
ATOM 3981 C CA . GLY B 1 206 ? -5.332 -24.984 1.763 1 98.88 206 GLY B CA 1
ATOM 3982 C C . GLY B 1 206 ? -6.105 -23.828 2.35 1 98.88 206 GLY B C 1
ATOM 3983 O O . GLY B 1 206 ? -5.547 -22.75 2.566 1 98.88 206 GLY B O 1
ATOM 3984 N N . LYS B 1 207 ? -7.332 -24.094 2.57 1 98.75 207 LYS B N 1
ATOM 3985 C CA . LYS B 1 207 ? -8.211 -23.109 3.201 1 98.75 207 LYS B CA 1
ATOM 3986 C C . LYS B 1 207 ? -9.008 -23.75 4.344 1 98.75 207 LYS B C 1
ATOM 3988 O O . LYS B 1 207 ? -9.57 -24.828 4.188 1 98.75 207 LYS B O 1
ATOM 3993 N N . TYR B 1 208 ? -9.016 -23.141 5.5 1 98.81 208 TYR B N 1
ATOM 3994 C CA . TYR B 1 208 ? -9.867 -23.484 6.633 1 98.81 208 TYR B CA 1
ATOM 3995 C C . TYR B 1 208 ? -10.789 -22.328 6.996 1 98.81 208 TYR B C 1
ATOM 3997 O O . TYR B 1 208 ? -10.336 -21.297 7.496 1 98.81 208 TYR B O 1
ATOM 4005 N N . LYS B 1 209 ? -11.984 -22.562 6.781 1 98 209 LYS B N 1
ATOM 4006 C CA . LYS B 1 209 ? -12.984 -21.531 7.027 1 98 209 LYS B CA 1
ATOM 4007 C C . LYS B 1 209 ? -13.203 -21.328 8.523 1 98 209 LYS B C 1
ATOM 4009 O O . LYS B 1 209 ? -13.531 -22.266 9.242 1 98 209 LYS B O 1
ATOM 4014 N N . ILE B 1 210 ? -13.047 -20.078 8.984 1 97.81 210 ILE B N 1
ATOM 4015 C CA . ILE B 1 210 ? -13.258 -19.703 10.383 1 97.81 210 ILE B CA 1
ATOM 4016 C C . ILE B 1 210 ? -14.656 -19.125 10.562 1 97.81 210 ILE B C 1
ATOM 4018 O O . ILE B 1 210 ? -15.344 -19.438 11.531 1 97.81 210 ILE B O 1
ATOM 4022 N N . SER B 1 211 ? -15.047 -18.234 9.625 1 95.69 211 SER B N 1
ATOM 4023 C CA . SER B 1 211 ? -16.375 -17.641 9.555 1 95.69 211 SER B CA 1
ATOM 4024 C C . SER B 1 211 ? -16.844 -17.516 8.109 1 95.69 211 SER B C 1
ATOM 4026 O O . SER B 1 211 ? -16.156 -17.953 7.184 1 95.69 211 SER B O 1
ATOM 4028 N N . SER B 1 212 ? -18.031 -16.969 7.984 1 92.94 212 SER B N 1
ATOM 4029 C CA . SER B 1 212 ? -18.562 -16.797 6.633 1 92.94 212 SER B CA 1
ATOM 4030 C C . SER B 1 212 ? -17.719 -15.805 5.832 1 92.94 212 SER B C 1
ATOM 4032 O O . SER B 1 212 ? -17.734 -15.828 4.598 1 92.94 212 SER B O 1
ATOM 4034 N N . LYS B 1 213 ? -16.938 -15.047 6.547 1 95.25 213 LYS B N 1
ATOM 4035 C CA . LYS B 1 213 ? -16.219 -13.977 5.859 1 95.25 213 LYS B CA 1
ATOM 4036 C C . LYS B 1 213 ? -14.711 -14.109 6.059 1 95.25 213 LYS B C 1
ATOM 4038 O O . LYS B 1 213 ? -13.945 -13.227 5.652 1 95.25 213 LYS B O 1
ATOM 4043 N N . SER B 1 214 ? -14.305 -15.164 6.723 1 97.12 214 SER B N 1
ATOM 4044 C CA . SER B 1 214 ? -12.875 -15.258 7.008 1 97.12 214 SER B CA 1
ATOM 4045 C C . SER B 1 214 ? -12.383 -16.703 6.941 1 97.12 214 SER B C 1
ATOM 4047 O O . SER B 1 214 ? -13.133 -17.625 7.258 1 97.12 214 SER B O 1
ATOM 4049 N N . SER B 1 215 ? -11.125 -16.859 6.52 1 98.5 215 SER B N 1
ATOM 4050 C CA . SER B 1 215 ? -10.5 -18.188 6.438 1 98.5 215 SER B CA 1
ATOM 4051 C C . SER B 1 215 ? -9 -18.109 6.711 1 98.5 215 SER B C 1
ATOM 4053 O O . SER B 1 215 ? -8.359 -17.109 6.379 1 98.5 215 SER B O 1
ATOM 4055 N N . ILE B 1 216 ? -8.516 -19.172 7.258 1 98.81 216 ILE B N 1
ATOM 4056 C CA . ILE B 1 216 ? -7.074 -19.391 7.309 1 98.81 216 ILE B CA 1
ATOM 4057 C C . ILE B 1 216 ? -6.598 -20 5.996 1 98.81 216 ILE B C 1
ATOM 4059 O O . ILE B 1 216 ? -7.246 -20.906 5.457 1 98.81 216 ILE B O 1
ATOM 4063 N N . THR B 1 217 ? -5.477 -19.531 5.539 1 98.81 217 THR B N 1
ATOM 4064 C CA . THR B 1 217 ? -4.977 -20.016 4.25 1 98.81 217 THR B CA 1
ATOM 4065 C C . THR B 1 217 ? -3.547 -20.531 4.383 1 98.81 217 THR B C 1
ATOM 4067 O O . THR B 1 217 ? -2.77 -20.016 5.195 1 98.81 217 THR B O 1
ATOM 4070 N N . MET B 1 218 ? -3.254 -21.547 3.566 1 98.69 218 MET B N 1
ATOM 4071 C CA . MET B 1 218 ? -1.929 -22.156 3.555 1 98.69 218 MET B CA 1
ATOM 4072 C C . MET B 1 218 ? -1.456 -22.406 2.125 1 98.69 218 MET B C 1
ATOM 4074 O O . MET B 1 218 ? -2.25 -22.781 1.259 1 98.69 218 MET B O 1
ATOM 4078 N N . GLN B 1 219 ? -0.208 -22.234 1.934 1 98.75 219 GLN B N 1
ATOM 4079 C CA . GLN B 1 219 ? 0.436 -22.469 0.646 1 98.75 219 GLN B CA 1
ATOM 4080 C C . GLN B 1 219 ? 1.758 -23.203 0.818 1 98.75 219 GLN B C 1
ATOM 4082 O O . GLN B 1 219 ? 2.533 -22.906 1.727 1 98.75 219 GLN B O 1
ATOM 4087 N N . TRP B 1 220 ? 2.018 -24.203 0.002 1 98.75 220 TRP B N 1
ATOM 4088 C CA . TRP B 1 220 ? 3.297 -24.906 -0.108 1 98.75 220 TRP B CA 1
ATOM 4089 C C . TRP B 1 220 ? 3.609 -25.234 -1.562 1 98.75 220 TRP B C 1
ATOM 4091 O O . TRP B 1 220 ? 2.779 -25.828 -2.26 1 98.75 220 TRP B O 1
ATOM 4101 N N . ILE B 1 221 ? 4.797 -24.812 -2.002 1 98.56 221 ILE B N 1
ATOM 4102 C CA . ILE B 1 221 ? 5.199 -25.047 -3.385 1 98.56 221 ILE B CA 1
ATOM 4103 C C . ILE B 1 221 ? 6.586 -25.688 -3.416 1 98.56 221 ILE B C 1
ATOM 4105 O O . ILE B 1 221 ? 7.594 -24.984 -3.588 1 98.56 221 ILE B O 1
ATOM 4109 N N . PRO B 1 222 ? 6.664 -26.938 -3.361 1 98.19 222 PRO B N 1
ATOM 4110 C CA . PRO B 1 222 ? 7.961 -27.594 -3.52 1 98.19 222 PRO B CA 1
ATOM 4111 C C . PRO B 1 222 ? 8.453 -27.594 -4.965 1 98.19 222 PRO B C 1
ATOM 4113 O O . PRO B 1 222 ? 7.66 -27.766 -5.895 1 98.19 222 PRO B O 1
ATOM 4116 N N . ASN B 1 223 ? 9.75 -27.375 -5.062 1 96.81 223 ASN B N 1
ATOM 4117 C CA . ASN B 1 223 ? 10.398 -27.484 -6.363 1 96.81 223 ASN B CA 1
ATOM 4118 C C . ASN B 1 223 ? 10.688 -28.938 -6.727 1 96.81 223 ASN B C 1
ATOM 4120 O O . ASN B 1 223 ? 11.086 -29.719 -5.867 1 96.81 223 ASN B O 1
ATOM 4124 N N . LEU B 1 224 ? 10.547 -29.234 -8.008 1 98.31 224 LEU B N 1
ATOM 4125 C CA . LEU B 1 224 ? 10.648 -30.641 -8.367 1 98.31 224 LEU B CA 1
ATOM 4126 C C . LEU B 1 224 ? 11.938 -30.906 -9.141 1 98.31 224 LEU B C 1
ATOM 4128 O O . LEU B 1 224 ? 12.383 -32.062 -9.234 1 98.31 224 LEU B O 1
ATOM 4132 N N . ASN B 1 225 ? 12.531 -29.891 -9.766 1 98.25 225 ASN B N 1
ATOM 4133 C CA . ASN B 1 225 ? 13.656 -30.203 -10.648 1 98.25 225 ASN B CA 1
ATOM 4134 C C . ASN B 1 225 ? 14.82 -29.25 -10.422 1 98.25 225 ASN B C 1
ATOM 4136 O O . ASN B 1 225 ? 15.609 -28.984 -11.344 1 98.25 225 ASN B O 1
ATOM 4140 N N . ASN B 1 226 ? 14.844 -28.625 -9.273 1 96.81 226 ASN B N 1
ATOM 4141 C CA . ASN B 1 226 ? 15.953 -27.75 -8.906 1 96.81 226 ASN B CA 1
ATOM 4142 C C . ASN B 1 226 ? 16.156 -27.703 -7.391 1 96.81 226 ASN B C 1
ATOM 4144 O O . ASN B 1 226 ? 15.367 -28.297 -6.641 1 96.81 226 ASN B O 1
ATOM 4148 N N . ASP B 1 227 ? 17.172 -26.938 -6.91 1 96.56 227 ASP B N 1
ATOM 4149 C CA . ASP B 1 227 ? 17.531 -26.969 -5.5 1 96.56 227 ASP B CA 1
ATOM 4150 C C . ASP B 1 227 ? 17.156 -25.672 -4.805 1 96.56 227 ASP B C 1
ATOM 4152 O O . ASP B 1 227 ? 17.672 -25.359 -3.732 1 96.56 227 ASP B O 1
ATOM 4156 N N . LEU B 1 228 ? 16.344 -24.891 -5.453 1 97.12 228 LEU B N 1
ATOM 4157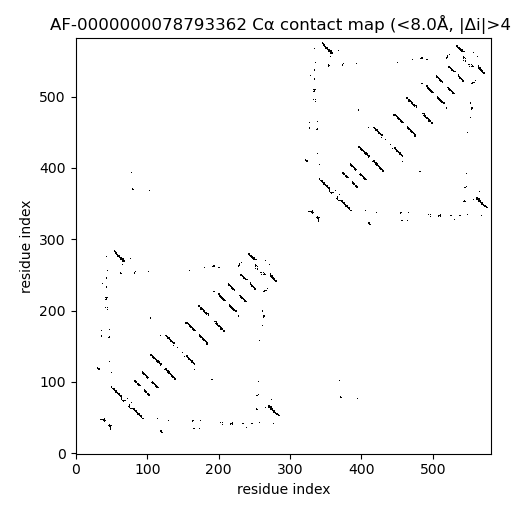 C CA . LEU B 1 228 ? 15.867 -23.688 -4.789 1 97.12 228 LEU B CA 1
ATOM 4158 C C . LEU B 1 228 ? 14.992 -24.031 -3.59 1 97.12 228 LEU B C 1
ATOM 4160 O O . LEU B 1 228 ? 14.352 -25.094 -3.572 1 97.12 228 LEU B O 1
ATOM 4164 N N . ARG B 1 229 ? 15.008 -23.141 -2.615 1 97.31 229 ARG B N 1
ATOM 4165 C CA . ARG B 1 229 ? 14.148 -23.375 -1.461 1 97.31 229 ARG B CA 1
ATOM 4166 C C . ARG B 1 229 ? 12.68 -23.344 -1.864 1 97.31 229 ARG B C 1
ATOM 4168 O O . ARG B 1 229 ? 12.266 -22.531 -2.691 1 97.31 229 ARG B O 1
ATOM 4175 N N . ASN B 1 230 ? 11.945 -24.172 -1.19 1 97.75 230 ASN B N 1
ATOM 4176 C CA . ASN B 1 230 ? 10.508 -24.203 -1.445 1 97.75 230 ASN B CA 1
ATOM 4177 C C . ASN B 1 230 ? 9.805 -22.953 -0.919 1 97.75 230 ASN B C 1
ATOM 4179 O O . ASN B 1 230 ? 10.32 -22.281 -0.024 1 97.75 230 ASN B O 1
ATOM 4183 N N . ASN B 1 231 ? 8.664 -22.672 -1.502 1 98 231 ASN B N 1
ATOM 4184 C CA . ASN B 1 231 ? 7.824 -21.562 -1.058 1 98 231 ASN B CA 1
ATOM 4185 C C . ASN B 1 231 ? 6.793 -22.031 -0.031 1 98 231 ASN B C 1
ATOM 4187 O O . ASN B 1 231 ? 6.086 -23.016 -0.253 1 98 231 ASN B O 1
ATOM 4191 N N . VAL B 1 232 ? 6.754 -21.328 1.085 1 98.5 232 VAL B N 1
ATOM 4192 C CA . VAL B 1 232 ? 5.781 -21.594 2.141 1 98.5 232 VAL B CA 1
ATOM 4193 C C . VAL B 1 232 ? 5.047 -20.312 2.504 1 98.5 232 VAL B C 1
ATOM 4195 O O . VAL B 1 232 ? 5.648 -19.234 2.543 1 98.5 232 VAL B O 1
ATOM 4198 N N . GLY B 1 233 ? 3.717 -20.484 2.734 1 98.44 233 GLY B N 1
ATOM 4199 C CA . GLY B 1 233 ? 2.93 -19.344 3.141 1 98.44 233 GLY B CA 1
ATOM 4200 C C . GLY B 1 233 ? 1.794 -19.688 4.082 1 98.44 233 GLY B C 1
ATOM 4201 O O . GLY B 1 233 ? 1.227 -20.781 3.992 1 98.44 233 GLY B O 1
ATOM 4202 N N . LEU B 1 234 ? 1.468 -18.812 4.984 1 98.56 234 LEU B N 1
ATOM 4203 C CA . LEU B 1 234 ? 0.333 -18.859 5.898 1 98.56 234 LEU B CA 1
ATOM 4204 C C . LEU B 1 234 ? -0.365 -17.5 5.973 1 98.56 234 LEU B C 1
ATOM 4206 O O . LEU B 1 234 ? 0.294 -16.469 6.027 1 98.56 234 LEU B O 1
ATOM 4210 N N . GLY B 1 235 ? -1.724 -17.594 5.871 1 98.56 235 GLY B N 1
ATOM 4211 C CA . GLY B 1 235 ? -2.385 -16.297 5.832 1 98.56 235 GLY B CA 1
ATOM 4212 C C . GLY B 1 235 ? -3.824 -16.344 6.309 1 98.56 235 GLY B C 1
ATOM 4213 O O . GLY B 1 235 ? -4.266 -17.359 6.859 1 98.56 235 GLY B O 1
ATOM 4214 N N . ILE B 1 236 ? -4.473 -15.203 6.207 1 98.5 236 ILE B N 1
ATOM 4215 C CA . ILE B 1 236 ? -5.891 -15.023 6.508 1 98.5 236 ILE B CA 1
ATOM 4216 C C . ILE B 1 236 ? -6.566 -14.258 5.371 1 98.5 236 ILE B C 1
ATOM 4218 O O . ILE B 1 236 ? -6.016 -13.281 4.859 1 98.5 236 ILE B O 1
ATOM 4222 N N . ASP B 1 237 ? -7.684 -14.758 5 1 98.31 237 ASP B N 1
ATOM 4223 C CA . ASP B 1 237 ? -8.547 -14.062 4.055 1 98.31 237 ASP B CA 1
ATOM 4224 C C . ASP B 1 237 ? -9.758 -13.453 4.762 1 98.31 237 ASP B C 1
ATOM 4226 O O . ASP B 1 237 ? -10.352 -14.078 5.641 1 98.31 237 ASP B O 1
ATOM 4230 N N . LEU B 1 238 ? -10.039 -12.242 4.352 1 95.81 238 LEU B N 1
ATOM 4231 C CA . LEU B 1 238 ? -11.18 -11.523 4.91 1 95.81 238 LEU B CA 1
ATOM 4232 C C . LEU B 1 238 ? -12.016 -10.883 3.803 1 95.81 238 LEU B C 1
ATOM 4234 O O . LEU B 1 238 ? -11.477 -10.195 2.936 1 95.81 238 LEU B O 1
ATOM 4238 N N . GLU B 1 239 ? -13.266 -11.172 3.936 1 93.5 239 GLU B N 1
ATOM 4239 C CA . GLU B 1 239 ? -14.188 -10.469 3.051 1 93.5 239 GLU B CA 1
ATOM 4240 C C . GLU B 1 239 ? -14.797 -9.258 3.742 1 93.5 239 GLU B C 1
ATOM 4242 O O . GLU B 1 239 ? -15.383 -9.375 4.82 1 93.5 239 GLU B O 1
ATOM 4247 N N . ALA B 1 240 ? -14.609 -8.102 3.078 1 84.56 240 ALA B N 1
ATOM 4248 C CA . ALA B 1 240 ? -15.172 -6.879 3.652 1 84.56 240 ALA B CA 1
ATOM 4249 C C . ALA B 1 240 ? -15.422 -5.828 2.572 1 84.56 240 ALA B C 1
ATOM 4251 O O . ALA B 1 240 ? -14.523 -5.516 1.783 1 84.56 240 ALA B O 1
ATOM 4252 N N . GLY B 1 241 ? -16.703 -5.309 2.473 1 79.88 241 GLY B N 1
ATOM 4253 C CA . GLY B 1 241 ? -17 -4.18 1.606 1 79.88 241 GLY B CA 1
ATOM 4254 C C . GLY B 1 241 ? -16.828 -4.492 0.133 1 79.88 241 GLY B C 1
ATOM 4255 O O . GLY B 1 241 ? -16.312 -3.666 -0.626 1 79.88 241 GLY B O 1
ATOM 4256 N N . GLY B 1 242 ? -17.031 -5.617 -0.253 1 85.81 242 GLY B N 1
ATOM 4257 C CA . GLY B 1 242 ? -16.891 -5.98 -1.653 1 85.81 242 GLY B CA 1
ATOM 4258 C C . GLY B 1 242 ? -15.469 -6.34 -2.041 1 85.81 242 GLY B C 1
ATOM 4259 O O . GLY B 1 242 ? -15.172 -6.535 -3.221 1 85.81 242 GLY B O 1
ATOM 4260 N N . HIS B 1 243 ? -14.68 -6.352 -1.015 1 91.19 243 HIS B N 1
ATOM 4261 C CA . HIS B 1 243 ? -13.281 -6.703 -1.231 1 91.19 243 HIS B CA 1
ATOM 4262 C C . HIS B 1 243 ? -12.93 -8.016 -0.542 1 91.19 243 HIS B C 1
ATOM 4264 O O . HIS B 1 243 ? -13.625 -8.445 0.381 1 91.19 243 HIS B O 1
ATOM 4270 N N . VAL B 1 244 ? -11.977 -8.727 -1.105 1 95.75 244 VAL B N 1
ATOM 4271 C CA . VAL B 1 244 ? -11.289 -9.797 -0.388 1 95.75 244 VAL B CA 1
ATOM 4272 C C . VAL B 1 244 ? -9.875 -9.359 -0.034 1 95.75 244 VAL B C 1
ATOM 4274 O O . VAL B 1 244 ? -9.047 -9.125 -0.921 1 95.75 244 VAL B O 1
ATOM 4277 N N . PHE B 1 245 ? -9.656 -9.25 1.22 1 95.25 245 PHE B N 1
ATOM 4278 C CA . PHE B 1 245 ? -8.336 -8.922 1.744 1 95.25 245 PHE B CA 1
ATOM 4279 C C . PHE B 1 245 ? -7.582 -10.188 2.143 1 95.25 245 PHE B C 1
ATOM 4281 O O . PHE B 1 245 ? -8.133 -11.055 2.822 1 95.25 245 PHE B O 1
ATOM 4288 N N . GLN B 1 246 ? -6.367 -10.242 1.704 1 98 246 GLN B N 1
ATOM 4289 C CA . GLN B 1 246 ? -5.516 -11.375 2.051 1 98 246 GLN B CA 1
ATOM 4290 C C . GLN B 1 246 ? -4.223 -10.906 2.715 1 98 246 GLN B C 1
ATOM 4292 O O . GLN B 1 246 ? -3.412 -10.219 2.092 1 98 246 GLN B O 1
ATOM 4297 N N . MET B 1 247 ? -4.094 -11.258 3.9 1 97.94 247 MET B N 1
ATOM 4298 C CA . MET B 1 247 ? -2.855 -11 4.629 1 97.94 247 MET B CA 1
ATOM 4299 C C . MET B 1 247 ? -2.105 -12.305 4.898 1 97.94 247 MET B C 1
ATOM 4301 O O . MET B 1 247 ? -2.711 -13.312 5.266 1 97.94 247 MET B O 1
ATOM 4305 N N . TYR B 1 248 ? -0.778 -12.266 4.703 1 98.25 248 TYR B N 1
ATOM 4306 C CA . TYR B 1 248 ? -0.087 -13.547 4.848 1 98.25 248 TYR B CA 1
ATOM 4307 C C . TYR B 1 248 ? 1.393 -13.336 5.148 1 98.25 248 TYR B C 1
ATOM 4309 O O . TYR B 1 248 ? 1.926 -12.242 4.934 1 98.25 248 TYR B O 1
ATOM 4317 N N . PHE B 1 249 ? 1.966 -14.352 5.688 1 98.19 249 PHE B N 1
ATOM 4318 C CA . PHE B 1 249 ? 3.412 -14.523 5.758 1 98.19 249 PHE B CA 1
ATOM 4319 C C . PHE B 1 249 ? 3.887 -15.539 4.73 1 98.19 249 PHE B C 1
ATOM 4321 O O . PHE B 1 249 ? 3.32 -16.641 4.621 1 98.19 249 PHE B O 1
ATOM 4328 N N . VAL B 1 250 ? 4.883 -15.164 3.986 1 98.44 250 VAL B N 1
ATOM 4329 C CA . VAL B 1 250 ? 5.355 -16.047 2.922 1 98.44 250 VAL B CA 1
ATOM 4330 C C . VAL B 1 250 ? 6.879 -15.977 2.838 1 98.44 250 VAL B C 1
ATOM 4332 O O . VAL B 1 250 ? 7.496 -15.023 3.312 1 98.44 250 VAL B O 1
ATOM 4335 N N . THR B 1 251 ? 7.445 -16.969 2.17 1 98.25 251 THR B N 1
ATOM 4336 C CA . THR B 1 251 ? 8.898 -16.969 2.064 1 98.25 251 THR B CA 1
ATOM 4337 C C . THR B 1 251 ? 9.352 -16.297 0.771 1 98.25 251 THR B C 1
ATOM 4339 O O . THR B 1 251 ? 10.508 -15.891 0.646 1 98.25 251 THR B O 1
ATOM 4342 N N . SER B 1 252 ? 8.469 -16.234 -0.192 1 97.56 252 SER B N 1
ATOM 4343 C CA . SER B 1 252 ? 8.828 -15.609 -1.46 1 97.56 252 SER B CA 1
ATOM 4344 C C . SER B 1 252 ? 8.469 -14.125 -1.468 1 97.56 252 SER B C 1
ATOM 4346 O O . SER B 1 252 ? 7.41 -13.742 -0.964 1 97.56 252 SER B O 1
ATOM 4348 N N . GLN B 1 253 ? 9.312 -13.32 -2.104 1 97.19 253 GLN B N 1
ATOM 4349 C CA . GLN B 1 253 ? 8.961 -11.922 -2.32 1 97.19 253 GLN B CA 1
ATOM 4350 C C . GLN B 1 253 ? 8.266 -11.727 -3.664 1 97.19 253 GLN B C 1
ATOM 4352 O O . GLN B 1 253 ? 7.676 -10.672 -3.92 1 97.19 253 GLN B O 1
ATOM 4357 N N . LEU B 1 254 ? 8.391 -12.68 -4.535 1 97.56 254 LEU B N 1
ATOM 4358 C CA . LEU B 1 254 ? 7.945 -12.547 -5.918 1 97.56 254 LEU B CA 1
ATOM 4359 C C . LEU B 1 254 ? 6.488 -12.969 -6.062 1 97.56 254 LEU B C 1
ATOM 4361 O O . LEU B 1 254 ? 5.973 -13.719 -5.23 1 97.56 254 LEU B O 1
ATOM 4365 N N . LEU B 1 255 ? 5.84 -12.5 -7.133 1 97.5 255 LEU B N 1
ATOM 4366 C CA . LEU B 1 255 ? 4.383 -12.555 -7.086 1 97.5 255 LEU B CA 1
ATOM 4367 C C . LEU B 1 255 ? 3.83 -13.312 -8.289 1 97.5 255 LEU B C 1
ATOM 4369 O O . LEU B 1 255 ? 2.838 -14.039 -8.172 1 97.5 255 LEU B O 1
ATOM 4373 N N . ASN B 1 256 ? 4.387 -13.203 -9.438 1 95.81 256 ASN B N 1
ATOM 4374 C CA . ASN B 1 256 ? 3.834 -13.906 -10.594 1 95.81 256 ASN B CA 1
ATOM 4375 C C . ASN B 1 256 ? 4.367 -15.336 -10.688 1 95.81 256 ASN B C 1
ATOM 4377 O O . ASN B 1 256 ? 5.367 -15.672 -10.055 1 95.81 256 ASN B O 1
ATOM 4381 N N . GLU B 1 257 ? 3.775 -16.109 -11.531 1 96.75 257 GLU B N 1
ATOM 4382 C CA . GLU B 1 257 ? 4.012 -17.562 -11.602 1 96.75 257 GLU B CA 1
ATOM 4383 C C . GLU B 1 257 ? 5.449 -17.859 -12.023 1 96.75 257 GLU B C 1
ATOM 4385 O O . GLU B 1 257 ? 6.098 -18.734 -11.445 1 96.75 257 GLU B O 1
ATOM 4390 N N . GLN B 1 258 ? 5.945 -17.172 -12.992 1 98.12 258 GLN B N 1
ATOM 4391 C CA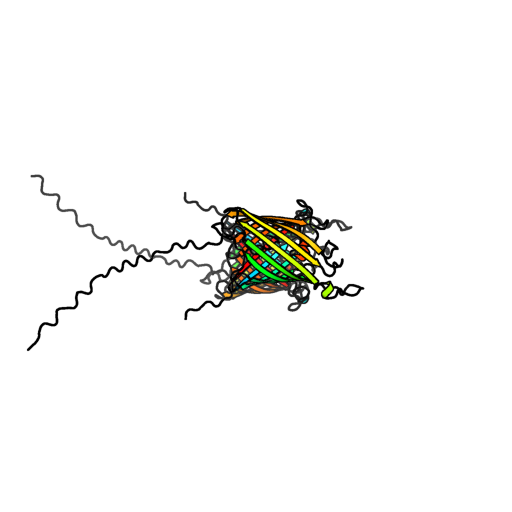 . GLN B 1 258 ? 7.289 -17.422 -13.5 1 98.12 258 GLN B CA 1
ATOM 4392 C C . GLN B 1 258 ? 8.336 -17.156 -12.422 1 98.12 258 GLN B C 1
ATOM 4394 O O . GLN B 1 258 ? 9.156 -18.031 -12.125 1 98.12 258 GLN B O 1
ATOM 4399 N N . TYR B 1 259 ? 8.234 -16.031 -11.82 1 97.56 259 TYR B N 1
ATOM 4400 C CA . TYR B 1 259 ? 9.234 -15.617 -10.836 1 97.56 259 TYR B CA 1
ATOM 4401 C C . TYR B 1 259 ? 9.07 -16.406 -9.539 1 97.56 259 TYR B C 1
ATOM 4403 O O . TYR B 1 259 ? 10.047 -16.656 -8.836 1 97.56 259 TYR B O 1
ATOM 4411 N N . LEU B 1 260 ? 7.867 -16.766 -9.273 1 97.38 260 LEU B N 1
ATOM 4412 C CA . LEU B 1 260 ? 7.605 -17.562 -8.078 1 97.38 260 LEU B CA 1
ATOM 4413 C C . LEU B 1 260 ? 8.406 -18.875 -8.117 1 97.38 260 LEU B C 1
ATOM 4415 O O . LEU B 1 260 ? 8.891 -19.328 -7.082 1 97.38 260 LEU B O 1
ATOM 4419 N N . LEU B 1 261 ? 8.562 -19.422 -9.273 1 98.19 261 LEU B N 1
ATOM 4420 C CA . LEU B 1 261 ? 9.211 -20.719 -9.383 1 98.19 261 LEU B CA 1
ATOM 4421 C C . LEU B 1 261 ? 10.719 -20.578 -9.531 1 98.19 261 LEU B C 1
ATOM 4423 O O . LEU B 1 261 ? 11.477 -21.484 -9.188 1 98.19 261 LEU B O 1
ATOM 4427 N N . ALA B 1 262 ? 11.141 -19.422 -9.984 1 97.88 262 ALA B N 1
ATOM 4428 C CA . ALA B 1 262 ? 12.555 -19.234 -10.289 1 97.88 262 ALA B CA 1
ATOM 4429 C C . ALA B 1 262 ? 13.234 -18.375 -9.227 1 97.88 262 ALA B C 1
ATOM 4431 O O . ALA B 1 262 ? 14.461 -18.25 -9.211 1 97.88 262 ALA B O 1
ATOM 4432 N N . GLY B 1 263 ? 12.406 -17.75 -8.438 1 94.94 263 GLY B N 1
ATOM 4433 C CA . GLY B 1 263 ? 12.938 -16.797 -7.48 1 94.94 263 GLY B CA 1
ATOM 4434 C C . GLY B 1 263 ? 13.531 -17.453 -6.246 1 94.94 263 GLY B C 1
ATOM 4435 O O . GLY B 1 263 ? 13.344 -18.641 -6.027 1 94.94 263 GLY B O 1
ATOM 4436 N N . GLY B 1 264 ? 14.227 -16.609 -5.48 1 93.5 264 GLY B N 1
ATOM 4437 C CA . GLY B 1 264 ? 14.734 -17.062 -4.195 1 93.5 264 GLY B CA 1
ATOM 4438 C C . GLY B 1 264 ? 13.727 -16.922 -3.072 1 93.5 264 GLY B C 1
ATOM 4439 O O . GLY B 1 264 ? 12.969 -15.945 -3.031 1 93.5 264 GLY B O 1
ATOM 4440 N N . ASN B 1 265 ? 13.695 -17.953 -2.219 1 97.25 265 ASN B N 1
ATOM 4441 C CA . ASN B 1 265 ? 12.797 -17.922 -1.069 1 97.25 265 ASN B CA 1
ATOM 4442 C C . ASN B 1 265 ? 13.57 -17.875 0.246 1 97.25 265 ASN B C 1
ATOM 4444 O O . ASN B 1 265 ? 14.68 -18.406 0.335 1 97.25 265 ASN B O 1
ATOM 4448 N N . GLY B 1 266 ? 12.992 -17.281 1.241 1 97.06 266 GLY B N 1
ATOM 4449 C CA . GLY B 1 266 ? 13.602 -17.219 2.562 1 97.06 266 GLY B CA 1
ATOM 4450 C C . GLY B 1 266 ? 13.492 -18.531 3.33 1 97.06 266 GLY B C 1
ATOM 4451 O O . GLY B 1 266 ? 12.742 -19.422 2.938 1 97.06 266 GLY B O 1
ATOM 4452 N N . VAL B 1 267 ? 14.281 -18.578 4.41 1 96.31 267 VAL B N 1
ATOM 4453 C CA . VAL B 1 267 ? 14.203 -19.719 5.316 1 96.31 267 VAL B CA 1
ATOM 4454 C C . VAL B 1 267 ? 12.891 -19.672 6.09 1 96.31 267 VAL B C 1
ATOM 4456 O O . VAL B 1 267 ? 12.586 -18.688 6.758 1 96.31 267 VAL B O 1
ATOM 4459 N N . PRO B 1 268 ? 12.164 -20.734 5.938 1 94 268 PRO B N 1
ATOM 4460 C CA . PRO B 1 268 ? 10.898 -20.75 6.676 1 94 268 PRO B CA 1
ATOM 4461 C C . PRO B 1 268 ? 11.078 -20.469 8.164 1 94 268 PRO B C 1
ATOM 4463 O O . PRO B 1 268 ? 12.008 -20.984 8.789 1 94 268 PRO B O 1
ATOM 4466 N N . GLY B 1 269 ? 10.195 -19.625 8.703 1 90.12 269 GLY B N 1
ATOM 4467 C CA . GLY B 1 269 ? 10.266 -19.234 10.102 1 90.12 269 GLY B CA 1
ATOM 4468 C C . GLY B 1 269 ? 11.102 -17.984 10.336 1 90.12 269 GLY B C 1
ATOM 4469 O O . GLY B 1 269 ? 10.664 -17.047 11 1 90.12 269 GLY B O 1
ATOM 4470 N N . GLU B 1 270 ? 12.219 -17.875 9.703 1 93.06 270 GLU B N 1
ATOM 4471 C CA . GLU B 1 270 ? 13.172 -16.797 9.961 1 93.06 270 GLU B CA 1
ATOM 4472 C C . GLU B 1 270 ? 13.023 -15.68 8.945 1 93.06 270 GLU B C 1
ATOM 4474 O O . GLU B 1 270 ? 13.125 -14.5 9.289 1 93.06 270 GLU B O 1
ATOM 4479 N N . GLN B 1 271 ? 12.844 -16.062 7.777 1 97.12 271 GLN B N 1
ATOM 4480 C CA . GLN B 1 271 ? 12.875 -15.078 6.691 1 97.12 271 GLN B CA 1
ATOM 4481 C C . GLN B 1 271 ? 11.531 -15.008 5.977 1 97.12 271 GLN B C 1
ATOM 4483 O O . GLN B 1 271 ? 11.477 -14.977 4.746 1 97.12 271 GLN B O 1
ATOM 4488 N N . PHE B 1 272 ? 10.461 -15.078 6.789 1 97.75 272 PHE B N 1
ATOM 4489 C CA . PHE B 1 272 ? 9.133 -14.781 6.258 1 97.75 272 PHE B CA 1
ATOM 4490 C C . PHE B 1 272 ? 9.008 -13.305 5.895 1 97.75 272 PHE B C 1
ATOM 4492 O O . PHE B 1 272 ? 9.773 -12.477 6.395 1 97.75 272 PHE B O 1
ATOM 4499 N N . ARG B 1 273 ? 8.164 -13.125 5.031 1 98.12 273 ARG B N 1
ATOM 4500 C CA . ARG B 1 273 ? 7.801 -11.781 4.598 1 98.12 273 ARG B CA 1
ATOM 4501 C C . ARG B 1 273 ? 6.309 -11.531 4.785 1 98.12 273 ARG B C 1
ATOM 4503 O O . ARG B 1 273 ? 5.488 -12.414 4.527 1 98.12 273 ARG B O 1
ATOM 4510 N N . LEU B 1 274 ? 6.023 -10.328 5.227 1 97.44 274 LEU B N 1
ATOM 4511 C CA . LEU B 1 274 ? 4.617 -9.945 5.258 1 97.44 274 LEU B CA 1
ATOM 4512 C C . LEU B 1 274 ? 4.117 -9.609 3.855 1 97.44 274 LEU B C 1
ATOM 4514 O O . LEU B 1 274 ? 4.809 -8.93 3.09 1 97.44 274 LEU B O 1
ATOM 4518 N N . GLY B 1 275 ? 2.922 -10.148 3.535 1 97.38 275 GLY B N 1
ATOM 4519 C CA . GLY B 1 275 ? 2.254 -9.828 2.283 1 97.38 275 GLY B CA 1
ATOM 4520 C C . GLY B 1 275 ? 0.79 -9.477 2.459 1 97.38 275 GLY B C 1
ATOM 4521 O O . GLY B 1 275 ? 0.178 -9.828 3.469 1 97.38 275 GLY B O 1
ATOM 4522 N N . PHE B 1 276 ? 0.312 -8.734 1.463 1 95.88 276 PHE B N 1
ATOM 4523 C CA . PHE B 1 276 ? -1.071 -8.273 1.475 1 95.88 276 PHE B CA 1
ATOM 4524 C C . PHE B 1 276 ? -1.626 -8.188 0.057 1 95.88 276 PHE B C 1
ATOM 4526 O O . PHE B 1 276 ? -1.009 -7.578 -0.82 1 95.88 276 PHE B O 1
ATOM 4533 N N . ASN B 1 277 ? -2.75 -8.852 -0.154 1 96.88 277 ASN B N 1
ATOM 4534 C CA . ASN B 1 277 ? -3.475 -8.727 -1.414 1 96.88 277 ASN B CA 1
ATOM 4535 C C . ASN B 1 277 ? -4.844 -8.086 -1.213 1 96.88 277 ASN B C 1
ATOM 4537 O O . ASN B 1 277 ? -5.527 -8.375 -0.229 1 96.88 277 ASN B O 1
ATOM 4541 N N . VAL B 1 278 ? -5.184 -7.254 -2.135 1 94.69 278 VAL B N 1
ATOM 4542 C CA . VAL B 1 278 ? -6.543 -6.727 -2.209 1 94.69 278 VAL B CA 1
ATOM 4543 C C . VAL B 1 278 ? -7.18 -7.129 -3.537 1 94.69 278 VAL B C 1
ATOM 4545 O O . VAL B 1 278 ? -6.602 -6.918 -4.602 1 94.69 278 VAL B O 1
ATOM 4548 N N . ASN B 1 279 ? -8.383 -7.742 -3.42 1 96.62 279 ASN B N 1
ATOM 4549 C CA . ASN B 1 279 ? -9.156 -8.172 -4.582 1 96.62 279 ASN B CA 1
ATOM 4550 C C . ASN B 1 279 ? -10.5 -7.453 -4.66 1 96.62 279 ASN B C 1
ATOM 4552 O O . ASN B 1 279 ? -11.211 -7.352 -3.66 1 96.62 279 ASN B O 1
ATOM 4556 N N . ARG B 1 280 ? -10.797 -7.016 -5.848 1 94.75 280 ARG B N 1
ATOM 4557 C CA . ARG B 1 280 ? -12.109 -6.418 -6.082 1 94.75 280 ARG B CA 1
ATOM 4558 C C . ARG B 1 280 ? -12.656 -6.824 -7.445 1 94.75 280 ARG B C 1
ATOM 4560 O O . ARG B 1 280 ? -11.922 -6.875 -8.43 1 94.75 280 ARG B O 1
ATOM 4567 N N . VAL B 1 281 ? -13.992 -7.07 -7.473 1 95.19 281 VAL B N 1
ATOM 4568 C CA . VAL B 1 281 ? -14.664 -7.426 -8.719 1 95.19 281 VAL B CA 1
ATOM 4569 C C . VAL B 1 281 ? -15.656 -6.328 -9.094 1 95.19 281 VAL B C 1
ATOM 4571 O O . VAL B 1 281 ? -16.438 -5.867 -8.25 1 95.19 281 VAL B O 1
ATOM 4574 N N . PHE B 1 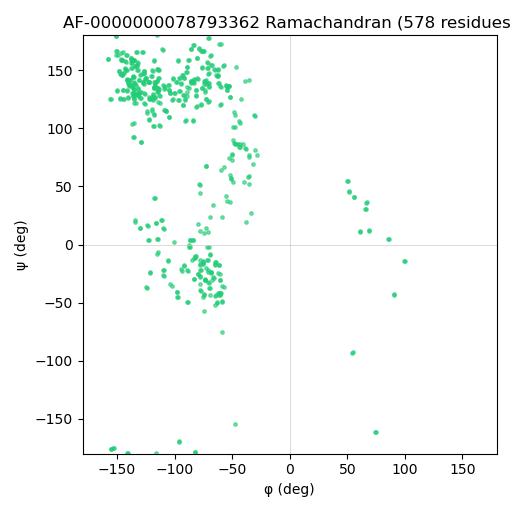282 ? -15.578 -5.914 -10.344 1 93.56 282 PHE B N 1
ATOM 4575 C CA . PHE B 1 282 ? -16.5 -4.914 -10.883 1 93.56 282 PHE B CA 1
ATOM 4576 C C . PHE B 1 282 ? -17.375 -5.516 -11.977 1 93.56 282 PHE B C 1
ATOM 4578 O O . PHE B 1 282 ? -16.875 -6.211 -12.859 1 93.56 282 PHE B O 1
ATOM 4585 N N . ALA B 1 283 ? -18.656 -5.215 -11.906 1 90.12 283 ALA B N 1
ATOM 4586 C CA . ALA B 1 283 ? -19.562 -5.602 -12.992 1 90.12 283 ALA B CA 1
ATOM 4587 C C . ALA B 1 283 ? -19.484 -4.605 -14.148 1 90.12 283 ALA B C 1
ATOM 4589 O O . ALA B 1 283 ? -19.422 -3.393 -13.93 1 90.12 283 ALA B O 1
ATOM 4590 N N . THR B 1 284 ? -19.375 -5.008 -15.352 1 88.81 284 THR B N 1
ATOM 4591 C CA . THR B 1 284 ? -19.25 -4.109 -16.5 1 88.81 284 THR B CA 1
ATOM 4592 C C . THR B 1 284 ? -20.469 -4.238 -17.406 1 88.81 284 THR B C 1
ATOM 4594 O O . THR B 1 284 ? -20.609 -3.498 -18.375 1 88.81 284 THR B O 1
ATOM 4597 N N . GLY B 1 285 ? -21.328 -5.074 -17.234 1 73.81 285 GLY B N 1
ATOM 4598 C CA . GLY B 1 285 ? -22.5 -5.195 -18.078 1 73.81 285 GLY B CA 1
ATOM 4599 C C . GLY B 1 285 ? -23.531 -4.105 -17.844 1 73.81 285 GLY B C 1
ATOM 4600 O O . GLY B 1 285 ? -23.516 -3.453 -16.797 1 73.81 285 GLY B O 1
ATOM 4601 N N . LYS B 1 286 ? -24.219 -3.551 -18.984 1 59.75 286 LYS B N 1
ATOM 4602 C CA . LYS B 1 286 ? -25.25 -2.529 -19 1 59.75 286 LYS B CA 1
ATOM 4603 C C . LYS B 1 286 ? -26.344 -2.846 -17.969 1 59.75 286 LYS B C 1
ATOM 4605 O O . LYS B 1 286 ? -26.859 -3.965 -17.938 1 59.75 286 LYS B O 1
ATOM 4610 N N . ARG B 1 287 ? -26.406 -2.027 -17.031 1 53.12 287 ARG B N 1
ATOM 4611 C CA . ARG B 1 287 ? -27.656 -2.016 -16.297 1 53.12 287 ARG B CA 1
ATOM 4612 C C . ARG B 1 287 ? -28.844 -1.932 -17.25 1 53.12 287 ARG B C 1
ATOM 4614 O O . ARG B 1 287 ? -28.891 -1.061 -18.125 1 53.12 287 ARG B O 1
ATOM 4621 N N . LYS B 1 288 ? -29.453 -2.842 -17.516 1 41.41 288 LYS B N 1
ATOM 4622 C CA . LYS B 1 288 ? -30.719 -2.613 -18.219 1 41.41 288 LYS B CA 1
ATOM 4623 C C . LYS B 1 288 ? -31.562 -1.555 -17.516 1 41.41 288 LYS B C 1
ATOM 4625 O O . LYS B 1 288 ? -31.969 -1.744 -16.375 1 41.41 288 LYS B O 1
ATOM 4630 N N . THR B 1 289 ? -31.141 -0.301 -17.734 1 38 289 THR B N 1
ATOM 4631 C CA . THR B 1 289 ? -32.219 0.622 -17.391 1 38 289 THR B CA 1
ATOM 4632 C C . THR B 1 289 ? -33.531 0.157 -17.984 1 38 289 THR B C 1
ATOM 4634 O O . THR B 1 289 ? -33.625 -0.047 -19.203 1 38 289 THR B O 1
ATOM 4637 N N . ASN B 1 290 ? -34.219 -0.699 -17.266 1 32.81 290 ASN B N 1
ATOM 4638 C CA . ASN B 1 290 ? -35.594 -0.693 -17.703 1 32.81 290 ASN B CA 1
ATOM 4639 C C . ASN B 1 290 ? -36.125 0.726 -17.953 1 32.81 290 ASN B C 1
ATOM 4641 O O . ASN B 1 290 ? -36.188 1.537 -17.016 1 32.81 290 ASN B O 1
ATOM 4645 N N . TRP B 1 291 ? -35.812 1.19 -19.188 1 30.94 291 TRP B N 1
ATOM 4646 C CA . TRP B 1 291 ? -36.812 2.199 -19.562 1 30.94 291 TRP B CA 1
ATOM 4647 C C . TRP B 1 291 ? -38.219 1.604 -19.594 1 30.94 291 TRP B C 1
ATOM 4649 O O . TRP B 1 291 ? -38.375 0.442 -19.969 1 30.94 291 TRP B O 1
#

InterPro domains:
  IPR045916 Domain of unknown function DUF5777 [PF19089] (37-282)

Organism: Cecembia lonarensis (strain CCUG 58316 / KCTC 22772 / LW9) (NCBI:txid1225176)

Radius of gyration: 32.85 Å; Cα contacts (8 Å, |Δi|>4): 1475; chains: 2; bounding box: 129×69×80 Å

Sequence (582 aa):
MRKFLIVFAFFSCASWSANAQLERKLATETQEVDLIFHAPRHINLLTVEPLDEKTLHFAIMHTFGTIDGGIQNLFGLDNGAVIQFSFEYALHENFSLGMSRQSRDKMYNLYGRYHLLKQTQDDKMPISLSFMGAAGVNTSNYQFLQEANPNFVERSSFAFQLMAARRFSDKISLQVSPMMAYFVDPNPIFLIEGDQNLYLALGFSGKYKISSKSSITMQWIPNLNNDLRNNVGLGIDLEAGGHVFQMYFVTSQLLNEQYLLAGGNGVPGEQFRLGFNVNRVFATGKRKTNWMRKFLIVFAFFSCASWSANAQLERKLATETQEVDLIFHAPRHINLLTVEPLDEKTLHFAIMHTFGTIDGGIQNLFGLDNGAVIQFSFEYALHENFSLGMSRQSRDKMYNLYGRYHLLKQTQDDKMPISLSFMGAAGVNTSNYQFLQEANPNFVERSSFAFQLMAARRFSDKISLQVSPMMAYFVDPNPIFLIEGDQNLYLALGFSGKYKISSKSSITMQWIPNLNNDLRNNVGLGIDLEAGGHVFQMYFVTSQLLNEQYLLAGGNGVPGEQFRLGFNVNRVFATGKRKTNW

Solvent-accessible surface area (backbone atoms only — not comparable to full-atom values): 30148 Å² total; per-residue (Å²): 133,87,81,66,76,85,72,67,79,77,72,68,79,71,79,80,75,76,76,73,73,68,74,72,74,74,70,78,71,83,41,65,52,74,79,64,57,97,41,53,51,56,95,68,43,72,49,69,48,71,53,56,56,46,24,39,37,40,36,44,39,37,17,29,26,40,32,68,57,32,75,87,28,53,37,9,66,61,35,59,60,35,39,32,44,35,44,34,37,15,82,32,64,44,33,34,42,32,39,34,40,30,50,68,53,43,25,40,34,42,34,38,40,40,54,79,41,63,27,27,68,76,52,82,35,68,41,24,31,24,38,35,45,35,46,29,36,55,62,57,86,50,78,84,46,89,56,83,59,78,49,72,69,40,36,22,33,32,30,39,37,40,29,42,31,35,62,82,49,96,37,38,22,42,33,45,24,52,34,38,23,37,31,69,42,49,51,84,84,45,94,51,62,54,74,54,40,67,40,42,34,46,33,36,40,39,36,39,50,76,50,98,44,31,28,41,35,36,39,39,34,44,54,70,75,60,88,60,57,45,38,44,34,44,33,39,38,37,56,55,86,76,26,41,38,35,40,32,40,22,17,46,48,57,65,52,70,44,47,52,67,33,30,63,36,33,53,81,87,53,27,28,15,48,29,42,33,43,36,37,71,41,82,68,65,81,72,75,69,79,120,132,90,75,70,77,87,69,72,85,70,70,76,74,72,77,76,72,75,76,73,72,68,72,71,72,74,69,76,68,81,40,65,52,73,80,62,56,96,40,53,50,56,96,69,43,71,49,69,48,71,53,56,57,47,23,39,36,40,37,42,38,37,19,27,25,40,32,68,56,31,75,88,28,53,37,9,66,62,35,59,59,35,40,31,45,37,44,35,38,13,82,32,65,46,33,32,43,32,40,34,41,31,48,69,52,41,26,40,35,42,35,38,41,41,53,78,42,64,28,27,67,77,51,82,33,68,40,24,31,23,39,36,45,34,45,31,36,54,61,57,87,49,78,82,46,89,54,82,58,78,48,72,68,42,36,23,33,31,28,40,37,39,31,40,32,35,61,83,50,98,38,39,21,41,32,44,25,53,32,38,24,38,31,71,41,49,50,85,86,46,91,53,62,54,72,56,41,68,40,42,33,48,33,37,40,38,37,40,49,77,50,99,45,31,26,40,34,38,37,40,34,46,54,69,75,60,87,62,59,46,37,43,32,44,31,39,38,36,56,56,86,75,27,42,39,33,41,32,39,22,18,46,47,55,65,51,70,45,46,52,69,31,28,65,36,32,53,82,89,52,28,28,14,45,30,44,34,46,35,37,71,41,82,67,64,80,70,74,68,79,122